Protein AF-A0AB33VGK8-F1 (afdb_monomer)

Radius of gyration: 30.73 Å; Cα contacts (8 Å, |Δi|>4): 992; chains: 1; bounding box: 67×90×83 Å

Foldseek 3Di:
DDDDDDDDDDDDDDDDDDDDDDDDDDDDDDDDPDDPDDPDDDDDPPPDPDDPDPCDDPDQEEEEEEAQDDPFVQQVVLVVLLQVVLCVVLPNHHYHYAHLFAADDHSLNRVVVVVVVVGQEYEYEYPDAADDLCQVFAVVVVLVVVCVVCVRHHYFYFAHLQDDPLVLVLQVVLQVVQVVVDPDDFDLLLEEEEEEEQDDPFVRRQVSSVVSQVCCCVVVVHNYYDYEYQDDDDDHLLVVLVVRVVVNRQEYEYAYADAGDDPSLVVNVVSQVVSCVVCVSYHYTYGDYSTSDPSSSVSSSVRRVCRVVVNNDDPLVAGLCDDPDPPSNVNDVDHRDNPSVLRGNQNVDPPPRDDPPPVPPADDDDVVVVVLLVCLPVVDDCPPPPPLRCLLLSLLCSLPVDNVQSVFKDWDVCLLVLLLVLLLPFQEEEELDVLLVVLADPVLNVSSNHYYDHQLPPPQLVVQCVVVVHHSSLSSLVVCCVVPFASYEYFYFADLRVLVSVLVCCPPVVTEHSEYEHFHADDPNNQVSQVSVSPSPSYTYMYGHDHGTGSNSSNSSSNSSSSVSSNVVVVVVVVVVVVD

Sequence (580 aa):
MARQPGRMRRPALLRHEHHADPHAAPDGEPDRTAARDRMKTPDSYSDDAGDAAAAASDGDYAIVLAGHGSRDPDGVDEFMALVALLRARAGGRTVAHGFLEFATPTIDEAVAAVVAGGAKTVVMVPGVLLAATHAKNDMPSELLALKQAHPEVDFRFGAAMDLHPKLLALCRERIVEAEGRSARTVSRADTCLVVVGRGTSDPDANADIAKLTRMLEEGMGFGTSLVCYAGTARPLVADGLKAAALLGYRRIVVLPYFLFDGVLVKRIYGAAADLAARHPELEVLAAPWLGVHPHVADVFLERAREGIEGRAAMNCALCKYRVQIVGFEEQVGTPQQGHHGLVRGLLGRNGAAPAPTTDWPPYVPHPIEAESMRIIDAGRDWSGVPADHQIVLKRLVHTSGDFDIVDDLYFSPGAVETGIRALLRCRRIVADVTMVQTGLKRAVLDQLGVETWCGVHDEETRLLAEAHGITRSAAGIRRAWQKFGNDVVVAIGDAPTAIVELVRLVREHGWRPQLVVGLPVGFVGTRESKEALRRLMQVPRITNRGTRGGSPWAASAVNALMIAAIDQVYRQTQSQQQQA

Organism: Ralstonia solanacearum (strain UW551) (NCBI:txid342110)

Nearest PDB structures (foldseek):
  3e7d-assembly1_A  TM=9.283E-01  e=5.605E-18  Brucella abortus
  1v9c-assembly1_B  TM=9.403E-01  e=2.967E-17  Thermus thermophilus
  1f2v-assembly1_A  TM=9.271E-01  e=9.010E-17  Pseudomonas denitrificans (nom. rej.)
  1v9c-assembly1_A  TM=9.521E-01  e=2.191E-16  Thermus thermophilus
  8x33-assembly1_B  TM=7.921E-01  e=2.682E-13  Synechocystis sp. PCC 6803 substr. Kazusa

Mean predicted aligned error: 17.09 Å

pLDDT: mean 83.36, std 20.96, range [25.91, 98.88]

Solvent-accessible surface area (backbone atoms only — not comparable to full-atom values): 32232 Å² total; per-residue (Å²): 138,89,82,82,87,81,84,83,79,81,87,81,83,86,80,88,82,86,86,82,86,89,86,81,87,82,89,85,86,82,87,92,87,79,84,93,74,81,94,72,88,84,76,80,94,75,94,68,90,88,76,94,82,70,84,68,80,86,65,83,46,30,39,33,38,37,31,55,54,47,91,47,64,70,34,43,52,46,50,52,51,33,51,51,53,32,44,76,66,46,83,80,45,55,67,47,48,15,15,53,22,27,28,64,52,29,46,65,59,31,48,53,54,44,46,73,70,64,50,49,26,38,24,40,25,44,58,43,63,50,62,33,65,57,62,74,15,30,50,55,43,49,53,52,52,48,50,68,76,41,74,86,40,53,76,33,54,20,28,44,56,46,93,40,72,52,54,52,51,49,52,51,49,28,47,49,61,26,56,72,72,49,96,67,93,73,55,43,60,41,19,33,38,36,36,30,34,59,42,47,95,38,67,65,43,48,48,50,51,47,52,52,42,49,52,51,21,68,75,66,45,36,57,40,66,47,65,23,9,72,58,71,30,82,41,39,48,61,60,35,53,54,52,54,63,71,70,69,47,57,29,38,41,36,37,43,66,37,65,55,66,41,78,62,52,60,45,51,52,48,47,47,51,59,46,31,78,74,34,81,85,39,44,64,36,72,23,56,52,64,41,78,40,70,50,56,38,50,44,54,53,50,24,35,51,26,13,72,73,70,62,41,76,59,77,60,90,70,33,33,50,77,39,86,32,93,97,34,60,91,38,43,72,57,80,71,58,60,83,46,76,91,37,47,34,63,71,62,53,91,58,86,70,78,69,85,74,78,74,49,75,60,82,78,69,55,71,69,54,48,53,50,49,56,49,57,64,71,71,48,91,55,87,92,49,58,75,65,58,45,51,34,46,56,41,39,26,73,74,65,81,41,77,75,55,64,83,36,56,44,70,41,89,62,26,58,64,40,36,22,57,34,54,76,72,28,54,32,38,39,26,36,38,66,61,26,56,70,51,41,55,60,74,58,30,63,74,60,61,37,44,76,48,49,40,51,81,39,66,69,18,50,52,49,7,63,80,65,76,48,51,37,26,22,25,15,48,53,48,44,46,74,76,60,54,37,61,29,36,38,33,27,8,53,53,32,56,25,46,46,44,48,55,44,38,39,69,78,68,66,51,44,43,50,22,36,35,41,24,26,28,50,85,75,55,17,50,60,25,29,51,53,52,74,66,42,82,86,43,35,28,37,34,42,55,55,40,69,56,19,25,66,48,22,13,33,38,50,47,29,35,54,46,53,37,47,43,48,51,32,52,50,55,53,55,50,70,74,74,113

Secondary structure (DSSP, 8-state):
---PPPPPPPPPPPPPPPP-----------------------------SS-TT------S-EEEEEE---SSHHHHHHHHHHHHHHHHHTTT--EEEEESSSSSSBHHHHHHHHHHTT-SEEEEEEESSS-SHIIIIIHHHHHHHHHHH-TTSEEEEPPP--S-HHHHHHHHHHHHHHHTT-SS---GGGEEEEEEE---S-HHHHHHHHHHHHHHHHHHT-SEEEEEESSSSSSBHHHHHHHHHTT--SEEEEEE--SS-SHHHHHHHHHHHHHHHH-TTSEEEE-----S-HHHHHHHHHHHHHHHTT----STTS-TTTS--TT-GGGTTPPP--S-TTTTTTTT--S-PPP-----------HHHHHHHHHHHHSS--TTS-HHHHHHHHHHHHHHS-SGGGGGEEE-TTHHHHHHHHHTT-SEEEESSHHHHHTS-HHHHHHHT-EEE-GGG-HHHHHHHHHHT--HHHHHHHHHHHHHTTS-EEEESS-HHHHHHHHHHHHHS----SEEEE---SSSSHHHHHHHHHT-TTS-EEEESSS---HHHHHHHHHHHHHHHHHHHHHHHHHHHT--

InterPro domains:
  IPR002762 Sirohydrochlorin cobaltochelatase CbiX-like [PF01903] (68-172)
  IPR002762 Sirohydrochlorin cobaltochelatase CbiX-like [PF01903] (198-301)
  IPR003722 Cobalamin biosynthesis precorrin-8X methylmutase CobH/CbiC [PF02570] (368-562)
  IPR036588 Precorrin-8X methylmutase CobH/CbiC superfamily [G3DSA:3.40.50.10230] (363-578)
  IPR036588 Precorrin-8X methylmutase CobH/CbiC superfamily [SSF63965] (363-564)

Structure (mmCIF, N/CA/C/O backbone):
data_AF-A0AB33VGK8-F1
#
_entry.id   AF-A0AB33VGK8-F1
#
loop_
_atom_site.group_PDB
_atom_site.id
_atom_site.type_symbol
_atom_site.label_atom_id
_atom_site.label_alt_id
_atom_site.label_comp_id
_atom_site.label_asym_id
_atom_site.label_entity_id
_atom_site.label_seq_id
_atom_site.pdbx_PDB_ins_code
_atom_site.Cartn_x
_atom_site.Cartn_y
_atom_site.Cartn_z
_atom_site.occupancy
_atom_site.B_iso_or_equiv
_atom_site.auth_seq_id
_atom_site.auth_comp_id
_atom_site.auth_asym_id
_atom_site.auth_atom_id
_atom_site.pdbx_PDB_model_num
ATOM 1 N N . MET A 1 1 ? 9.711 -49.426 -44.702 1.00 40.91 1 MET A N 1
ATOM 2 C CA . MET A 1 1 ? 9.788 -49.926 -43.308 1.00 40.91 1 MET A CA 1
ATOM 3 C C . MET A 1 1 ? 9.134 -48.904 -42.393 1.00 40.91 1 MET A C 1
ATOM 5 O O . MET A 1 1 ? 9.482 -47.738 -42.506 1.00 40.91 1 MET A O 1
ATOM 9 N N . ALA A 1 2 ? 8.209 -49.308 -41.522 1.00 33.84 2 ALA A N 1
ATOM 10 C CA . ALA A 1 2 ? 7.621 -48.416 -40.519 1.00 33.84 2 ALA A CA 1
ATOM 11 C C . ALA A 1 2 ? 8.391 -48.503 -39.188 1.00 33.84 2 ALA A C 1
ATOM 13 O O . ALA A 1 2 ? 8.896 -49.570 -38.838 1.00 33.84 2 ALA A O 1
ATOM 14 N N . ARG A 1 3 ? 8.446 -47.404 -38.428 1.00 33.50 3 ARG A N 1
ATOM 15 C CA . ARG A 1 3 ? 8.845 -47.389 -37.011 1.00 33.50 3 ARG A CA 1
ATOM 16 C C . ARG A 1 3 ? 7.887 -46.492 -36.228 1.00 33.50 3 ARG A C 1
ATOM 18 O O . ARG A 1 3 ? 7.565 -45.398 -36.677 1.00 33.50 3 ARG A O 1
ATOM 25 N N . GLN A 1 4 ? 7.424 -46.980 -35.082 1.00 32.41 4 GLN A N 1
ATOM 26 C CA . GLN A 1 4 ? 6.530 -46.254 -34.176 1.00 32.41 4 GLN A CA 1
ATOM 27 C C . GLN A 1 4 ? 7.328 -45.292 -33.273 1.00 32.41 4 GLN A C 1
ATOM 29 O O . GLN A 1 4 ? 8.459 -45.623 -32.905 1.00 32.41 4 GLN A O 1
ATOM 34 N N . PRO A 1 5 ? 6.757 -44.148 -32.851 1.00 42.72 5 PRO A N 1
ATOM 35 C CA . PRO A 1 5 ? 7.311 -43.344 -31.765 1.00 42.72 5 PRO A CA 1
ATOM 36 C C . PRO A 1 5 ? 7.034 -44.006 -30.401 1.00 42.72 5 PRO A C 1
ATOM 38 O O . PRO A 1 5 ? 5.936 -44.503 -30.145 1.00 42.72 5 PRO A O 1
ATOM 41 N N . GLY A 1 6 ? 8.033 -44.023 -29.516 1.00 31.78 6 GLY A N 1
ATOM 42 C CA . GLY A 1 6 ? 7.939 -44.672 -28.203 1.00 31.78 6 GLY A CA 1
ATOM 43 C C . GLY A 1 6 ? 7.171 -43.854 -27.156 1.00 31.78 6 GLY A C 1
ATOM 44 O O . GLY A 1 6 ? 7.278 -42.631 -27.103 1.00 31.78 6 GLY A O 1
ATOM 45 N N . ARG A 1 7 ? 6.435 -44.536 -26.266 1.00 31.58 7 ARG A N 1
ATOM 46 C CA . ARG A 1 7 ? 5.799 -43.914 -25.089 1.00 31.58 7 ARG A CA 1
ATOM 47 C C . ARG A 1 7 ? 6.848 -43.549 -24.029 1.00 31.58 7 ARG A C 1
ATOM 49 O O . ARG A 1 7 ? 7.518 -44.441 -23.510 1.00 31.58 7 ARG A O 1
ATOM 56 N N . MET A 1 8 ? 6.911 -42.281 -23.619 1.00 31.27 8 MET A N 1
ATOM 57 C CA . MET A 1 8 ? 7.565 -41.903 -22.357 1.00 31.27 8 MET A CA 1
ATOM 58 C C . MET A 1 8 ? 6.793 -42.473 -21.155 1.00 31.27 8 MET A C 1
ATOM 60 O O . MET A 1 8 ? 5.561 -42.466 -21.132 1.00 31.27 8 MET A O 1
ATOM 64 N N . ARG A 1 9 ? 7.522 -42.957 -20.141 1.00 32.59 9 ARG A N 1
ATOM 65 C CA . ARG A 1 9 ? 6.959 -43.360 -18.841 1.00 32.59 9 ARG A CA 1
ATOM 66 C C . ARG A 1 9 ? 6.893 -42.151 -17.901 1.00 32.59 9 ARG A C 1
ATOM 68 O O . ARG A 1 9 ? 7.798 -41.323 -17.907 1.00 32.59 9 ARG A O 1
ATOM 75 N N . ARG A 1 10 ? 5.854 -42.079 -17.062 1.00 30.98 10 ARG A N 1
ATOM 76 C CA . ARG A 1 10 ? 5.812 -41.159 -15.910 1.00 30.98 10 ARG A CA 1
ATOM 77 C C . ARG A 1 10 ? 6.762 -41.663 -14.804 1.00 30.98 10 ARG A C 1
ATOM 79 O O . ARG A 1 10 ? 6.877 -42.883 -14.660 1.00 30.98 10 ARG A O 1
ATOM 86 N N . PRO A 1 11 ? 7.411 -40.779 -14.024 1.00 31.75 11 PRO A N 1
ATOM 87 C CA . PRO A 1 11 ? 8.160 -41.179 -12.834 1.00 31.75 11 PRO A CA 1
ATOM 88 C C . PRO A 1 11 ? 7.211 -41.656 -11.721 1.00 31.75 11 PRO A C 1
ATOM 90 O O . PRO A 1 11 ? 6.052 -41.240 -11.663 1.00 31.75 11 PRO A O 1
ATOM 93 N N . ALA A 1 12 ? 7.705 -42.529 -10.843 1.00 31.62 12 ALA A N 1
ATOM 94 C CA . ALA A 1 12 ? 6.970 -43.012 -9.675 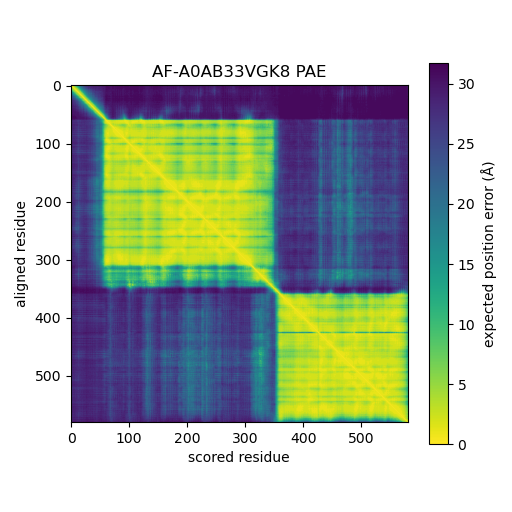1.00 31.62 12 ALA A CA 1
ATOM 95 C C . ALA A 1 12 ? 7.255 -42.138 -8.442 1.00 31.62 12 ALA A C 1
ATOM 97 O O . ALA A 1 12 ? 8.365 -41.634 -8.280 1.00 31.62 12 ALA A O 1
ATOM 98 N N . LEU A 1 13 ? 6.259 -41.988 -7.566 1.00 31.27 13 LEU A N 1
ATOM 99 C CA . LEU A 1 13 ? 6.422 -41.339 -6.265 1.00 31.27 13 LEU A CA 1
ATOM 100 C C . LEU A 1 13 ? 7.045 -42.321 -5.265 1.00 31.27 13 LEU A C 1
ATOM 102 O O . LEU A 1 13 ? 6.584 -43.456 -5.138 1.00 31.27 13 LEU A O 1
ATOM 106 N N . LEU A 1 14 ? 8.072 -41.865 -4.547 1.00 29.27 14 LEU A N 1
ATOM 107 C CA . LEU A 1 14 ? 8.676 -42.601 -3.438 1.00 29.27 14 LEU A CA 1
ATOM 108 C C . LEU A 1 14 ? 7.699 -42.667 -2.258 1.00 29.27 14 LEU A C 1
ATOM 110 O O . LEU A 1 14 ? 7.108 -41.658 -1.873 1.00 29.27 14 LEU A O 1
ATOM 114 N N . ARG A 1 15 ? 7.558 -43.855 -1.667 1.00 28.11 15 ARG A N 1
ATOM 115 C CA . ARG A 1 15 ? 6.964 -44.039 -0.338 1.00 28.11 15 ARG A CA 1
ATOM 116 C C . ARG A 1 15 ? 8.102 -44.135 0.674 1.00 28.11 15 ARG A C 1
ATOM 118 O O . ARG A 1 15 ? 9.066 -44.848 0.417 1.00 28.11 15 ARG A O 1
ATOM 125 N N . HIS A 1 16 ? 7.974 -43.452 1.807 1.00 29.83 16 HIS A N 1
ATOM 126 C CA . HIS A 1 16 ? 8.789 -43.759 2.981 1.00 29.83 16 HIS A CA 1
ATOM 127 C C . HIS A 1 16 ? 8.129 -44.897 3.759 1.00 29.83 16 HIS A C 1
ATOM 129 O O . HIS A 1 16 ? 6.926 -44.859 4.017 1.00 29.83 16 HIS A O 1
ATOM 135 N N . GLU A 1 17 ? 8.922 -45.900 4.119 1.00 28.44 17 GLU A N 1
ATOM 136 C CA . GLU A 1 17 ? 8.519 -47.001 4.990 1.00 28.44 17 GLU A CA 1
ATOM 137 C C . GLU A 1 17 ? 9.027 -46.719 6.411 1.00 28.44 17 GLU A C 1
ATOM 139 O O . GLU A 1 17 ? 10.145 -46.234 6.593 1.00 28.44 17 GLU A O 1
ATOM 144 N N . HIS A 1 18 ? 8.197 -46.986 7.422 1.00 29.36 18 HIS A N 1
ATOM 145 C CA . HIS A 1 18 ? 8.583 -46.874 8.830 1.00 29.36 18 HIS A CA 1
ATOM 146 C C . HIS A 1 18 ? 9.131 -48.211 9.338 1.00 29.36 18 HIS A C 1
ATOM 148 O O . HIS A 1 18 ? 8.494 -49.248 9.158 1.00 29.36 18 HIS A O 1
ATOM 154 N N . HIS A 1 19 ? 10.268 -48.174 10.035 1.00 29.83 19 HIS A N 1
ATOM 155 C CA . HIS A 1 19 ? 10.757 -49.305 10.823 1.00 29.83 19 HIS A CA 1
ATOM 156 C C . HIS A 1 19 ? 10.157 -49.305 12.239 1.00 29.83 19 HIS A C 1
ATOM 158 O O . HIS A 1 19 ? 10.150 -48.279 12.916 1.00 29.83 19 HIS A O 1
ATOM 164 N N . ALA A 1 20 ? 9.742 -50.492 12.675 1.00 28.88 20 ALA A N 1
ATOM 165 C CA . ALA A 1 20 ? 9.624 -50.941 14.066 1.00 28.88 20 ALA A CA 1
ATOM 166 C C . ALA A 1 20 ? 10.527 -52.196 14.215 1.00 28.88 20 ALA A C 1
ATOM 168 O O . ALA A 1 20 ? 11.026 -52.697 13.203 1.00 28.88 20 ALA A O 1
ATOM 169 N N . ASP A 1 21 ? 10.812 -52.775 15.382 1.00 32.28 21 ASP A N 1
ATOM 170 C CA . ASP A 1 21 ? 10.395 -52.498 16.777 1.00 32.28 21 ASP A CA 1
ATOM 171 C C . ASP A 1 21 ? 11.707 -52.550 17.644 1.00 32.28 21 ASP A C 1
ATOM 173 O O . ASP A 1 21 ? 12.707 -52.062 17.106 1.00 32.28 21 ASP A O 1
ATOM 177 N N . PRO A 1 22 ? 11.873 -53.132 18.866 1.00 37.44 22 PRO A N 1
ATOM 178 C CA . PRO A 1 22 ? 10.940 -53.682 19.861 1.00 37.44 22 PRO A CA 1
ATOM 179 C C . PRO A 1 22 ? 11.063 -53.123 21.299 1.00 37.44 22 PRO A C 1
ATOM 181 O O . PRO A 1 22 ? 12.123 -52.653 21.704 1.00 37.44 22 PRO A O 1
ATOM 184 N N . HIS A 1 23 ? 9.996 -53.280 22.102 1.00 29.91 23 HIS A N 1
ATOM 185 C CA . HIS A 1 23 ? 9.993 -54.047 23.376 1.00 29.91 23 HIS A CA 1
ATOM 186 C C . HIS A 1 23 ? 8.700 -53.844 24.216 1.00 29.91 23 HIS A C 1
ATOM 188 O O . HIS A 1 23 ? 8.623 -52.967 25.066 1.00 29.91 23 HIS A O 1
ATOM 194 N N . ALA A 1 24 ? 7.716 -54.723 23.981 1.00 29.08 24 ALA A N 1
ATOM 195 C CA . ALA A 1 24 ? 6.718 -55.297 24.909 1.00 29.08 24 ALA A CA 1
ATOM 196 C C . ALA A 1 24 ? 6.192 -54.509 26.149 1.00 29.08 24 ALA A C 1
ATOM 198 O O . ALA A 1 24 ? 6.907 -54.367 27.133 1.00 29.08 24 ALA A O 1
ATOM 199 N N . ALA A 1 25 ? 4.881 -54.189 26.116 1.00 30.16 25 ALA A N 1
ATOM 200 C CA . ALA A 1 25 ? 3.779 -54.731 26.962 1.00 30.16 25 ALA A CA 1
ATOM 201 C C . ALA A 1 25 ? 3.893 -54.766 28.524 1.00 30.16 25 ALA A C 1
ATOM 203 O O . ALA A 1 25 ? 4.991 -54.955 29.040 1.00 30.16 25 ALA A O 1
ATOM 204 N N . PRO A 1 26 ? 2.774 -54.700 29.304 1.00 44.28 26 PRO A N 1
ATOM 205 C CA . PRO A 1 26 ? 1.397 -55.040 28.894 1.00 44.28 26 PRO A CA 1
ATOM 206 C C . PRO A 1 26 ? 0.235 -54.089 29.296 1.00 44.28 26 PRO A C 1
ATOM 208 O O . PRO A 1 26 ? 0.242 -53.449 30.341 1.00 44.28 26 PRO A O 1
ATOM 211 N N . ASP A 1 27 ? -0.785 -54.115 28.431 1.00 33.19 27 ASP A N 1
ATOM 212 C CA . ASP A 1 27 ? -2.239 -54.268 28.652 1.00 33.19 27 ASP A CA 1
ATOM 213 C C . ASP A 1 27 ? -3.036 -53.385 29.641 1.00 33.19 27 ASP A C 1
ATOM 215 O O . ASP A 1 27 ? -2.750 -53.280 30.831 1.00 33.19 27 ASP A O 1
ATOM 219 N N . GLY A 1 28 ? -4.162 -52.849 29.139 1.00 26.39 28 GLY A N 1
ATOM 220 C CA . GLY A 1 28 ? -5.132 -52.067 29.917 1.00 26.39 28 GLY A CA 1
ATOM 221 C C . GLY A 1 28 ? -6.312 -51.498 29.111 1.00 26.39 28 GLY A C 1
ATOM 222 O O . GLY A 1 28 ? -6.635 -50.323 29.268 1.00 26.39 28 GLY A O 1
ATOM 223 N N . GLU A 1 29 ? -6.941 -52.283 28.228 1.00 33.66 29 GLU A N 1
ATOM 224 C CA . GLU A 1 29 ? -8.196 -51.875 27.559 1.00 33.66 29 GLU A CA 1
ATOM 225 C C . GLU A 1 29 ? -9.406 -52.033 28.507 1.00 33.66 29 GLU A C 1
ATOM 227 O O . GLU A 1 29 ? -9.388 -52.907 29.381 1.00 33.66 29 GLU A O 1
ATOM 232 N N . PRO A 1 30 ? -10.466 -51.213 28.355 1.00 36.62 30 PRO A N 1
ATOM 233 C CA . PRO A 1 30 ? -11.644 -51.791 27.699 1.00 36.62 30 PRO A CA 1
ATOM 234 C C . PRO A 1 30 ? -12.497 -50.844 26.822 1.00 36.62 30 PRO A C 1
ATOM 236 O O . PRO A 1 30 ? -12.721 -49.682 27.148 1.00 36.62 30 PRO A O 1
ATOM 239 N N . ASP A 1 31 ? -13.088 -51.461 25.793 1.00 28.66 31 ASP A N 1
ATOM 240 C CA . ASP A 1 31 ? -14.435 -51.233 25.229 1.00 28.66 31 ASP A CA 1
ATOM 241 C C . ASP A 1 31 ? -14.786 -49.873 24.562 1.00 28.66 31 ASP A C 1
ATOM 243 O O . ASP A 1 31 ? -14.762 -48.793 25.149 1.00 28.66 31 ASP A O 1
ATOM 247 N N . ARG A 1 32 ? -15.243 -49.958 23.301 1.00 33.44 32 ARG A N 1
ATOM 248 C CA . ARG A 1 32 ? -15.799 -48.859 22.488 1.00 33.44 32 ARG A CA 1
ATOM 249 C C . ARG A 1 32 ? -17.256 -49.114 22.055 1.00 33.44 32 ARG A C 1
ATOM 251 O O . ARG A 1 32 ? -17.592 -48.897 20.890 1.00 33.44 32 ARG A O 1
ATOM 258 N N . THR A 1 33 ? -18.135 -49.547 22.963 1.00 33.28 33 THR A N 1
ATOM 259 C CA . THR A 1 33 ? -19.509 -49.967 22.599 1.00 33.28 33 THR A CA 1
ATOM 260 C C . THR A 1 33 ? -20.642 -49.252 23.360 1.00 33.28 33 THR A C 1
ATOM 262 O O . THR A 1 33 ? -21.600 -49.878 23.809 1.00 33.28 33 THR A O 1
ATOM 265 N N . ALA A 1 34 ? -20.598 -47.915 23.460 1.00 28.98 34 ALA A N 1
ATOM 266 C CA . ALA A 1 34 ? -21.716 -47.109 23.978 1.00 28.98 34 ALA A CA 1
ATOM 267 C C . ALA A 1 34 ? -21.858 -45.729 23.292 1.00 28.98 34 ALA A C 1
ATOM 269 O O . ALA A 1 34 ? -20.958 -45.270 22.594 1.00 28.98 34 ALA A O 1
ATOM 270 N N . ALA A 1 35 ? -22.997 -45.062 23.532 1.00 28.36 35 ALA A N 1
ATOM 271 C CA . ALA A 1 35 ? -23.296 -43.663 23.178 1.00 28.36 35 ALA A CA 1
ATOM 272 C C . ALA A 1 35 ? -23.459 -43.295 21.679 1.00 28.36 35 ALA A C 1
ATOM 274 O O . ALA A 1 35 ? -22.938 -42.286 21.206 1.00 28.36 35 ALA A O 1
ATOM 275 N N . ARG A 1 36 ? -24.325 -44.021 20.954 1.00 33.84 36 ARG A N 1
ATOM 276 C CA . ARG A 1 36 ? -25.110 -43.427 19.849 1.00 33.84 36 ARG A CA 1
ATOM 277 C C . ARG A 1 36 ? -26.455 -42.900 20.370 1.00 33.84 36 ARG A C 1
ATOM 279 O O . ARG A 1 36 ? -27.462 -43.578 20.207 1.00 33.84 36 ARG A O 1
ATOM 286 N N . ASP A 1 37 ? -26.478 -41.707 20.966 1.00 32.25 37 ASP A N 1
ATOM 287 C CA . ASP A 1 37 ? -27.686 -40.861 21.001 1.00 32.25 37 ASP A CA 1
ATOM 288 C C . ASP A 1 37 ? -27.360 -39.397 21.379 1.00 32.25 37 ASP A C 1
ATOM 290 O O . ASP A 1 37 ? -26.297 -39.118 21.928 1.00 32.25 37 ASP A O 1
ATOM 294 N N . ARG A 1 38 ? -28.316 -38.484 21.148 1.00 28.62 38 ARG A N 1
ATOM 295 C CA . ARG A 1 38 ? -28.355 -37.068 21.576 1.00 28.62 38 ARG A CA 1
ATOM 296 C C . ARG A 1 38 ? -27.370 -36.105 20.901 1.00 28.62 38 ARG A C 1
ATOM 298 O O . ARG A 1 38 ? -26.609 -35.406 21.565 1.00 28.62 38 ARG A O 1
ATOM 305 N N . MET A 1 39 ? -27.541 -35.907 19.593 1.00 25.91 39 MET A N 1
ATOM 306 C CA . MET A 1 39 ? -27.298 -34.578 19.015 1.00 25.91 39 MET A CA 1
ATOM 307 C C . MET A 1 39 ? -28.424 -33.638 19.489 1.00 25.91 39 MET A C 1
ATOM 309 O O . MET A 1 39 ? -29.574 -33.815 19.091 1.00 25.91 39 MET A O 1
ATOM 313 N N . LYS A 1 40 ? -28.117 -32.651 20.339 1.00 27.59 40 LYS A N 1
ATOM 314 C CA . LYS A 1 40 ? -29.013 -31.520 20.639 1.00 27.59 40 LYS A CA 1
ATOM 315 C C . LYS A 1 40 ? -28.424 -30.236 20.065 1.00 27.59 40 LYS A C 1
ATOM 317 O O . LYS A 1 40 ? -27.231 -29.991 20.220 1.00 27.59 40 LYS A O 1
ATOM 322 N N . THR A 1 41 ? -29.266 -29.416 19.447 1.00 30.94 41 THR A N 1
ATOM 323 C CA . THR A 1 41 ? -28.925 -28.048 19.051 1.00 30.94 41 THR A CA 1
ATOM 324 C C . THR A 1 41 ? -28.830 -27.139 20.283 1.00 30.94 41 THR A C 1
ATOM 326 O O . THR A 1 41 ? -29.709 -27.202 21.146 1.00 30.94 41 THR A O 1
ATOM 329 N N . PRO A 1 42 ? -27.805 -26.276 20.372 1.00 30.33 42 PRO A N 1
ATOM 330 C CA . PRO A 1 42 ? -27.811 -25.102 21.228 1.00 30.33 42 PRO A CA 1
ATOM 331 C C . PRO A 1 42 ? -28.131 -23.861 20.384 1.00 30.33 42 PRO A C 1
ATOM 333 O O . PRO A 1 42 ? -27.252 -23.287 19.743 1.00 30.33 42 PRO A O 1
ATOM 336 N N . ASP A 1 43 ? -29.399 -23.456 20.393 1.00 29.77 43 ASP A N 1
ATOM 337 C CA . ASP A 1 43 ? -29.756 -22.054 20.165 1.00 29.77 43 ASP A CA 1
ATOM 338 C C . ASP A 1 43 ? -29.392 -21.221 21.410 1.00 29.77 43 ASP A C 1
ATOM 340 O O . ASP A 1 43 ? -29.173 -21.767 22.492 1.00 29.77 43 ASP A O 1
ATOM 344 N N . SER A 1 44 ? -29.381 -19.892 21.262 1.00 27.33 44 SER A N 1
ATOM 345 C CA . SER A 1 44 ? -29.092 -18.885 22.302 1.00 27.33 44 SER A CA 1
ATOM 346 C C . SER A 1 44 ? -27.714 -18.971 22.986 1.00 27.33 44 SER A C 1
ATOM 348 O O . SER A 1 44 ? -27.508 -19.710 23.944 1.00 27.33 44 SER A O 1
ATOM 350 N N . TYR A 1 45 ? -26.807 -18.074 22.583 1.00 26.91 45 TYR A N 1
ATOM 351 C CA . TYR A 1 45 ? -25.819 -17.516 23.512 1.00 26.91 45 TYR A CA 1
ATOM 352 C C . TYR A 1 45 ? -26.536 -16.506 24.418 1.00 26.91 45 TYR A C 1
ATOM 354 O O . TYR A 1 45 ? -26.770 -15.363 24.024 1.00 26.91 45 TYR A O 1
ATOM 362 N N . SER A 1 46 ? -26.934 -16.949 25.609 1.00 27.98 46 SER A N 1
ATOM 363 C CA . SER A 1 46 ? -27.411 -16.086 26.691 1.00 27.98 46 SER A CA 1
ATOM 364 C C . SER A 1 46 ? -26.290 -15.905 27.717 1.00 27.98 46 SER A C 1
ATOM 366 O O . SER A 1 46 ? -26.253 -16.611 28.726 1.00 27.98 46 SER A O 1
ATOM 368 N N . ASP A 1 47 ? -25.363 -14.989 27.435 1.00 29.69 47 ASP A N 1
ATOM 369 C CA . ASP A 1 47 ? -24.282 -14.632 28.360 1.00 29.69 47 ASP A CA 1
ATOM 370 C C . ASP A 1 47 ? -24.825 -13.722 29.472 1.00 29.69 47 ASP A C 1
ATOM 372 O O . ASP A 1 47 ? -24.720 -12.497 29.414 1.00 29.69 47 ASP A O 1
ATOM 376 N N . ASP A 1 48 ? -25.428 -14.345 30.483 1.00 33.56 48 ASP A N 1
ATOM 377 C CA . ASP A 1 48 ? -25.851 -13.701 31.724 1.00 33.56 48 ASP A CA 1
ATOM 378 C C . ASP A 1 48 ? -25.304 -14.494 32.927 1.00 33.56 48 ASP A C 1
ATOM 380 O O . ASP A 1 48 ? -25.205 -15.720 32.875 1.00 33.56 48 ASP A O 1
ATOM 384 N N . ALA A 1 49 ? -24.929 -13.788 33.999 1.00 32.34 49 ALA A N 1
ATOM 385 C CA . ALA A 1 49 ? -24.180 -14.293 35.164 1.00 32.34 49 ALA A CA 1
ATOM 386 C C . ALA A 1 49 ? -22.786 -14.920 34.870 1.00 32.34 49 ALA A C 1
ATOM 388 O O . ALA A 1 49 ? -22.627 -16.138 34.799 1.00 32.34 49 ALA A O 1
ATOM 389 N N . GLY A 1 50 ? -21.735 -14.082 34.825 1.00 29.47 50 GLY A N 1
ATOM 390 C CA . GLY A 1 50 ? -20.344 -14.558 34.698 1.00 29.47 50 GLY A CA 1
ATOM 391 C C . GLY A 1 50 ? -19.234 -13.666 35.277 1.00 29.47 50 GLY A C 1
ATOM 392 O O . GLY A 1 50 ? -18.293 -14.203 35.852 1.00 29.47 50 GLY A O 1
ATOM 393 N N . ASP A 1 51 ? -19.329 -12.331 35.174 1.00 31.42 51 ASP A N 1
ATOM 394 C CA . ASP A 1 51 ? -18.165 -11.442 35.402 1.00 31.42 51 ASP A CA 1
ATOM 395 C C . ASP A 1 51 ? -18.468 -10.192 36.265 1.00 31.42 51 ASP A C 1
ATOM 397 O O . ASP A 1 51 ? -18.023 -9.072 36.013 1.00 31.42 51 ASP A O 1
ATOM 401 N N . ALA A 1 52 ? -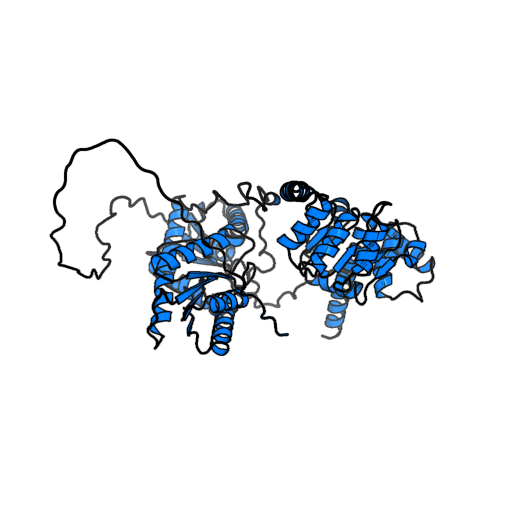19.262 -10.369 37.325 1.00 33.84 52 ALA A N 1
ATOM 402 C CA . ALA A 1 52 ? -19.668 -9.293 38.242 1.00 33.84 52 ALA A CA 1
ATOM 403 C C . ALA A 1 52 ? -18.584 -8.897 39.280 1.00 33.84 52 ALA A C 1
ATOM 405 O O . ALA A 1 52 ? -18.912 -8.376 40.346 1.00 33.84 52 ALA A O 1
ATOM 406 N N . ALA A 1 53 ? -17.301 -9.173 39.007 1.00 32.47 53 ALA A N 1
ATOM 407 C CA . ALA A 1 53 ? -16.219 -9.143 40.002 1.00 32.47 53 ALA A CA 1
ATOM 408 C C . ALA A 1 53 ? -15.013 -8.243 39.650 1.00 32.47 53 ALA A C 1
ATOM 410 O O . ALA A 1 53 ? -14.014 -8.257 40.367 1.00 32.47 53 ALA A O 1
ATOM 411 N N . ALA A 1 54 ? -15.101 -7.424 38.594 1.00 32.91 54 ALA A N 1
ATOM 412 C CA . ALA A 1 54 ? -14.066 -6.443 38.239 1.00 32.91 54 ALA A CA 1
ATOM 413 C C . ALA A 1 54 ? -14.644 -5.117 37.701 1.00 32.91 54 ALA A C 1
ATOM 415 O O . ALA A 1 54 ? -14.135 -4.539 36.738 1.00 32.91 54 ALA A O 1
ATOM 416 N N . ALA A 1 55 ? -15.694 -4.599 38.348 1.00 37.75 55 ALA A N 1
ATOM 417 C CA . ALA A 1 55 ? -16.210 -3.246 38.117 1.00 37.75 55 ALA A CA 1
ATOM 418 C C . ALA A 1 55 ? -15.275 -2.172 38.719 1.00 37.75 55 ALA A C 1
ATOM 420 O O . ALA A 1 55 ? -15.657 -1.401 39.600 1.00 37.75 55 ALA A O 1
ATOM 421 N N . ALA A 1 56 ? -14.023 -2.140 38.251 1.00 37.94 56 ALA A N 1
ATOM 422 C CA . ALA A 1 56 ? -13.147 -0.991 38.438 1.00 37.94 56 ALA A CA 1
ATOM 423 C C . ALA A 1 56 ? -13.835 0.251 37.851 1.00 37.94 56 ALA A C 1
ATOM 425 O O . ALA A 1 56 ? -14.499 0.155 36.818 1.00 37.94 56 ALA A O 1
ATOM 426 N N . SER A 1 57 ? -13.715 1.389 38.536 1.00 42.56 57 SER A N 1
ATOM 427 C CA . SER A 1 57 ? -14.532 2.580 38.283 1.00 42.56 57 SER A CA 1
ATOM 428 C C . SER A 1 57 ? -14.536 2.989 36.808 1.00 42.56 57 SER A C 1
ATOM 430 O O . SER A 1 57 ? -13.505 3.410 36.279 1.00 42.56 57 SER A O 1
ATOM 432 N N . ASP A 1 58 ? -15.711 2.911 36.184 1.00 56.53 58 ASP A N 1
ATOM 433 C CA . ASP A 1 58 ? -15.986 3.438 34.849 1.00 56.53 58 ASP A CA 1
ATOM 434 C C . ASP A 1 58 ? -15.916 4.969 34.922 1.00 56.53 58 ASP A C 1
ATOM 436 O O . ASP A 1 58 ? -16.876 5.639 35.298 1.00 56.53 58 ASP A O 1
ATOM 440 N N . GLY A 1 59 ? -14.707 5.497 34.728 1.00 58.09 59 GLY A N 1
ATOM 441 C CA . GLY A 1 59 ? -14.398 6.904 34.963 1.00 58.09 59 GLY A CA 1
ATOM 442 C C . GLY A 1 59 ? -15.124 7.840 33.999 1.00 58.09 59 GLY A C 1
ATOM 443 O O . GLY A 1 59 ? -15.539 7.440 32.913 1.00 58.09 59 GLY A O 1
ATOM 444 N N . ASP A 1 60 ? -15.225 9.114 34.374 1.00 82.69 60 ASP A N 1
ATOM 445 C CA . ASP A 1 60 ? -15.757 10.153 33.492 1.00 82.69 60 ASP A CA 1
ATOM 446 C C . ASP A 1 60 ? -14.741 10.481 32.381 1.00 82.69 60 ASP A C 1
ATOM 448 O O . ASP A 1 60 ? -13.865 11.338 32.528 1.00 82.69 60 ASP A O 1
ATOM 452 N N . TYR A 1 61 ? -14.819 9.725 31.282 1.00 93.81 61 TYR A N 1
ATOM 453 C CA . TYR A 1 61 ? -14.020 9.928 30.080 1.00 93.81 61 TYR A CA 1
ATOM 454 C C . TYR A 1 61 ? -14.895 10.084 28.837 1.00 93.81 61 TYR A C 1
ATOM 456 O O . TYR A 1 61 ? -15.888 9.381 28.635 1.00 93.81 61 TYR A O 1
ATOM 464 N N . ALA A 1 62 ? -14.471 10.985 27.954 1.00 96.62 62 ALA A N 1
ATOM 465 C CA . ALA A 1 62 ? -15.067 11.156 26.640 1.00 96.62 62 ALA A CA 1
ATOM 466 C C . ALA A 1 62 ? -14.325 10.323 25.583 1.00 96.62 62 ALA A C 1
ATOM 468 O O . ALA A 1 62 ? -13.102 10.175 25.620 1.00 96.62 62 ALA A O 1
ATOM 469 N N . ILE A 1 63 ? -15.072 9.806 24.611 1.00 97.44 63 ILE A N 1
ATOM 470 C CA . ILE A 1 63 ? -14.554 9.045 23.471 1.00 97.44 63 ILE A CA 1
ATOM 471 C C . ILE A 1 63 ? -14.540 9.962 22.247 1.00 97.44 63 ILE A C 1
ATOM 473 O O . ILE A 1 63 ? -15.570 10.536 21.895 1.00 97.44 63 ILE A O 1
ATOM 477 N N . VAL A 1 64 ? -13.397 10.066 21.567 1.00 97.75 64 VAL A N 1
ATOM 478 C CA . VAL A 1 64 ? -13.277 10.743 20.266 1.00 97.75 64 VAL A CA 1
ATOM 479 C C . VAL A 1 64 ? -12.922 9.705 19.206 1.00 97.75 64 VAL A C 1
ATOM 481 O O . VAL A 1 64 ? -11.800 9.198 19.171 1.00 97.75 64 VAL A O 1
ATOM 484 N N . LEU A 1 65 ? -13.876 9.384 18.329 1.00 97.00 65 LEU A N 1
ATOM 485 C CA . LEU A 1 65 ? -13.633 8.497 17.192 1.00 97.00 65 LEU A CA 1
ATOM 486 C C . LEU A 1 65 ? -12.884 9.256 16.085 1.00 97.00 65 LEU A C 1
ATOM 488 O O . LEU A 1 65 ? -13.453 10.121 15.417 1.00 97.00 65 LEU A O 1
ATOM 492 N N . ALA A 1 66 ? -11.611 8.918 15.886 1.00 94.12 66 ALA A N 1
ATOM 493 C CA . ALA A 1 66 ? -10.742 9.515 14.879 1.00 94.12 66 ALA A CA 1
ATOM 494 C C . ALA A 1 66 ? -10.951 8.833 13.517 1.00 94.12 66 ALA A C 1
ATOM 496 O O . ALA A 1 66 ? -10.285 7.850 13.189 1.00 94.12 66 ALA A O 1
ATOM 497 N N . GLY A 1 67 ? -11.899 9.322 12.720 1.00 90.19 67 GLY A N 1
ATOM 498 C CA . GLY A 1 67 ? -12.114 8.844 11.356 1.00 90.19 67 GLY A CA 1
ATOM 499 C C . GLY A 1 67 ? -10.972 9.260 10.424 1.00 90.19 67 GLY A C 1
ATOM 500 O O . GLY A 1 67 ? -10.390 10.333 10.571 1.00 90.19 67 GLY A O 1
ATOM 501 N N . HIS A 1 68 ? -10.660 8.448 9.408 1.00 81.94 68 HIS A N 1
ATOM 502 C CA . HIS A 1 68 ? -9.738 8.905 8.357 1.00 81.94 68 HIS A CA 1
ATOM 503 C C . HIS A 1 68 ? -10.377 9.995 7.476 1.00 81.94 68 HIS A C 1
ATOM 505 O O . HIS A 1 68 ? -9.690 10.921 7.066 1.00 81.94 68 HIS A O 1
ATOM 511 N N . GLY A 1 69 ? -11.695 9.912 7.249 1.00 77.12 69 GLY A N 1
ATOM 512 C CA . GLY A 1 69 ? -12.467 10.834 6.411 1.00 77.12 69 GLY A CA 1
ATOM 513 C C . GLY A 1 69 ? -12.514 10.426 4.935 1.00 77.12 69 GLY A C 1
ATOM 514 O O . GLY A 1 69 ? -11.604 9.780 4.413 1.00 77.12 69 GLY A O 1
ATOM 515 N N . SER A 1 70 ? -13.624 10.741 4.268 1.00 73.94 70 SER A N 1
ATOM 516 C CA . SER A 1 70 ? -13.939 10.286 2.907 1.00 73.94 70 SER A CA 1
ATOM 517 C C . SER A 1 70 ? -14.191 11.466 1.965 1.00 73.94 70 SER A C 1
ATOM 519 O O . SER A 1 70 ? -14.513 12.568 2.404 1.00 73.94 70 SER A O 1
ATOM 521 N N . ARG A 1 71 ? -14.062 11.216 0.656 1.00 70.50 71 ARG A N 1
ATOM 522 C CA . ARG A 1 71 ? -14.572 12.098 -0.413 1.00 70.50 71 ARG A CA 1
ATOM 523 C C . ARG A 1 71 ? -15.878 11.595 -1.038 1.00 70.50 71 ARG A C 1
ATOM 525 O O . ARG A 1 71 ? -16.468 12.303 -1.842 1.00 70.50 71 ARG A O 1
ATOM 532 N N . ASP A 1 72 ? -16.274 10.367 -0.716 1.00 72.44 72 ASP A N 1
ATOM 533 C CA . ASP A 1 72 ? -17.538 9.744 -1.116 1.00 72.44 72 ASP A CA 1
ATOM 534 C C . ASP A 1 72 ? -18.558 10.023 0.010 1.00 72.44 72 ASP A C 1
ATOM 536 O O . ASP A 1 72 ? -18.300 9.555 1.129 1.00 72.44 72 ASP A O 1
ATOM 540 N N . PRO A 1 73 ? -19.627 10.820 -0.220 1.00 75.75 73 PRO A N 1
ATOM 541 C CA . PRO A 1 73 ? -20.590 11.205 0.818 1.00 75.75 73 PRO A CA 1
ATOM 542 C C . PRO A 1 73 ? -21.239 10.005 1.505 1.00 75.75 73 PRO A C 1
ATOM 544 O O . PRO A 1 73 ? -21.325 9.998 2.730 1.00 75.75 73 PRO A O 1
ATOM 547 N N . ASP A 1 74 ? -21.562 8.952 0.745 1.00 78.38 74 ASP A N 1
ATOM 548 C CA . ASP A 1 74 ? -22.120 7.691 1.250 1.00 78.38 74 ASP A CA 1
ATOM 549 C C . ASP A 1 74 ? -21.293 7.139 2.432 1.00 78.38 74 ASP A C 1
ATOM 551 O O . ASP A 1 74 ? -21.825 6.736 3.464 1.00 78.38 74 ASP A O 1
ATOM 555 N N . GLY A 1 75 ? -19.959 7.183 2.307 1.00 80.12 75 GLY A N 1
ATOM 556 C CA . GLY A 1 75 ? -19.023 6.709 3.331 1.00 80.12 75 GLY A CA 1
ATOM 557 C C . GLY A 1 75 ? -18.805 7.681 4.498 1.00 80.12 75 GLY A C 1
ATOM 558 O O . GLY A 1 75 ? -18.246 7.283 5.520 1.00 80.12 75 GLY A O 1
ATOM 559 N N . VAL A 1 76 ? -19.228 8.944 4.375 1.00 83.62 76 VAL A N 1
ATOM 560 C CA . VAL A 1 76 ? -19.340 9.870 5.516 1.00 83.62 76 VAL A CA 1
ATOM 561 C C . VAL A 1 76 ? -20.640 9.585 6.267 1.00 83.62 76 VAL A C 1
ATOM 563 O O . VAL A 1 76 ? -20.609 9.451 7.488 1.00 83.62 76 VAL A O 1
ATOM 566 N N . ASP A 1 77 ? -21.752 9.405 5.556 1.00 88.25 77 ASP A N 1
ATOM 567 C CA . ASP A 1 77 ? -23.059 9.130 6.157 1.00 88.25 77 ASP A CA 1
ATOM 568 C C . ASP A 1 77 ? -23.090 7.774 6.887 1.00 88.25 77 ASP A C 1
ATOM 570 O O . ASP A 1 77 ? -23.584 7.705 8.016 1.00 88.25 77 ASP A O 1
ATOM 574 N N . GLU A 1 78 ? -22.473 6.713 6.343 1.00 90.62 78 GLU A N 1
ATOM 575 C CA . GLU A 1 78 ? -22.304 5.448 7.080 1.00 90.62 78 GLU A CA 1
ATOM 576 C C . GLU A 1 78 ? -21.436 5.611 8.345 1.00 90.62 78 GLU A C 1
ATOM 578 O O . GLU A 1 78 ? -21.754 5.040 9.392 1.00 90.62 78 GLU A O 1
ATOM 583 N N . PHE A 1 79 ? -20.370 6.421 8.300 1.00 92.12 79 PHE A N 1
ATOM 584 C CA . PHE A 1 79 ? -19.564 6.721 9.490 1.00 92.12 79 PHE A CA 1
ATOM 585 C C . PHE A 1 79 ? -20.384 7.490 10.540 1.00 92.12 79 PHE A C 1
ATOM 587 O O . PHE A 1 79 ? -20.324 7.167 11.727 1.00 92.12 79 PHE A O 1
ATOM 594 N N . MET A 1 80 ? -21.206 8.456 10.124 1.00 93.25 80 MET A N 1
ATOM 595 C CA . MET A 1 80 ? -22.084 9.214 11.022 1.00 93.25 80 MET A CA 1
ATOM 596 C C . MET A 1 80 ? -23.188 8.339 11.632 1.00 93.25 80 MET A C 1
ATOM 598 O O . MET A 1 80 ? -23.473 8.453 12.827 1.00 93.25 80 MET A O 1
ATOM 602 N N . ALA A 1 81 ? -23.757 7.410 10.860 1.00 95.38 81 ALA A N 1
ATOM 603 C CA . ALA A 1 81 ? -24.696 6.408 11.357 1.00 95.38 81 ALA A CA 1
ATOM 604 C C . ALA A 1 81 ? -24.034 5.442 12.361 1.00 95.38 81 ALA A C 1
ATOM 606 O O . ALA A 1 81 ? -24.633 5.113 13.389 1.00 95.38 81 ALA A O 1
ATOM 607 N N . LEU A 1 82 ? -22.771 5.057 12.142 1.00 95.38 82 LEU A N 1
ATOM 608 C CA . LEU A 1 82 ? -21.997 4.294 13.125 1.00 95.38 82 LEU A CA 1
ATOM 609 C C . LEU A 1 82 ? -21.720 5.101 14.404 1.00 95.38 82 LEU A C 1
ATOM 611 O O . LEU A 1 82 ? -21.840 4.555 15.499 1.00 95.38 82 LEU A O 1
ATOM 615 N N . VAL A 1 83 ? -21.411 6.398 14.303 1.00 95.94 83 VAL A N 1
ATOM 616 C CA . VAL A 1 83 ? -21.262 7.289 15.471 1.00 95.94 83 VAL A CA 1
ATOM 617 C C . VAL A 1 83 ? -22.581 7.425 16.246 1.00 95.94 83 VAL A C 1
ATOM 619 O O . VAL A 1 83 ? -22.567 7.466 17.478 1.00 95.94 83 VAL A O 1
ATOM 622 N N . ALA A 1 84 ? -23.730 7.444 15.566 1.00 96.56 84 ALA A N 1
ATOM 623 C CA . ALA A 1 84 ? -25.041 7.421 16.216 1.00 96.56 84 ALA A CA 1
ATOM 624 C C . ALA A 1 84 ? -25.302 6.089 16.950 1.00 96.56 84 ALA A C 1
ATOM 626 O O . ALA A 1 84 ? -25.720 6.101 18.110 1.00 96.56 84 ALA A O 1
ATOM 627 N N . LEU A 1 85 ? -24.979 4.948 16.327 1.00 97.00 85 LEU A N 1
ATOM 628 C CA . LEU A 1 85 ? -25.059 3.627 16.965 1.00 97.00 85 LEU A CA 1
ATOM 629 C C . LEU A 1 85 ? -24.116 3.516 18.177 1.00 97.00 85 LEU A C 1
ATOM 631 O O . LEU A 1 85 ? -24.499 2.965 19.208 1.00 97.00 85 LEU A O 1
ATOM 635 N N . LEU A 1 86 ? -22.910 4.082 18.084 1.00 95.56 86 LEU A N 1
ATOM 636 C CA . LEU A 1 86 ? -21.959 4.167 19.193 1.00 95.56 86 LEU A CA 1
ATOM 637 C C . LEU A 1 86 ? -22.522 4.966 20.365 1.00 95.56 86 LEU A C 1
ATOM 639 O O . LEU A 1 86 ? -22.514 4.469 21.486 1.00 95.56 86 LEU A O 1
ATOM 643 N N . ARG A 1 87 ? -23.077 6.158 20.114 1.00 95.75 87 ARG A N 1
ATOM 644 C CA . ARG A 1 87 ? -23.733 6.989 21.140 1.00 95.75 87 ARG A CA 1
ATOM 645 C C . ARG A 1 87 ? -24.850 6.235 21.861 1.00 95.75 87 ARG A C 1
ATOM 647 O O . ARG A 1 87 ? -24.897 6.257 23.086 1.00 95.75 87 ARG A O 1
ATOM 654 N N . ALA A 1 88 ? -25.688 5.509 21.120 1.00 96.12 88 ALA A N 1
ATOM 655 C CA . ALA A 1 88 ? -26.759 4.692 21.693 1.00 96.12 88 ALA A CA 1
ATOM 656 C C . ALA A 1 88 ? -26.250 3.513 22.552 1.00 96.12 88 ALA A C 1
ATOM 658 O O . ALA A 1 88 ? -26.962 3.061 23.446 1.00 96.12 88 ALA A O 1
ATOM 659 N N . ARG A 1 89 ? -25.027 3.018 22.309 1.00 94.94 89 ARG A N 1
ATOM 660 C CA . ARG A 1 89 ? -24.403 1.901 23.050 1.00 94.94 89 ARG A CA 1
ATOM 661 C C . ARG A 1 89 ? -23.401 2.345 24.125 1.00 94.94 89 ARG A C 1
ATOM 663 O O . ARG A 1 89 ? -23.003 1.532 24.951 1.00 94.94 89 ARG A O 1
ATOM 670 N N . ALA A 1 90 ? -23.020 3.621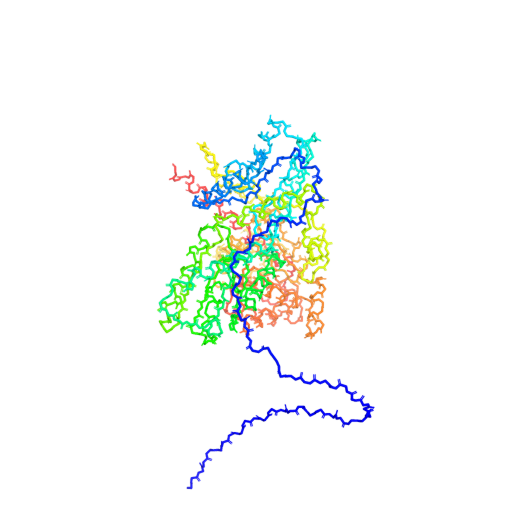 24.167 1.00 92.12 90 ALA A N 1
ATOM 671 C CA . ALA A 1 90 ? -21.965 4.147 25.040 1.00 92.12 90 ALA A CA 1
ATOM 672 C C . ALA A 1 90 ? -22.342 4.285 26.531 1.00 92.12 90 ALA A C 1
ATOM 674 O O . ALA A 1 90 ? -21.539 4.806 27.306 1.00 92.12 90 ALA A O 1
ATOM 675 N N . GLY A 1 91 ? -23.536 3.850 26.950 1.00 88.50 91 GLY A N 1
ATOM 676 C CA . GLY A 1 91 ? -23.967 3.884 28.356 1.00 88.50 91 GLY A CA 1
ATOM 677 C C . GLY A 1 91 ? -24.139 5.293 28.937 1.00 88.50 91 GLY A C 1
ATOM 678 O O . GLY A 1 91 ? -24.048 5.465 30.145 1.00 88.50 91 GLY A O 1
ATOM 679 N N . GLY A 1 92 ? -24.341 6.305 28.087 1.00 86.12 92 GLY A N 1
ATOM 680 C CA . GLY A 1 92 ? -24.418 7.714 28.488 1.00 86.12 92 GLY A CA 1
ATOM 681 C C . GLY A 1 92 ? -23.084 8.471 28.466 1.00 86.12 92 GLY A C 1
ATOM 682 O O . GLY A 1 92 ? -23.103 9.691 28.610 1.00 86.12 92 GLY A O 1
ATOM 683 N N . ARG A 1 93 ? -21.941 7.803 28.228 1.00 90.69 93 ARG A N 1
ATOM 684 C CA . ARG A 1 93 ? -20.645 8.486 28.052 1.00 90.69 93 ARG A CA 1
ATOM 685 C C . ARG A 1 93 ? -20.655 9.396 26.819 1.00 90.69 93 ARG A C 1
ATOM 687 O O . ARG A 1 93 ? -21.238 9.063 25.785 1.00 90.69 93 ARG A O 1
ATOM 694 N N . THR A 1 94 ? -19.939 10.514 26.902 1.00 95.12 94 THR A N 1
ATOM 695 C CA . THR A 1 94 ? -19.763 11.461 25.792 1.00 95.12 94 THR A CA 1
ATOM 696 C C . THR A 1 94 ? -19.011 10.810 24.630 1.00 95.12 94 THR A C 1
ATOM 698 O O . THR A 1 94 ? -17.847 10.441 24.773 1.00 95.12 94 THR A O 1
ATOM 701 N N . VAL A 1 95 ? -19.648 10.717 23.455 1.00 96.62 95 VAL A N 1
ATOM 702 C CA . VAL A 1 95 ? -19.005 10.257 22.210 1.00 96.62 95 VAL A CA 1
ATOM 703 C C . VAL A 1 95 ? -19.024 11.362 21.155 1.00 96.62 95 VAL A C 1
ATOM 705 O O . VAL A 1 95 ? -20.076 11.737 20.621 1.00 96.62 95 VAL A O 1
ATOM 708 N N . ALA A 1 96 ? -17.836 11.848 20.817 1.00 96.69 96 ALA A N 1
ATOM 709 C CA . ALA A 1 96 ? -17.564 12.720 19.686 1.00 96.69 96 ALA A CA 1
ATOM 710 C C . ALA A 1 96 ? -16.829 11.956 18.571 1.00 96.69 96 ALA A C 1
ATOM 712 O O . ALA A 1 96 ? -16.449 10.792 18.709 1.00 96.69 96 ALA A O 1
ATOM 713 N N . HIS A 1 97 ? -16.654 12.620 17.437 1.00 96.69 97 HIS A N 1
ATOM 714 C CA . HIS A 1 97 ? -15.952 12.109 16.268 1.00 96.69 97 HIS A CA 1
ATOM 715 C C . HIS A 1 97 ? -15.262 13.277 15.572 1.00 96.69 97 HIS A C 1
ATOM 717 O O . HIS A 1 97 ? -15.755 14.399 15.657 1.00 96.69 97 HIS A O 1
ATOM 723 N N . GLY A 1 98 ? -14.177 13.008 14.857 1.00 94.06 98 GLY A N 1
ATOM 724 C CA . GLY A 1 98 ? -13.550 13.978 13.966 1.00 94.06 98 GLY A CA 1
ATOM 725 C C . GLY A 1 98 ? -12.683 13.284 12.923 1.00 94.06 98 GLY A C 1
ATOM 726 O O . GLY A 1 98 ? -12.340 12.110 13.081 1.00 94.06 98 GLY A O 1
ATOM 727 N N . PHE A 1 99 ? -12.345 13.993 11.850 1.00 89.00 99 PHE A N 1
ATOM 728 C CA . PHE A 1 99 ? -11.638 13.433 10.696 1.00 89.00 99 PHE A CA 1
ATOM 729 C C . PHE A 1 99 ? -10.190 13.937 10.564 1.00 89.00 99 PHE A C 1
ATOM 731 O O . PHE A 1 99 ? -9.901 15.101 10.849 1.00 89.00 99 PHE A O 1
ATOM 738 N N . LEU A 1 100 ? -9.288 13.063 10.095 1.00 79.44 100 LEU A N 1
ATOM 739 C CA . LEU A 1 100 ? -7.931 13.435 9.656 1.00 79.44 100 LEU A CA 1
ATOM 740 C C . LEU A 1 100 ? -7.956 14.208 8.326 1.00 79.44 100 LEU A C 1
ATOM 742 O O . LEU A 1 100 ? -7.304 15.241 8.185 1.00 79.44 100 LEU A O 1
ATOM 746 N N . GLU A 1 101 ? -8.691 13.686 7.340 1.00 70.69 101 GLU A N 1
ATOM 747 C CA . GLU A 1 101 ? -8.695 14.153 5.952 1.00 70.69 101 GLU A CA 1
ATOM 748 C C . GLU A 1 101 ? -10.115 14.493 5.475 1.00 70.69 101 GLU A C 1
ATOM 750 O O . GLU A 1 101 ? -11.093 13.861 5.868 1.00 70.69 101 GLU A O 1
ATOM 755 N N . PHE A 1 102 ? -10.216 15.444 4.544 1.00 68.56 102 PHE A N 1
ATOM 756 C CA . PHE A 1 102 ? -11.402 15.785 3.747 1.00 68.56 102 PHE A CA 1
ATOM 757 C C . PHE A 1 102 ? -12.622 16.322 4.510 1.00 68.56 102 PHE A C 1
ATOM 759 O O . PHE A 1 102 ? -13.014 17.460 4.268 1.00 68.56 102 PHE A O 1
ATOM 766 N N . ALA A 1 103 ? -13.241 15.536 5.384 1.00 77.00 103 ALA A N 1
ATOM 767 C CA . ALA A 1 103 ? -14.490 15.879 6.060 1.00 77.00 103 ALA A CA 1
ATOM 768 C C . ALA A 1 103 ? -14.272 16.734 7.326 1.00 77.00 103 ALA A C 1
ATOM 770 O O . ALA A 1 103 ? -13.149 16.904 7.801 1.00 77.00 103 ALA A O 1
ATOM 771 N N . THR A 1 104 ? -15.369 17.271 7.863 1.00 83.06 104 THR A N 1
ATOM 772 C CA . THR A 1 104 ? -15.436 18.045 9.115 1.00 83.06 104 THR A CA 1
ATOM 773 C C . THR A 1 104 ? -16.545 17.479 10.020 1.00 83.06 104 THR A C 1
ATOM 775 O O . THR A 1 104 ? -17.514 16.940 9.480 1.00 83.06 104 THR A O 1
ATOM 778 N N . PRO A 1 105 ? -16.463 17.597 11.360 1.00 91.50 105 PRO A N 1
ATOM 779 C CA . PRO A 1 105 ? -15.420 18.285 12.124 1.00 91.50 105 PRO A CA 1
ATOM 780 C C . PRO A 1 105 ? -14.060 17.582 12.041 1.00 91.50 105 PRO A C 1
ATOM 782 O O . PRO A 1 105 ? -13.986 16.364 11.867 1.00 91.50 105 PRO A O 1
ATOM 785 N N . THR A 1 106 ? -12.971 18.335 12.144 1.00 91.25 106 THR A N 1
ATOM 786 C CA . THR A 1 106 ? -11.626 17.760 12.289 1.00 91.25 106 THR A CA 1
ATOM 787 C C . THR A 1 106 ? -11.397 17.272 13.724 1.00 91.25 106 THR A C 1
ATOM 789 O O . THR A 1 106 ? -12.186 17.541 14.631 1.00 91.25 106 THR A O 1
ATOM 792 N N . ILE A 1 107 ? -10.353 16.468 13.947 1.00 92.25 107 ILE A N 1
ATOM 793 C CA . ILE A 1 107 ? -10.113 15.828 15.256 1.00 92.25 107 ILE A CA 1
ATOM 794 C C . ILE A 1 107 ? -9.884 16.860 16.379 1.00 92.25 107 ILE A C 1
ATOM 796 O O . ILE A 1 107 ? -10.366 16.660 17.492 1.00 92.25 107 ILE A O 1
ATOM 800 N N . ASP A 1 108 ? -9.231 17.982 16.084 1.00 91.75 108 ASP A N 1
ATOM 801 C CA . ASP A 1 108 ? -9.060 19.119 16.996 1.00 91.75 108 ASP A CA 1
ATOM 802 C C . ASP A 1 108 ? -10.373 19.846 17.301 1.00 91.75 108 ASP A C 1
ATOM 804 O O . ASP A 1 108 ? -10.661 20.088 18.469 1.00 91.75 108 ASP A O 1
ATOM 808 N N . GLU A 1 109 ? -11.209 20.126 16.296 1.00 93.31 109 GLU A N 1
ATOM 809 C CA . GLU A 1 109 ? -12.542 20.722 16.494 1.00 93.31 109 GLU A CA 1
ATOM 810 C C . GLU A 1 109 ? -13.410 19.842 17.413 1.00 93.31 109 GLU A C 1
ATOM 812 O O . GLU A 1 109 ? -14.072 20.332 18.331 1.00 93.31 109 GLU A O 1
ATOM 817 N N . ALA A 1 110 ? -13.357 18.522 17.208 1.00 95.56 110 ALA A N 1
ATOM 818 C CA . ALA A 1 110 ? -14.070 17.537 18.014 1.00 95.56 110 ALA A CA 1
ATOM 819 C C . ALA A 1 110 ? -13.560 17.458 19.463 1.00 95.56 110 ALA A C 1
ATOM 821 O O . ALA A 1 110 ? -14.359 17.369 20.397 1.00 95.56 110 ALA A O 1
ATOM 822 N N . VAL A 1 111 ? -12.238 17.501 19.659 1.00 95.69 111 VAL A N 1
ATOM 823 C CA . VAL A 1 111 ? -11.610 17.502 20.988 1.00 95.69 111 VAL A CA 1
ATOM 824 C C . VAL A 1 111 ? -11.890 18.810 21.722 1.00 95.69 111 VAL A C 1
ATOM 826 O O . VAL A 1 111 ? -12.321 18.766 22.871 1.00 95.69 111 VAL A O 1
ATOM 829 N N . ALA A 1 112 ? -11.736 19.961 21.066 1.00 93.81 112 ALA A N 1
ATOM 830 C CA . ALA A 1 112 ? -12.008 21.268 21.656 1.00 93.81 112 ALA A CA 1
ATOM 831 C C . ALA A 1 112 ? -13.467 21.386 22.130 1.00 93.81 112 ALA A C 1
ATOM 833 O O . ALA A 1 112 ? -13.714 21.863 23.237 1.00 93.81 112 ALA A O 1
ATOM 834 N N . ALA A 1 113 ? -14.432 20.878 21.352 1.00 94.44 113 ALA A N 1
ATOM 835 C CA . ALA A 1 113 ? -15.838 20.820 21.759 1.00 94.44 113 ALA A CA 1
ATOM 836 C C . ALA A 1 113 ? -16.069 19.927 22.997 1.00 94.44 113 ALA A C 1
ATOM 838 O O . ALA A 1 113 ? -16.848 20.281 23.882 1.00 94.44 113 ALA A O 1
ATOM 839 N N . VAL A 1 114 ? -15.372 18.790 23.091 1.00 95.12 114 VAL A N 1
ATOM 840 C CA . VAL A 1 114 ? -15.436 17.867 24.241 1.00 95.12 114 VAL A CA 1
ATOM 841 C C . VAL A 1 114 ? -14.800 18.467 25.502 1.00 95.12 114 VAL A C 1
ATOM 843 O O . VAL A 1 114 ? -15.374 18.359 26.586 1.00 95.12 114 VAL A O 1
ATOM 846 N N . VAL A 1 115 ? -13.657 19.145 25.370 1.00 94.69 115 VAL A N 1
ATOM 847 C CA . VAL A 1 115 ? -12.969 19.819 26.486 1.00 94.69 115 VAL A CA 1
ATOM 848 C C . VAL A 1 115 ? -13.761 21.042 26.962 1.00 94.69 115 VAL A C 1
ATOM 850 O O . VAL A 1 115 ? -13.915 21.237 28.168 1.00 94.69 115 VAL A O 1
ATOM 853 N N . ALA A 1 116 ? -14.363 21.812 26.047 1.00 93.50 116 ALA A N 1
ATOM 854 C CA . ALA A 1 116 ? -15.304 22.885 26.383 1.00 93.50 116 ALA A CA 1
ATOM 855 C C . ALA A 1 116 ? -16.577 22.365 27.083 1.00 93.50 116 ALA A C 1
ATOM 857 O O . ALA A 1 116 ? -17.149 23.065 27.917 1.00 93.50 116 ALA A O 1
ATOM 858 N N . GLY A 1 117 ? -16.981 21.119 26.805 1.00 92.12 117 GLY A N 1
ATOM 859 C CA . GLY A 1 117 ? -18.011 20.386 27.549 1.00 92.12 117 GLY A CA 1
ATOM 860 C C . GLY A 1 117 ? -17.599 19.941 28.962 1.00 92.12 117 GLY A C 1
ATOM 861 O O . GLY A 1 117 ? -18.421 19.371 29.673 1.00 92.12 117 GLY A O 1
ATOM 862 N N . GLY A 1 118 ? -16.356 20.201 29.384 1.00 92.75 118 GLY A N 1
ATOM 863 C CA . GLY A 1 118 ? -15.850 19.956 30.738 1.00 92.75 118 GLY A CA 1
ATOM 864 C C . GLY A 1 118 ? -14.996 18.695 30.913 1.00 92.75 118 GLY A C 1
ATOM 865 O O . GLY A 1 118 ? -14.440 18.507 31.998 1.00 92.75 118 GLY A O 1
ATOM 866 N N . ALA A 1 119 ? -14.850 17.860 29.877 1.00 94.81 119 ALA A N 1
ATOM 867 C CA . ALA A 1 119 ? -14.167 16.568 29.969 1.00 94.81 119 ALA A CA 1
ATOM 868 C C . ALA A 1 119 ? -12.709 16.691 30.457 1.00 94.81 119 ALA A C 1
ATOM 870 O O . ALA A 1 119 ? -11.940 17.515 29.959 1.00 94.81 119 ALA A O 1
ATOM 871 N N . LYS A 1 120 ? -12.318 15.839 31.419 1.00 95.12 120 LYS A N 1
ATOM 872 C CA . LYS A 1 120 ? -10.952 15.788 31.988 1.00 95.12 120 LYS A CA 1
ATOM 873 C C . LYS A 1 120 ? -10.119 14.595 31.536 1.00 95.12 120 LYS A C 1
ATOM 875 O O . LYS A 1 120 ? -8.893 14.647 31.614 1.00 95.12 120 LYS A O 1
ATOM 880 N N . THR A 1 121 ? -10.762 13.568 30.992 1.00 96.88 121 THR A N 1
ATOM 881 C CA . THR A 1 121 ? -10.102 12.429 30.354 1.00 96.88 121 THR A CA 1
ATOM 882 C C . THR A 1 121 ? -10.709 12.222 28.972 1.00 96.88 121 THR A C 1
ATOM 884 O O . THR A 1 121 ? -11.931 12.217 28.817 1.00 96.88 121 THR A O 1
ATOM 887 N N . VAL A 1 122 ? -9.863 12.060 27.956 1.00 97.06 122 VAL A N 1
ATOM 888 C CA . VAL A 1 122 ? -10.286 11.862 26.564 1.00 97.06 122 VAL A CA 1
ATOM 889 C C . VAL A 1 122 ? -9.532 10.675 25.982 1.00 97.06 122 VAL A C 1
ATOM 891 O O . VAL A 1 122 ? -8.303 10.684 25.938 1.00 97.06 122 VAL A O 1
ATOM 894 N N . VAL A 1 123 ? -10.249 9.661 25.494 1.00 96.75 123 VAL A N 1
ATOM 895 C CA . VAL A 1 123 ? -9.653 8.580 24.699 1.00 96.75 123 VAL A CA 1
ATOM 896 C C . VAL A 1 123 ? -9.923 8.809 23.216 1.00 96.75 123 VAL A C 1
ATOM 898 O O . VAL A 1 123 ? -11.065 8.785 22.754 1.00 96.75 123 VAL A O 1
ATOM 901 N N . MET A 1 124 ? -8.851 9.026 22.455 1.00 96.38 124 MET A N 1
ATOM 902 C CA . MET A 1 124 ? -8.904 8.996 20.998 1.00 96.38 124 MET A CA 1
ATOM 903 C C . MET A 1 124 ? -8.878 7.537 20.538 1.00 96.38 124 MET A C 1
ATOM 905 O O . MET A 1 124 ? -7.967 6.793 20.903 1.00 96.38 124 MET A O 1
ATOM 909 N N . VAL A 1 125 ? -9.852 7.125 19.727 1.00 96.00 125 VAL A N 1
ATOM 910 C CA . VAL A 1 125 ? -9.936 5.760 19.185 1.00 96.00 125 VAL A CA 1
ATOM 911 C C . VAL A 1 125 ? -9.781 5.802 17.660 1.00 96.00 125 VAL A C 1
ATOM 913 O O . VAL A 1 125 ? -10.601 6.441 16.996 1.00 96.00 125 VAL A O 1
ATOM 916 N N . PRO A 1 126 ? -8.760 5.141 17.080 1.00 93.75 126 PRO A N 1
ATOM 917 C CA . PRO A 1 126 ? -8.560 5.080 15.633 1.00 93.75 126 PRO A CA 1
ATOM 918 C C . PRO A 1 126 ? -9.729 4.426 14.887 1.00 93.75 126 PRO A C 1
ATOM 920 O O . PRO A 1 126 ? -9.936 3.219 14.979 1.00 93.75 126 PRO A O 1
ATOM 923 N N . GLY A 1 127 ? -10.449 5.205 14.077 1.00 92.62 127 GLY A N 1
ATOM 924 C CA . GLY A 1 127 ? -11.547 4.775 13.201 1.00 92.62 127 GLY A CA 1
ATOM 925 C C . GLY A 1 127 ? -11.076 3.992 11.971 1.00 92.62 127 GLY A C 1
ATOM 926 O O . GLY A 1 127 ? -11.408 4.348 10.840 1.00 92.62 127 GLY A O 1
ATOM 927 N N . VAL A 1 128 ? -10.247 2.964 12.177 1.00 91.00 128 VAL A N 1
ATOM 928 C CA . VAL A 1 128 ? -9.619 2.145 11.131 1.00 91.00 128 VAL A CA 1
ATOM 929 C C . VAL A 1 128 ? -9.603 0.666 11.521 1.00 91.00 128 VAL A C 1
ATOM 931 O O . VAL A 1 128 ? -9.395 0.317 12.683 1.00 91.00 128 VAL A O 1
ATOM 934 N N . LEU A 1 129 ? -9.777 -0.217 10.531 1.00 92.56 129 LEU A N 1
ATOM 935 C CA . LEU A 1 129 ? -9.808 -1.665 10.767 1.00 92.56 129 LEU A CA 1
ATOM 936 C C . LEU A 1 129 ? -8.474 -2.252 11.222 1.00 92.56 129 LEU A C 1
ATOM 938 O O . LEU A 1 129 ? -8.494 -3.210 11.975 1.00 92.56 129 LEU A O 1
ATOM 942 N N . LEU A 1 130 ? -7.344 -1.742 10.727 1.00 91.12 130 LEU A N 1
ATOM 943 C CA . LEU A 1 130 ? -6.025 -2.356 10.909 1.00 91.12 130 LEU A CA 1
ATOM 944 C C . LEU A 1 130 ? -4.949 -1.277 11.087 1.00 91.12 130 LEU A C 1
ATOM 946 O O . LEU A 1 130 ? -4.960 -0.263 10.376 1.00 91.12 130 LEU A O 1
ATOM 950 N N . ALA A 1 131 ? -4.001 -1.503 11.994 1.00 86.81 131 ALA A N 1
ATOM 951 C CA . ALA A 1 131 ? -2.923 -0.564 12.291 1.00 86.81 131 ALA A CA 1
ATOM 952 C C . ALA A 1 131 ? -1.888 -0.421 11.146 1.00 86.81 131 ALA A C 1
ATOM 954 O O . ALA A 1 131 ? -0.945 -1.202 11.009 1.00 86.81 131 ALA A O 1
ATOM 955 N N . ALA A 1 132 ? -2.028 0.647 10.356 1.00 85.00 132 ALA A N 1
ATOM 956 C CA . ALA A 1 132 ? -1.059 1.122 9.358 1.00 85.00 132 ALA A CA 1
ATOM 957 C C . ALA A 1 132 ? -0.678 2.597 9.631 1.00 85.00 132 ALA A C 1
ATOM 959 O O . ALA A 1 132 ? -0.924 3.090 10.731 1.00 85.00 132 ALA A O 1
ATOM 960 N N . THR A 1 133 ? -0.108 3.319 8.653 1.00 80.88 133 THR A N 1
ATOM 961 C CA . THR A 1 133 ? 0.405 4.703 8.790 1.00 80.88 133 THR A CA 1
ATOM 962 C C . THR A 1 133 ? -0.494 5.641 9.601 1.00 80.88 133 THR A C 1
ATOM 964 O O . THR A 1 133 ? 0.014 6.326 10.483 1.00 80.88 133 THR A O 1
ATOM 967 N N . HIS A 1 134 ? -1.815 5.615 9.388 1.00 82.00 134 HIS A N 1
ATOM 968 C CA . HIS A 1 134 ? -2.737 6.486 10.120 1.00 82.00 134 HIS A CA 1
ATOM 969 C C . HIS A 1 134 ? -2.750 6.233 11.639 1.00 82.00 134 HIS A C 1
ATOM 971 O O . HIS A 1 134 ? -2.683 7.178 12.417 1.00 82.00 134 HIS A O 1
ATOM 977 N N . ALA A 1 135 ? -2.774 4.970 12.076 1.00 85.94 135 ALA A N 1
ATOM 978 C CA . ALA A 1 135 ? -2.764 4.618 13.500 1.00 85.94 135 ALA A CA 1
ATOM 979 C C . ALA A 1 135 ? -1.346 4.599 14.104 1.00 85.94 135 ALA A C 1
ATOM 981 O O . ALA A 1 135 ? -1.181 4.845 15.295 1.00 85.94 135 ALA A O 1
ATOM 982 N N . LYS A 1 136 ? -0.319 4.314 13.290 1.00 84.69 136 LYS A N 1
ATOM 983 C CA . LYS A 1 136 ? 1.087 4.212 13.722 1.00 84.69 136 LYS A CA 1
ATOM 984 C C . LYS A 1 136 ? 1.840 5.552 13.704 1.00 84.69 136 LYS A C 1
ATOM 986 O O . LYS A 1 136 ? 2.828 5.673 14.423 1.00 84.69 136 LYS A O 1
ATOM 991 N N . ASN A 1 137 ? 1.395 6.541 12.919 1.00 81.00 137 ASN A N 1
ATOM 992 C CA . ASN A 1 137 ? 2.044 7.851 12.761 1.00 81.00 137 ASN A CA 1
ATOM 993 C C . ASN A 1 137 ? 1.057 9.028 12.843 1.00 81.00 137 ASN A C 1
ATOM 995 O O . ASN A 1 137 ? 1.198 9.842 13.749 1.00 81.00 137 ASN A O 1
ATOM 999 N N . ASP A 1 138 ? 0.055 9.117 11.953 1.00 79.88 138 ASP A N 1
ATOM 1000 C CA . ASP A 1 138 ? -0.779 10.332 11.828 1.00 79.88 138 ASP A CA 1
ATOM 1001 C C . ASP A 1 138 ? -1.533 10.696 13.118 1.00 79.88 138 ASP A C 1
ATOM 1003 O O . ASP A 1 138 ? -1.401 11.811 13.618 1.00 79.88 138 ASP A O 1
ATOM 1007 N N . MET A 1 139 ? -2.311 9.758 13.666 1.00 87.44 139 MET A N 1
ATOM 1008 C CA . MET A 1 139 ? -3.114 9.985 14.873 1.00 87.44 139 MET A CA 1
ATOM 1009 C C . MET A 1 139 ? -2.251 10.133 16.142 1.00 87.44 139 MET A C 1
ATOM 1011 O O . MET A 1 139 ? -2.576 10.990 16.959 1.00 87.44 139 MET A O 1
ATOM 1015 N N . PRO A 1 140 ? -1.131 9.399 16.324 1.00 87.50 140 PRO A N 1
ATOM 1016 C CA . PRO A 1 140 ? -0.156 9.708 17.373 1.00 87.50 140 PRO A CA 1
ATOM 1017 C C . PRO A 1 140 ? 0.449 11.119 17.291 1.00 87.50 140 PRO A C 1
ATOM 1019 O O . PRO A 1 140 ? 0.567 11.778 18.325 1.00 87.50 140 PRO A O 1
ATOM 1022 N N . SER A 1 141 ? 0.798 11.610 16.093 1.00 84.62 141 SER A N 1
ATOM 1023 C CA . SER A 1 141 ? 1.277 12.990 15.908 1.00 84.62 141 SER A CA 1
ATOM 1024 C C . SER A 1 141 ? 0.194 14.021 16.254 1.00 84.62 141 SER A C 1
ATOM 1026 O O . SER A 1 141 ? 0.483 14.998 16.941 1.00 84.62 141 SER A O 1
ATOM 1028 N N . GLU A 1 142 ? -1.054 13.778 15.845 1.00 86.38 142 GLU A N 1
ATOM 1029 C CA . GLU A 1 142 ? -2.208 14.617 16.196 1.00 86.38 142 GLU A CA 1
ATOM 1030 C C . GLU A 1 142 ? -2.458 14.634 17.716 1.00 86.38 142 GLU A C 1
ATOM 1032 O O . GLU A 1 142 ? -2.565 15.697 18.324 1.00 86.38 142 GLU A O 1
ATOM 1037 N N . LEU A 1 143 ? -2.460 13.466 18.368 1.00 90.00 143 LEU A N 1
ATOM 1038 C CA . LEU A 1 143 ? -2.617 13.339 19.822 1.00 90.00 143 LEU A CA 1
ATOM 1039 C C . LEU A 1 143 ? -1.521 14.091 20.596 1.00 90.00 143 LEU A C 1
ATOM 1041 O O . LEU A 1 143 ? -1.785 14.630 21.671 1.00 90.00 143 LEU A O 1
ATOM 1045 N N . LEU A 1 144 ? -0.295 14.141 20.065 1.00 88.69 144 LEU A N 1
ATOM 1046 C CA . LEU A 1 144 ? 0.800 14.904 20.664 1.00 88.69 144 LEU A CA 1
ATOM 1047 C C . LEU A 1 144 ? 0.569 16.420 20.562 1.00 88.69 144 LEU A C 1
ATOM 1049 O O . LEU A 1 144 ? 0.826 17.124 21.537 1.00 88.69 144 LEU A O 1
ATOM 1053 N N . ALA A 1 145 ? 0.044 16.917 19.438 1.00 88.38 145 ALA A N 1
ATOM 1054 C CA . ALA A 1 145 ? -0.341 18.323 19.295 1.00 88.38 145 ALA A CA 1
ATOM 1055 C C . ALA A 1 145 ? -1.494 18.694 20.247 1.00 88.38 145 ALA A C 1
ATOM 1057 O O . ALA A 1 145 ? -1.435 19.716 20.929 1.00 88.38 145 ALA A O 1
ATOM 1058 N N . LEU A 1 146 ? -2.497 17.823 20.388 1.00 91.75 146 LEU A N 1
ATOM 1059 C CA . LEU A 1 146 ? -3.614 18.024 21.320 1.00 91.75 146 LEU A CA 1
ATOM 1060 C C . LEU A 1 146 ? -3.155 18.052 22.787 1.00 91.75 146 LEU A C 1
ATOM 1062 O O . LEU A 1 146 ? -3.597 18.911 23.544 1.00 91.75 146 LEU A O 1
ATOM 1066 N N . LYS A 1 147 ? -2.198 17.194 23.172 1.00 93.31 147 LYS A N 1
ATOM 1067 C CA . LYS A 1 147 ? -1.545 17.232 24.497 1.00 93.31 147 LYS A CA 1
ATOM 1068 C C . LYS A 1 147 ? -0.767 18.526 24.767 1.00 93.31 147 LYS A C 1
ATOM 1070 O O . LYS A 1 147 ? -0.569 18.870 25.928 1.00 93.31 147 LYS A O 1
ATOM 1075 N N . GLN A 1 148 ? -0.311 19.226 23.728 1.00 91.88 148 GLN A N 1
ATOM 1076 C CA . GLN A 1 148 ? 0.346 20.533 23.855 1.00 91.88 148 GLN A CA 1
ATOM 1077 C C . GLN A 1 148 ? -0.669 21.685 23.926 1.00 91.88 148 GLN A C 1
ATOM 1079 O O . GLN A 1 148 ? -0.422 22.659 24.631 1.00 91.88 148 GLN A O 1
ATOM 1084 N N . ALA A 1 149 ? -1.804 21.568 23.229 1.00 92.00 149 ALA A N 1
ATOM 1085 C CA . ALA A 1 149 ? -2.883 22.559 23.243 1.00 92.00 149 ALA A CA 1
ATOM 1086 C C . ALA A 1 149 ? -3.740 22.518 24.524 1.00 92.00 149 ALA A C 1
ATOM 1088 O O . ALA A 1 149 ? -4.194 23.563 24.984 1.00 92.00 149 ALA A O 1
ATOM 1089 N N . HIS A 1 150 ? -3.932 21.327 25.099 1.00 93.12 150 HIS A N 1
ATOM 1090 C CA . HIS A 1 150 ? -4.788 21.060 26.260 1.00 93.12 150 HIS A CA 1
ATOM 1091 C C . HIS A 1 150 ? -4.027 20.268 27.348 1.00 93.12 150 HIS A C 1
ATOM 1093 O O . HIS A 1 150 ? -4.329 19.095 27.596 1.00 93.12 150 HIS A O 1
ATOM 1099 N N . PRO A 1 151 ? -2.996 20.858 27.988 1.00 94.06 151 PRO A N 1
ATOM 1100 C CA . PRO A 1 151 ? -2.173 20.181 28.997 1.00 94.06 151 PRO A CA 1
ATOM 1101 C C . PRO A 1 151 ? -2.935 19.803 30.283 1.00 94.06 151 PRO A C 1
ATOM 1103 O O . PRO A 1 151 ? -2.419 19.048 31.104 1.00 94.06 151 PRO A O 1
ATOM 1106 N N . GLU A 1 152 ? -4.152 20.316 30.477 1.00 94.00 152 GLU A N 1
ATOM 1107 C CA . GLU A 1 152 ? -5.047 20.039 31.605 1.00 94.00 152 GLU A CA 1
ATOM 1108 C C . GLU A 1 152 ? -5.920 18.776 31.449 1.00 94.00 152 GLU A C 1
ATOM 1110 O O . GLU A 1 152 ? -6.770 18.516 32.307 1.00 94.00 152 GLU A O 1
ATOM 1115 N N . VAL A 1 153 ? -5.740 18.007 30.367 1.00 96.19 153 VAL A N 1
ATOM 1116 C CA . VAL A 1 153 ? -6.580 16.856 29.989 1.00 96.19 153 VAL A CA 1
ATOM 1117 C C . VAL A 1 153 ? -5.748 15.573 29.869 1.00 96.19 153 VAL A C 1
ATOM 1119 O O . VAL A 1 153 ? -4.731 15.530 29.174 1.00 96.19 153 VAL A O 1
ATOM 1122 N N . ASP A 1 154 ? -6.203 14.483 30.496 1.00 95.69 154 ASP A N 1
ATOM 1123 C CA . ASP A 1 154 ? -5.580 13.163 30.335 1.00 95.69 154 ASP A CA 1
ATOM 1124 C C . ASP A 1 154 ? -6.001 12.522 29.002 1.00 95.69 154 ASP A C 1
ATOM 1126 O O . ASP A 1 154 ? -7.070 11.918 28.873 1.00 95.69 154 ASP A O 1
ATOM 1130 N N . PHE A 1 155 ? -5.144 12.676 27.993 1.00 95.50 155 PHE A N 1
ATOM 1131 C CA . PHE A 1 155 ? -5.324 12.089 26.667 1.00 95.50 155 PHE A CA 1
ATOM 1132 C C . PHE A 1 155 ? -4.763 10.664 26.569 1.00 95.50 155 PHE A C 1
ATOM 1134 O O . PHE A 1 155 ? -3.541 10.435 26.580 1.00 95.50 155 PHE A O 1
ATOM 1141 N N . ARG A 1 156 ? -5.670 9.712 26.348 1.00 95.00 156 ARG A N 1
ATOM 1142 C CA . ARG A 1 156 ? -5.396 8.296 26.079 1.00 95.00 156 ARG A CA 1
ATOM 1143 C C . ARG A 1 156 ? -5.604 7.951 24.605 1.00 95.00 156 ARG A C 1
ATOM 1145 O O . ARG A 1 156 ? -6.261 8.679 23.862 1.00 95.00 156 ARG A O 1
ATOM 1152 N N . PHE A 1 157 ? -5.044 6.818 24.191 1.00 92.44 157 PHE A N 1
ATOM 1153 C CA . PHE A 1 157 ? -5.125 6.307 22.825 1.00 92.44 157 PHE A CA 1
ATOM 1154 C C . PHE A 1 157 ? -5.612 4.858 22.859 1.00 92.44 157 PHE A C 1
ATOM 1156 O O . PHE A 1 157 ? -5.008 4.022 23.532 1.00 92.44 157 PHE A O 1
ATOM 1163 N N . GLY A 1 158 ? -6.714 4.571 22.170 1.00 93.12 158 GLY A N 1
ATOM 1164 C CA . GLY A 1 158 ? -7.159 3.206 21.908 1.00 93.12 158 GLY A CA 1
ATOM 1165 C C . GLY A 1 158 ? -6.325 2.562 20.799 1.00 93.12 158 GLY A C 1
ATOM 1166 O O . GLY A 1 158 ? -5.732 3.254 19.971 1.00 93.12 158 GLY A O 1
ATOM 1167 N N . ALA A 1 159 ? -6.294 1.231 20.753 1.00 90.75 159 ALA A N 1
ATOM 1168 C CA . ALA A 1 159 ? -5.764 0.529 19.587 1.00 90.75 159 ALA A CA 1
ATOM 1169 C C . ALA A 1 159 ? -6.714 0.693 18.382 1.00 90.75 159 ALA A C 1
ATOM 1171 O O . ALA A 1 159 ? -7.873 1.089 18.534 1.00 90.75 159 ALA A O 1
ATOM 1172 N N . ALA A 1 160 ? -6.238 0.351 17.182 1.00 91.94 160 ALA A N 1
ATOM 1173 C CA . ALA A 1 160 ? -7.129 0.119 16.049 1.00 91.94 160 ALA A CA 1
ATOM 1174 C C . ALA A 1 160 ? -8.070 -1.068 16.341 1.00 91.94 160 ALA A C 1
ATOM 1176 O O . ALA A 1 160 ? -7.896 -1.803 17.319 1.00 91.94 160 ALA A O 1
ATOM 1177 N N . MET A 1 161 ? -9.083 -1.283 15.498 1.00 92.31 161 MET A N 1
ATOM 1178 C CA . MET A 1 161 ? -9.963 -2.446 15.681 1.00 92.31 161 MET A CA 1
ATOM 1179 C C . MET A 1 161 ? -9.167 -3.761 15.619 1.00 92.31 161 MET A C 1
ATOM 1181 O O . MET A 1 161 ? -9.402 -4.665 16.422 1.00 92.31 161 MET A O 1
ATOM 1185 N N . ASP A 1 162 ? -8.184 -3.812 14.717 1.00 88.69 162 ASP A N 1
ATOM 1186 C CA . ASP A 1 162 ? -7.333 -4.953 14.383 1.00 88.69 162 ASP A CA 1
ATOM 1187 C C . ASP A 1 162 ? -8.160 -6.241 14.158 1.00 88.69 162 ASP A C 1
ATOM 1189 O O . ASP A 1 162 ? -9.310 -6.190 13.704 1.00 88.69 162 ASP A O 1
ATOM 1193 N N . LEU A 1 163 ? -7.593 -7.423 14.409 1.00 90.31 163 LEU A N 1
ATOM 1194 C CA . LEU A 1 163 ? -8.358 -8.670 14.351 1.00 90.31 163 LEU A CA 1
ATOM 1195 C C . LEU A 1 163 ? -9.103 -8.895 15.666 1.00 90.31 163 LEU A C 1
ATOM 1197 O O . LEU A 1 163 ? -8.482 -9.096 16.709 1.00 90.31 163 LEU A O 1
ATOM 1201 N N . HIS A 1 164 ? -10.436 -8.908 15.601 1.00 93.81 164 HIS A N 1
ATOM 1202 C CA . HIS A 1 164 ? -11.293 -9.076 16.773 1.00 93.81 164 HIS A CA 1
ATOM 1203 C C . HIS A 1 164 ? -12.353 -10.177 16.580 1.00 93.81 164 HIS A C 1
ATOM 1205 O O . HIS A 1 164 ? -12.950 -10.240 15.500 1.00 93.81 164 HIS A O 1
ATOM 1211 N N . PRO A 1 165 ? -12.671 -11.005 17.601 1.00 95.12 165 PRO A N 1
ATOM 1212 C CA . PRO A 1 165 ? -13.689 -12.057 17.491 1.00 95.12 165 PRO A CA 1
ATOM 1213 C C . PRO A 1 165 ? -15.057 -11.557 17.003 1.00 95.12 165 PRO A C 1
ATOM 1215 O O . PRO A 1 165 ? -15.674 -12.198 16.156 1.00 95.12 165 PRO A O 1
ATOM 1218 N N . LYS A 1 166 ? -15.496 -10.371 17.452 1.00 97.44 166 LYS A N 1
ATOM 1219 C CA . LYS A 1 166 ? -16.753 -9.743 16.994 1.00 97.44 166 LYS A CA 1
ATOM 1220 C C . LYS A 1 166 ? -16.735 -9.371 15.499 1.00 97.44 166 LYS A C 1
ATOM 1222 O O . LYS A 1 166 ? -17.766 -9.452 14.837 1.00 97.44 166 LYS A O 1
ATOM 1227 N N . LEU A 1 167 ? -15.571 -9.030 14.936 1.00 97.75 167 LEU A N 1
ATOM 1228 C CA . LEU A 1 167 ? -15.427 -8.780 13.494 1.00 97.75 167 LEU A CA 1
ATOM 1229 C C . LEU A 1 167 ? -15.336 -10.081 12.688 1.00 97.75 167 LEU A C 1
ATOM 1231 O O . LEU A 1 167 ? -15.871 -10.142 11.585 1.00 97.75 167 LEU A O 1
ATOM 1235 N N . LEU A 1 168 ? -14.730 -11.137 13.242 1.00 97.06 168 LEU A N 1
ATOM 1236 C CA . LEU A 1 168 ? -14.732 -12.475 12.638 1.00 97.06 168 LEU A CA 1
ATOM 1237 C C . LEU A 1 168 ? -16.159 -13.058 12.570 1.00 97.06 168 LEU A C 1
ATOM 1239 O O . LEU A 1 168 ? -16.543 -13.621 11.544 1.00 97.06 168 LEU A O 1
ATOM 1243 N N . ALA A 1 169 ? -16.964 -12.862 13.622 1.00 97.81 169 ALA A N 1
ATOM 1244 C CA . ALA A 1 169 ? -18.387 -13.212 13.647 1.00 97.81 169 ALA A CA 1
ATOM 1245 C C . ALA A 1 169 ? -19.175 -12.479 12.545 1.00 97.81 169 ALA A C 1
ATOM 1247 O O . ALA A 1 169 ? -19.839 -13.129 11.736 1.00 97.81 169 ALA A O 1
ATOM 1248 N N . LEU A 1 170 ? -18.989 -11.160 12.421 1.00 98.44 170 LEU A N 1
ATOM 1249 C CA . LEU A 1 170 ? -19.595 -10.360 11.352 1.00 98.44 170 LEU A CA 1
ATOM 1250 C C . LEU A 1 170 ? -19.128 -10.788 9.947 1.00 98.44 170 LEU A C 1
ATOM 1252 O O . LEU A 1 170 ? -19.936 -10.855 9.026 1.00 98.44 170 LEU A O 1
ATOM 1256 N N . CYS A 1 171 ? -17.854 -11.146 9.759 1.00 98.44 171 CYS A N 1
ATOM 1257 C CA . CYS A 1 171 ? -17.370 -11.692 8.482 1.00 98.44 171 CYS A CA 1
ATOM 1258 C C . CYS A 1 171 ? -18.104 -12.987 8.101 1.00 98.44 171 CYS A C 1
ATOM 1260 O O . CYS A 1 171 ? -18.534 -13.145 6.958 1.00 98.44 171 CYS A O 1
ATOM 1262 N N . ARG A 1 172 ? -18.294 -13.894 9.069 1.00 97.94 172 ARG A N 1
ATOM 1263 C CA . ARG A 1 172 ? -19.091 -15.119 8.909 1.00 97.94 172 ARG A CA 1
ATOM 1264 C C . ARG A 1 172 ? -20.551 -14.797 8.573 1.00 97.94 172 ARG A C 1
ATOM 1266 O O . ARG A 1 172 ? -21.107 -15.443 7.690 1.00 97.94 172 ARG A O 1
ATOM 1273 N N . GLU A 1 173 ? -21.159 -13.807 9.225 1.00 98.25 173 GLU A N 1
ATOM 1274 C CA . GLU A 1 173 ? -22.521 -13.344 8.913 1.00 98.25 173 GLU A CA 1
ATOM 1275 C C . GLU A 1 173 ? -22.631 -12.805 7.480 1.00 98.25 173 GLU A C 1
ATOM 1277 O O . GLU A 1 173 ? -23.495 -13.266 6.737 1.00 98.25 173 GLU A O 1
ATOM 1282 N N . ARG A 1 174 ? -21.713 -11.937 7.030 1.00 98.31 174 ARG A N 1
ATOM 1283 C CA . ARG A 1 174 ? -21.693 -11.426 5.643 1.00 98.31 174 ARG A CA 1
ATOM 1284 C C . ARG A 1 174 ? -21.478 -12.522 4.596 1.00 98.31 174 ARG A C 1
ATOM 1286 O O . ARG A 1 174 ? -22.067 -12.461 3.517 1.00 98.31 174 ARG A O 1
ATOM 1293 N N . ILE A 1 175 ? -20.673 -13.541 4.907 1.00 98.25 175 ILE A N 1
ATOM 1294 C CA . ILE A 1 175 ? -20.509 -14.732 4.060 1.00 98.25 175 ILE A CA 1
ATOM 1295 C C . ILE A 1 175 ? -21.825 -15.523 3.973 1.00 98.25 175 ILE A C 1
ATOM 1297 O O . ILE A 1 175 ? -22.266 -15.834 2.869 1.00 98.25 175 ILE A O 1
ATOM 1301 N N . VAL A 1 176 ? -22.487 -15.798 5.103 1.00 96.94 176 VAL A N 1
ATOM 1302 C CA . VAL A 1 176 ? -23.778 -16.513 5.131 1.00 96.94 176 VAL A CA 1
ATOM 1303 C C . VAL A 1 176 ? -24.875 -15.717 4.411 1.00 96.94 176 VAL A C 1
ATOM 1305 O O . VAL A 1 176 ? -25.674 -16.293 3.676 1.00 96.94 176 VAL A O 1
ATOM 1308 N N . GLU A 1 177 ? -24.873 -14.389 4.529 1.00 96.56 177 GLU A N 1
ATOM 1309 C CA . GLU A 1 177 ? -25.756 -13.477 3.792 1.00 96.56 177 GLU A CA 1
ATOM 1310 C C . GLU A 1 177 ? -25.497 -13.501 2.270 1.00 96.56 177 GLU A C 1
ATOM 1312 O O . GLU A 1 177 ? -26.402 -13.260 1.470 1.00 96.56 177 GLU A O 1
ATOM 1317 N N . ALA A 1 178 ? -24.272 -13.808 1.830 1.00 96.69 178 ALA A N 1
ATOM 1318 C CA . ALA A 1 178 ? -23.961 -14.060 0.421 1.00 96.69 178 ALA A CA 1
ATOM 1319 C C . ALA A 1 178 ? -24.447 -15.437 -0.039 1.00 96.69 178 ALA A C 1
ATOM 1321 O O . ALA A 1 178 ? -25.107 -15.540 -1.072 1.00 96.69 178 ALA A O 1
ATOM 1322 N N . GLU A 1 179 ? -24.165 -16.483 0.738 1.00 95.50 179 GLU A N 1
ATOM 1323 C CA . GLU A 1 179 ? -24.581 -17.857 0.444 1.00 95.50 179 GLU A CA 1
ATOM 1324 C C . GLU A 1 179 ? -26.111 -17.993 0.389 1.00 95.50 179 GLU A C 1
ATOM 1326 O O . GLU A 1 179 ? -26.628 -18.626 -0.529 1.00 95.50 179 GLU A O 1
ATOM 1331 N N . GLY A 1 180 ? -26.841 -17.340 1.300 1.00 92.44 180 GLY A N 1
ATOM 1332 C CA . GLY A 1 180 ? -28.308 -17.345 1.355 1.00 92.44 180 GLY A CA 1
ATOM 1333 C C . GLY A 1 180 ? -29.009 -16.611 0.203 1.00 92.44 180 GLY A C 1
ATOM 1334 O O . GLY A 1 180 ? -30.207 -16.796 0.009 1.00 92.44 180 GLY A O 1
ATOM 1335 N N . ARG A 1 181 ? -28.280 -15.813 -0.592 1.00 93.88 181 ARG A N 1
ATOM 1336 C CA . ARG A 1 181 ? -28.786 -15.199 -1.836 1.00 93.88 181 ARG A CA 1
ATOM 1337 C C . ARG A 1 181 ? -28.624 -16.106 -3.065 1.00 93.88 181 ARG A C 1
ATOM 1339 O O . ARG A 1 181 ? -29.084 -15.745 -4.146 1.00 93.88 181 ARG A O 1
ATOM 1346 N N . SER A 1 182 ? -27.985 -17.269 -2.925 1.00 92.06 182 SER A N 1
ATOM 1347 C CA . SER A 1 182 ? -27.815 -18.238 -4.010 1.00 92.06 182 SER A CA 1
ATOM 1348 C C . SER A 1 182 ? -28.983 -19.224 -4.106 1.00 92.06 182 SER A C 1
ATOM 1350 O O . SER A 1 182 ? -29.413 -19.808 -3.115 1.00 92.06 182 SER A O 1
ATOM 1352 N N . ALA A 1 183 ? -29.428 -19.496 -5.336 1.00 89.88 183 ALA A N 1
ATOM 1353 C CA . ALA A 1 183 ? -30.335 -20.603 -5.651 1.00 89.88 183 ALA A CA 1
ATOM 1354 C C . ALA A 1 183 ? -29.611 -21.957 -5.859 1.00 89.88 183 ALA A C 1
ATOM 1356 O O . ALA A 1 183 ? -30.259 -22.970 -6.123 1.00 89.88 183 ALA A O 1
ATOM 1357 N N . ARG A 1 184 ? -28.272 -21.996 -5.782 1.00 89.81 184 ARG A N 1
ATOM 1358 C CA . ARG A 1 184 ? -27.437 -23.198 -5.949 1.00 89.81 184 ARG A CA 1
ATOM 1359 C C . ARG A 1 184 ? -26.992 -23.717 -4.579 1.00 89.81 184 ARG A C 1
ATOM 1361 O O . ARG A 1 184 ? -26.411 -22.987 -3.778 1.00 89.81 184 ARG A O 1
ATOM 1368 N N . THR A 1 185 ? -27.158 -25.012 -4.327 1.00 88.56 185 THR A N 1
ATOM 1369 C CA . THR A 1 185 ? -26.504 -25.675 -3.188 1.00 88.56 185 THR A CA 1
ATOM 1370 C C . THR A 1 185 ? -25.091 -26.094 -3.598 1.00 88.56 185 THR A C 1
ATOM 1372 O O . THR A 1 185 ? -24.918 -27.002 -4.408 1.00 88.56 185 THR A O 1
ATOM 1375 N N . VAL A 1 186 ? -24.074 -25.426 -3.051 1.00 92.62 186 VAL A N 1
ATOM 1376 C CA . VAL A 1 186 ? -22.651 -25.748 -3.255 1.00 92.62 186 VAL A CA 1
ATOM 1377 C C . VAL A 1 186 ? -21.998 -25.879 -1.882 1.00 92.62 186 VAL A C 1
ATOM 1379 O O . VAL A 1 186 ? -22.230 -25.041 -1.012 1.00 92.62 186 VAL A O 1
ATOM 1382 N N . SER A 1 187 ? -21.204 -26.931 -1.674 1.00 93.12 187 SER A N 1
ATOM 1383 C CA . SER A 1 187 ? -20.454 -27.114 -0.427 1.00 93.12 187 SER A CA 1
ATOM 1384 C C . SER A 1 187 ? -19.370 -26.045 -0.286 1.00 93.12 187 SER A C 1
ATOM 1386 O O . SER A 1 187 ? -18.753 -25.652 -1.280 1.00 93.12 187 SER A O 1
ATOM 1388 N N . ARG A 1 188 ? -19.047 -25.626 0.942 1.00 96.56 188 ARG A N 1
ATOM 1389 C CA . ARG A 1 188 ? -17.875 -24.766 1.168 1.00 96.56 188 ARG A CA 1
ATOM 1390 C C . ARG A 1 188 ? -16.566 -25.457 0.771 1.00 96.56 188 ARG A C 1
ATOM 1392 O O . ARG A 1 188 ? -15.686 -24.793 0.238 1.00 96.56 188 ARG A O 1
ATOM 1399 N N . ALA A 1 189 ? -16.490 -26.787 0.857 1.00 96.75 189 ALA A N 1
ATOM 1400 C CA . ALA A 1 189 ? -15.373 -27.567 0.313 1.00 96.75 189 ALA A CA 1
ATOM 1401 C C . ALA A 1 189 ? -15.261 -27.496 -1.231 1.00 96.75 189 ALA A C 1
ATOM 1403 O O . ALA A 1 189 ? -14.169 -27.632 -1.771 1.00 96.75 189 ALA A O 1
ATOM 1404 N N . ASP A 1 190 ? -16.366 -27.232 -1.943 1.00 97.25 190 ASP A N 1
ATOM 1405 C CA . ASP A 1 190 ? -16.407 -26.939 -3.388 1.00 97.25 190 ASP A CA 1
ATOM 1406 C C . ASP A 1 190 ? -16.287 -25.418 -3.681 1.00 97.25 190 ASP A C 1
ATOM 1408 O O . ASP A 1 190 ? -16.505 -24.988 -4.817 1.00 97.25 190 ASP A O 1
ATOM 1412 N N . THR A 1 191 ? -15.946 -24.594 -2.680 1.00 98.38 191 THR A N 1
ATOM 1413 C CA . THR A 1 191 ? -15.940 -23.122 -2.752 1.00 98.38 191 THR A CA 1
ATOM 1414 C C . THR A 1 191 ? -14.581 -22.522 -2.372 1.00 98.38 191 THR A C 1
ATOM 1416 O O . THR A 1 191 ? -13.969 -22.910 -1.378 1.00 98.38 191 THR A O 1
ATOM 1419 N N . CYS A 1 192 ? -14.144 -21.512 -3.127 1.00 98.75 192 CYS A N 1
ATOM 1420 C CA . CYS A 1 192 ? -13.002 -20.660 -2.793 1.00 98.75 192 CYS A CA 1
ATOM 1421 C C . CYS A 1 192 ? -13.473 -19.368 -2.096 1.00 98.75 192 CYS A C 1
ATOM 1423 O O . CYS A 1 192 ? -14.336 -18.658 -2.618 1.00 98.75 192 CYS A O 1
ATOM 1425 N N . LEU A 1 193 ? -12.901 -19.039 -0.936 1.00 98.88 193 LEU A N 1
ATOM 1426 C CA . LEU A 1 193 ? -13.122 -17.753 -0.266 1.00 98.88 193 LEU A CA 1
ATOM 1427 C C . LEU A 1 193 ? -12.078 -16.722 -0.727 1.00 98.88 193 LEU A C 1
ATOM 1429 O O . LEU A 1 193 ? -10.881 -16.928 -0.551 1.00 98.88 193 LEU A O 1
ATOM 1433 N N . VAL A 1 194 ? -12.514 -15.586 -1.266 1.00 98.81 194 VAL A N 1
ATOM 1434 C CA . VAL A 1 194 ? -11.643 -14.472 -1.667 1.00 98.81 194 VAL A CA 1
ATOM 1435 C C . VAL A 1 194 ? -11.900 -13.282 -0.749 1.00 98.81 194 VAL A C 1
ATOM 1437 O O . VAL A 1 194 ? -12.886 -12.563 -0.906 1.00 98.81 194 VAL A O 1
ATOM 1440 N N . VAL A 1 195 ? -11.011 -13.056 0.217 1.00 98.75 195 VAL A N 1
ATOM 1441 C CA . VAL A 1 195 ? -11.100 -11.900 1.122 1.00 98.75 195 VAL A CA 1
ATOM 1442 C C . VAL A 1 195 ? -10.325 -10.733 0.523 1.00 98.75 195 VAL A C 1
ATOM 1444 O O . VAL A 1 195 ? -9.179 -10.881 0.092 1.00 98.75 195 VAL A O 1
ATOM 1447 N N . VAL A 1 196 ? -10.950 -9.557 0.496 1.00 98.56 196 VAL A N 1
ATOM 1448 C CA . VAL A 1 196 ? -10.393 -8.352 -0.118 1.00 98.56 196 VAL A CA 1
ATOM 1449 C C . VAL A 1 196 ? -10.178 -7.266 0.929 1.00 98.56 196 VAL A C 1
ATOM 1451 O O . VAL A 1 196 ? -11.138 -6.730 1.477 1.00 98.56 196 VAL A O 1
ATOM 1454 N N . GLY A 1 197 ? -8.920 -6.906 1.180 1.00 96.75 197 GLY A N 1
ATOM 1455 C CA . GLY A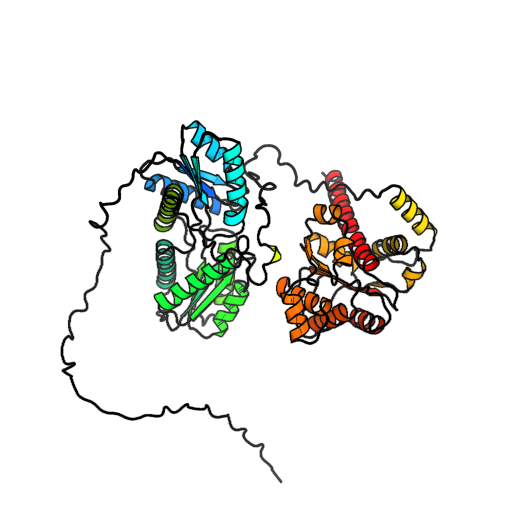 1 197 ? -8.561 -5.758 2.017 1.00 96.75 197 GLY A CA 1
ATOM 1456 C C . GLY A 1 197 ? -8.331 -4.472 1.211 1.00 96.75 197 GLY A C 1
ATOM 1457 O O . GLY A 1 197 ? -8.189 -4.490 -0.013 1.00 96.75 197 GLY A O 1
ATOM 1458 N N . ARG A 1 198 ? -8.193 -3.329 1.899 1.00 92.62 198 ARG A N 1
ATOM 1459 C CA . ARG A 1 198 ? -7.733 -2.066 1.275 1.00 92.62 198 ARG A CA 1
ATOM 1460 C C . ARG A 1 198 ? -6.335 -2.218 0.653 1.00 92.62 198 ARG A C 1
ATOM 1462 O O . ARG A 1 198 ? -6.115 -1.797 -0.482 1.00 92.62 198 ARG A O 1
ATOM 1469 N N . GLY A 1 199 ? -5.428 -2.873 1.382 1.00 90.00 199 GLY A N 1
ATOM 1470 C CA . GLY A 1 199 ? -4.011 -3.011 1.038 1.00 90.00 199 GLY A CA 1
ATOM 1471 C C . GLY A 1 199 ? -3.212 -1.746 1.347 1.00 90.00 199 GLY A C 1
ATOM 1472 O O . GLY A 1 199 ? -3.673 -0.629 1.115 1.00 90.00 199 GLY A O 1
ATOM 1473 N N . THR A 1 200 ? -2.008 -1.915 1.887 1.00 86.88 200 THR A N 1
ATOM 1474 C CA . THR A 1 200 ? -1.153 -0.811 2.356 1.00 86.88 200 THR A CA 1
ATOM 1475 C C . THR A 1 200 ? 0.338 -1.127 2.154 1.00 86.88 200 THR A C 1
ATOM 1477 O O . THR A 1 200 ? 0.693 -2.243 1.785 1.00 86.88 200 THR A O 1
ATOM 1480 N N . SER A 1 201 ? 1.222 -0.148 2.364 1.00 82.38 201 SER A N 1
ATOM 1481 C CA . SER A 1 201 ? 2.687 -0.318 2.419 1.00 82.38 201 SER A CA 1
ATOM 1482 C C . SER A 1 201 ? 3.196 -0.748 3.808 1.00 82.38 201 SER A C 1
ATOM 1484 O O . SER A 1 201 ? 4.403 -0.795 4.064 1.00 82.38 201 SER A O 1
ATOM 1486 N N . ASP A 1 202 ? 2.277 -1.044 4.726 1.00 85.50 202 ASP A N 1
ATOM 1487 C CA . ASP A 1 202 ? 2.555 -1.633 6.030 1.00 85.50 202 ASP A CA 1
ATOM 1488 C C . ASP A 1 202 ? 2.344 -3.164 5.972 1.00 85.50 202 ASP A C 1
ATOM 1490 O O . ASP A 1 202 ? 1.244 -3.609 5.632 1.00 85.50 202 ASP A O 1
ATOM 1494 N N . PRO A 1 203 ? 3.377 -3.987 6.235 1.00 85.88 203 PRO A N 1
ATOM 1495 C CA . PRO A 1 203 ? 3.271 -5.437 6.096 1.00 85.88 203 PRO A CA 1
ATOM 1496 C C . PRO A 1 203 ? 2.356 -6.058 7.157 1.00 85.88 203 PRO A C 1
ATOM 1498 O O . PRO A 1 203 ? 1.676 -7.034 6.846 1.00 85.88 203 PRO A O 1
ATOM 1501 N N . ASP A 1 204 ? 2.278 -5.479 8.359 1.00 86.50 204 ASP A N 1
ATOM 1502 C CA . ASP A 1 204 ? 1.546 -6.050 9.493 1.00 86.50 204 ASP A CA 1
ATOM 1503 C C . ASP A 1 204 ? 0.043 -6.074 9.182 1.00 86.50 204 ASP A C 1
ATOM 1505 O O . ASP A 1 204 ? -0.602 -7.118 9.224 1.00 86.50 204 ASP A O 1
ATOM 1509 N N . ALA A 1 205 ? -0.493 -4.937 8.728 1.00 89.50 205 ALA A N 1
ATOM 1510 C CA . ALA A 1 205 ? -1.891 -4.820 8.317 1.00 89.50 205 ALA A CA 1
ATOM 1511 C C . ALA A 1 205 ? -2.226 -5.662 7.067 1.00 89.50 205 ALA A C 1
ATOM 1513 O O . ALA A 1 205 ? -3.362 -6.100 6.895 1.00 89.50 205 ALA A O 1
ATOM 1514 N N . ASN A 1 206 ? -1.261 -5.929 6.181 1.00 92.94 206 ASN A N 1
ATOM 1515 C CA . ASN A 1 206 ? -1.478 -6.869 5.078 1.00 92.94 206 ASN A CA 1
ATOM 1516 C C . ASN A 1 206 ? -1.514 -8.327 5.584 1.00 92.94 206 ASN A C 1
ATOM 1518 O O . ASN A 1 206 ? -2.334 -9.113 5.102 1.00 92.94 206 ASN A O 1
ATOM 1522 N N . ALA A 1 207 ? -0.669 -8.675 6.562 1.00 92.12 207 ALA A N 1
ATOM 1523 C CA . ALA A 1 207 ? -0.606 -9.995 7.186 1.00 92.12 207 ALA A CA 1
ATOM 1524 C C . ALA A 1 207 ? -1.838 -10.299 8.056 1.00 92.12 207 ALA A C 1
ATOM 1526 O O . ALA A 1 207 ? -2.319 -11.432 8.045 1.00 92.12 207 ALA A O 1
ATOM 1527 N N . ASP A 1 208 ? -2.414 -9.302 8.732 1.00 93.12 208 ASP A N 1
ATOM 1528 C CA . ASP A 1 208 ? -3.665 -9.472 9.478 1.00 93.12 208 ASP A CA 1
ATOM 1529 C C . ASP A 1 208 ? -4.849 -9.827 8.556 1.00 93.12 208 ASP A C 1
ATOM 1531 O O . ASP A 1 208 ? -5.646 -10.697 8.909 1.00 93.12 208 ASP A O 1
ATOM 1535 N N . ILE A 1 209 ? -4.925 -9.288 7.327 1.00 96.50 209 ILE A N 1
ATOM 1536 C CA . ILE A 1 209 ? -5.898 -9.779 6.327 1.00 96.50 209 ILE A CA 1
ATOM 1537 C C . ILE A 1 209 ? -5.649 -11.263 6.021 1.00 96.50 209 ILE A C 1
ATOM 1539 O O . ILE A 1 209 ? -6.600 -12.040 5.992 1.00 96.50 209 ILE A O 1
ATOM 1543 N N . ALA A 1 210 ? -4.399 -11.691 5.821 1.00 96.44 210 ALA A N 1
ATOM 1544 C CA . ALA A 1 210 ? -4.090 -13.097 5.537 1.00 96.44 210 ALA A CA 1
ATOM 1545 C C . ALA A 1 210 ? -4.450 -14.030 6.707 1.00 96.44 210 ALA A C 1
ATOM 1547 O O . ALA A 1 210 ? -5.030 -15.095 6.494 1.00 96.44 210 ALA A O 1
ATOM 1548 N N . LYS A 1 211 ? -4.196 -13.599 7.945 1.00 96.44 211 LYS A N 1
ATOM 1549 C CA . LYS A 1 211 ? -4.577 -14.317 9.166 1.00 96.44 211 LYS A CA 1
ATOM 1550 C C . LYS A 1 211 ? -6.099 -14.412 9.328 1.00 96.44 211 LYS A C 1
ATOM 1552 O O . LYS A 1 211 ? -6.602 -15.511 9.542 1.00 96.44 211 LYS A O 1
ATOM 1557 N N . LEU A 1 212 ? -6.836 -13.310 9.151 1.00 97.31 212 LEU A N 1
ATOM 1558 C CA . LEU A 1 212 ? -8.307 -13.302 9.111 1.00 97.31 212 LEU A CA 1
ATOM 1559 C C . LEU A 1 212 ? -8.837 -14.292 8.065 1.00 97.31 212 LEU A C 1
ATOM 1561 O O . LEU A 1 212 ? -9.718 -15.098 8.349 1.00 97.31 212 LEU A O 1
ATOM 1565 N N . THR A 1 213 ? -8.266 -14.236 6.863 1.00 98.50 213 THR A N 1
ATOM 1566 C CA . THR A 1 213 ? -8.656 -15.065 5.718 1.00 98.50 213 THR A CA 1
ATOM 1567 C C . THR A 1 213 ? -8.469 -16.548 6.020 1.00 98.50 213 THR A C 1
ATOM 1569 O O . THR A 1 213 ? -9.383 -17.333 5.778 1.00 98.50 213 THR A O 1
ATOM 1572 N N . ARG A 1 214 ? -7.348 -16.929 6.651 1.00 97.94 214 ARG A N 1
ATOM 1573 C CA . ARG A 1 214 ? -7.102 -18.313 7.076 1.00 97.94 214 ARG A CA 1
ATOM 1574 C C . ARG A 1 214 ? -8.045 -18.770 8.193 1.00 97.94 214 ARG A C 1
ATOM 1576 O O . ARG A 1 214 ? -8.557 -19.883 8.127 1.00 97.94 214 ARG A O 1
ATOM 1583 N N . MET A 1 215 ? -8.326 -17.908 9.174 1.00 97.38 215 MET A N 1
ATOM 1584 C CA . MET A 1 215 ? -9.290 -18.201 10.246 1.00 97.38 215 MET A CA 1
ATOM 1585 C C . MET A 1 215 ? -10.715 -18.404 9.706 1.00 97.38 215 MET A C 1
ATOM 1587 O O . MET A 1 215 ? -11.436 -19.263 10.208 1.00 97.38 215 MET A O 1
ATOM 1591 N N . LEU A 1 216 ? -11.116 -17.655 8.672 1.00 97.94 216 LEU A N 1
ATOM 1592 C CA . LEU A 1 216 ? -12.388 -17.861 7.974 1.00 97.94 216 LEU A CA 1
ATOM 1593 C C . LEU A 1 216 ? -12.373 -19.134 7.114 1.00 97.94 216 LEU A C 1
ATOM 1595 O O . LEU A 1 216 ? -13.358 -19.863 7.113 1.00 97.94 216 LEU A O 1
ATOM 1599 N N . GLU A 1 217 ? -11.274 -19.430 6.416 1.00 97.94 217 GLU A N 1
ATOM 1600 C CA . GLU A 1 217 ? -11.134 -20.642 5.597 1.00 97.94 217 GLU A CA 1
ATOM 1601 C C . GLU A 1 217 ? -11.320 -21.916 6.433 1.00 97.94 217 GLU A C 1
ATOM 1603 O O . GLU A 1 217 ? -12.244 -22.695 6.187 1.00 97.94 217 GLU A O 1
ATOM 1608 N N . GLU A 1 218 ? -10.474 -22.093 7.451 1.00 95.50 218 GLU A N 1
ATOM 1609 C CA . GLU A 1 218 ? -10.473 -23.274 8.318 1.00 95.50 218 GLU A CA 1
ATOM 1610 C C . GLU A 1 218 ? -11.718 -23.307 9.214 1.00 95.50 218 GLU A C 1
ATOM 1612 O O . GLU A 1 218 ? -12.386 -24.335 9.313 1.00 95.50 218 GLU A O 1
ATOM 1617 N N . GLY A 1 219 ? -12.077 -22.169 9.820 1.00 92.38 219 GLY A N 1
ATOM 1618 C CA . GLY A 1 219 ? -13.194 -22.063 10.761 1.00 92.38 219 GLY A CA 1
ATOM 1619 C C . GLY A 1 219 ? -14.585 -22.166 10.128 1.00 92.38 219 GLY A C 1
ATOM 1620 O O . GLY A 1 219 ? -15.552 -22.432 10.841 1.00 92.38 219 GLY A O 1
ATOM 1621 N N . MET A 1 220 ? -14.715 -21.974 8.809 1.00 97.12 220 MET A N 1
ATOM 1622 C CA . MET A 1 220 ? -15.987 -22.128 8.086 1.00 97.12 220 MET A CA 1
ATOM 1623 C C . MET A 1 220 ? -16.025 -23.330 7.133 1.00 97.12 220 MET A C 1
ATOM 1625 O O . MET A 1 220 ? -17.105 -23.628 6.616 1.00 97.12 220 MET A O 1
ATOM 1629 N N . GLY A 1 221 ? -14.900 -24.025 6.924 1.00 90.75 221 GLY A N 1
ATOM 1630 C CA . GLY A 1 221 ? -14.804 -25.228 6.090 1.00 90.75 221 GLY A CA 1
ATOM 1631 C C . GLY A 1 221 ? -14.723 -24.959 4.583 1.00 90.75 221 GLY A C 1
ATOM 1632 O O . GLY A 1 221 ? -15.310 -25.708 3.800 1.00 90.75 221 GLY A O 1
ATOM 1633 N N . PHE A 1 222 ? -14.048 -23.883 4.168 1.00 98.38 222 PHE A N 1
ATOM 1634 C CA . PHE A 1 222 ? -13.800 -23.606 2.748 1.00 98.38 222 PHE A CA 1
ATOM 1635 C C . PHE A 1 222 ? -12.737 -24.540 2.158 1.00 98.38 222 PHE A C 1
ATOM 1637 O O . PHE A 1 222 ? -11.795 -24.931 2.841 1.00 98.38 222 PHE A O 1
ATOM 1644 N N . GLY A 1 223 ? -12.877 -24.889 0.875 1.00 96.50 223 GLY A N 1
ATOM 1645 C CA . GLY A 1 223 ? -11.927 -25.763 0.177 1.00 96.50 223 GLY A CA 1
ATOM 1646 C C . GLY A 1 223 ? -10.569 -25.100 -0.070 1.00 96.50 223 GLY A C 1
ATOM 1647 O O . GLY A 1 223 ? -9.543 -25.775 -0.114 1.00 96.50 223 GLY A O 1
ATOM 1648 N N . THR A 1 224 ? -10.560 -23.772 -0.203 1.00 98.50 224 THR A N 1
ATOM 1649 C CA . THR A 1 224 ? -9.355 -22.936 -0.175 1.00 98.50 224 THR A CA 1
ATOM 1650 C C . THR A 1 224 ? -9.726 -21.472 0.077 1.00 98.50 224 THR A C 1
ATOM 1652 O O . THR A 1 224 ? -10.892 -21.087 -0.072 1.00 98.50 224 THR A O 1
ATOM 1655 N N . SER A 1 225 ? -8.735 -20.626 0.355 1.00 98.44 225 SER A N 1
ATOM 1656 C CA . SER A 1 225 ? -8.894 -19.172 0.319 1.00 98.44 225 SER A CA 1
ATOM 1657 C C . SER A 1 225 ? -7.790 -18.462 -0.469 1.00 98.44 225 SER A C 1
ATOM 1659 O O . SER A 1 225 ? -6.711 -19.009 -0.693 1.00 98.44 225 SER A O 1
ATOM 1661 N N . LEU A 1 226 ? -8.062 -17.225 -0.892 1.00 98.38 226 LEU A N 1
ATOM 1662 C CA . LEU A 1 226 ? -7.074 -16.283 -1.420 1.00 98.38 226 LEU A CA 1
ATOM 1663 C C . LEU A 1 226 ? -7.278 -14.887 -0.819 1.00 98.38 226 LEU A C 1
ATOM 1665 O O . LEU A 1 226 ? -8.402 -14.440 -0.586 1.00 98.38 226 LEU A O 1
ATOM 1669 N N . VAL A 1 227 ? -6.169 -14.171 -0.643 1.00 98.50 227 VAL A N 1
ATOM 1670 C CA . VAL A 1 227 ? -6.146 -12.762 -0.233 1.00 98.50 227 VAL A CA 1
ATOM 1671 C C . VAL A 1 227 ? -6.001 -11.869 -1.460 1.00 98.50 227 VAL A C 1
ATOM 1673 O O . VAL A 1 227 ? -5.160 -12.122 -2.321 1.00 98.50 227 VAL A O 1
ATOM 1676 N N . CYS A 1 228 ? -6.791 -10.802 -1.523 1.00 97.62 228 CYS A N 1
ATOM 1677 C CA . CYS A 1 228 ? -6.724 -9.766 -2.550 1.00 97.62 228 CYS A CA 1
ATOM 1678 C C . CYS A 1 228 ? -6.700 -8.367 -1.927 1.00 97.62 228 CYS A C 1
ATOM 1680 O O . CYS A 1 228 ? -7.131 -8.166 -0.790 1.00 97.62 228 CYS A O 1
ATOM 1682 N N . TYR A 1 229 ? -6.271 -7.372 -2.706 1.00 97.12 229 TYR A N 1
ATOM 1683 C CA . TYR A 1 229 ? -6.256 -5.978 -2.271 1.00 97.12 229 TYR A CA 1
ATOM 1684 C C . TYR A 1 229 ? -6.832 -5.017 -3.319 1.00 97.12 229 TYR A C 1
ATOM 1686 O O . TYR A 1 229 ? -6.691 -5.219 -4.527 1.00 97.12 229 TYR A O 1
ATOM 1694 N N . ALA A 1 230 ? -7.480 -3.949 -2.849 1.00 89.62 230 ALA A N 1
ATOM 1695 C CA . ALA A 1 230 ? -8.137 -2.947 -3.694 1.00 89.62 230 ALA A CA 1
ATOM 1696 C C . ALA A 1 230 ? -7.204 -1.835 -4.228 1.00 89.62 230 ALA A C 1
ATOM 1698 O O . ALA A 1 230 ? -7.615 -1.066 -5.103 1.00 89.62 230 ALA A O 1
ATOM 1699 N N . GLY A 1 231 ? -5.976 -1.731 -3.703 1.00 82.88 231 GLY A N 1
ATOM 1700 C CA . GLY A 1 231 ? -5.041 -0.642 -4.009 1.00 82.88 231 GLY A CA 1
ATOM 1701 C C . GLY A 1 231 ? -3.560 -1.001 -3.852 1.00 82.88 231 GLY A C 1
ATOM 1702 O O . GLY A 1 231 ? -2.945 -1.500 -4.786 1.00 82.88 231 GLY A O 1
ATOM 1703 N N . THR A 1 232 ? -2.961 -0.663 -2.706 1.00 83.19 232 THR A N 1
ATOM 1704 C CA . THR A 1 232 ? -1.494 -0.544 -2.560 1.00 83.19 232 THR A CA 1
ATOM 1705 C C . THR A 1 232 ? -0.738 -1.878 -2.537 1.00 83.19 232 THR A C 1
ATOM 1707 O O . THR A 1 232 ? 0.407 -1.939 -2.980 1.00 83.19 232 THR A O 1
ATOM 1710 N N . ALA A 1 233 ? -1.354 -2.936 -2.008 1.00 89.62 233 ALA A N 1
ATOM 1711 C CA . ALA A 1 233 ? -0.753 -4.267 -1.905 1.00 89.62 233 ALA A CA 1
ATOM 1712 C C . ALA A 1 233 ? -1.176 -5.178 -3.076 1.00 89.62 233 ALA A C 1
ATOM 1714 O O . ALA A 1 233 ? -2.036 -4.818 -3.880 1.00 89.62 233 ALA A O 1
ATOM 1715 N N . ARG A 1 234 ? -0.559 -6.360 -3.197 1.00 91.25 234 ARG A N 1
ATOM 1716 C CA . ARG A 1 234 ? -0.804 -7.331 -4.282 1.00 91.25 234 ARG A CA 1
ATOM 1717 C C . ARG A 1 234 ? -1.100 -8.733 -3.721 1.00 91.25 234 ARG A C 1
ATOM 1719 O O . ARG A 1 234 ? -0.581 -9.043 -2.652 1.00 91.25 234 ARG A O 1
ATOM 1726 N N . PRO A 1 235 ? -1.887 -9.578 -4.420 1.00 95.56 235 PRO A N 1
ATOM 1727 C CA . PRO A 1 235 ? -2.480 -9.359 -5.745 1.00 95.56 235 PRO A CA 1
ATOM 1728 C C . PRO A 1 235 ? -3.633 -8.345 -5.728 1.00 95.56 235 PRO A C 1
ATOM 1730 O O . PRO A 1 235 ? -4.294 -8.146 -4.709 1.00 95.56 235 PRO A O 1
ATOM 1733 N N . LEU A 1 236 ? -3.869 -7.694 -6.871 1.00 95.00 236 LEU A N 1
ATOM 1734 C CA . LEU A 1 236 ? -5.040 -6.836 -7.053 1.00 95.00 236 LEU A CA 1
ATOM 1735 C C . LEU A 1 236 ? -6.294 -7.695 -7.242 1.00 95.00 236 LEU A C 1
ATOM 1737 O O . LEU A 1 236 ? -6.206 -8.813 -7.748 1.00 95.00 236 LEU A O 1
ATOM 1741 N N . VAL A 1 237 ? -7.463 -7.154 -6.889 1.00 96.19 237 VAL A N 1
ATOM 1742 C CA . VAL A 1 237 ? -8.758 -7.867 -6.922 1.00 96.19 237 VAL A CA 1
ATOM 1743 C C . VAL A 1 237 ? -8.987 -8.647 -8.223 1.00 96.19 237 VAL A C 1
ATOM 1745 O O . VAL A 1 237 ? -9.274 -9.836 -8.173 1.00 96.19 237 VAL A O 1
ATOM 1748 N N . ALA A 1 238 ? -8.809 -8.018 -9.389 1.00 94.19 238 ALA A N 1
ATOM 1749 C CA . ALA A 1 238 ? -9.036 -8.671 -10.682 1.00 94.19 238 ALA A CA 1
ATOM 1750 C C . ALA A 1 238 ? -8.028 -9.802 -10.983 1.00 94.19 238 ALA A C 1
ATOM 1752 O O . ALA A 1 238 ? -8.410 -10.826 -11.552 1.00 94.19 238 ALA A O 1
ATOM 1753 N N . ASP A 1 239 ? -6.765 -9.646 -10.571 1.00 93.69 239 ASP A N 1
ATOM 1754 C CA . ASP A 1 239 ? -5.718 -10.660 -10.749 1.00 93.69 239 ASP A CA 1
ATOM 1755 C C . ASP A 1 239 ? -5.964 -11.871 -9.839 1.00 93.69 239 ASP A C 1
ATOM 1757 O O . ASP A 1 239 ? -5.878 -13.016 -10.281 1.00 93.69 239 ASP A O 1
ATOM 1761 N N . GLY A 1 240 ? -6.313 -11.626 -8.572 1.00 96.81 240 GLY A N 1
ATOM 1762 C CA . GLY A 1 240 ? -6.587 -12.678 -7.594 1.00 96.81 240 GLY A CA 1
ATOM 1763 C C . GLY A 1 240 ? -7.918 -13.397 -7.831 1.00 96.81 240 GLY A C 1
ATOM 1764 O O . GLY A 1 240 ? -7.974 -14.615 -7.699 1.00 96.81 240 GLY A O 1
ATOM 1765 N N . LEU A 1 241 ? -8.958 -12.698 -8.300 1.00 98.12 241 LEU A N 1
ATOM 1766 C CA . LEU A 1 241 ? -10.202 -13.316 -8.781 1.00 98.12 241 LEU A CA 1
ATOM 1767 C C . LEU A 1 241 ? -9.967 -14.205 -10.011 1.00 98.12 241 LEU A C 1
ATOM 1769 O O . LEU A 1 241 ? -10.519 -15.301 -10.106 1.00 98.12 241 LEU A O 1
ATOM 1773 N N . LYS A 1 242 ? -9.103 -13.772 -10.939 1.00 96.38 242 LYS A N 1
ATOM 1774 C CA . LYS A 1 242 ? -8.668 -14.601 -12.071 1.00 96.38 242 LYS A CA 1
ATOM 1775 C C . LYS A 1 242 ? -7.868 -15.823 -11.603 1.00 96.38 242 LYS A C 1
ATOM 1777 O O . LYS A 1 242 ? -8.055 -16.901 -12.157 1.00 96.38 242 LYS A O 1
ATOM 1782 N N . ALA A 1 243 ? -7.013 -15.679 -10.589 1.00 96.94 243 ALA A N 1
ATOM 1783 C CA . ALA A 1 243 ? -6.296 -16.804 -9.991 1.00 96.94 243 ALA A CA 1
ATOM 1784 C C . ALA A 1 243 ? -7.255 -17.795 -9.304 1.00 96.94 243 ALA A C 1
ATOM 1786 O O . ALA A 1 243 ? -7.135 -18.993 -9.537 1.00 96.94 243 ALA A O 1
ATOM 1787 N N . ALA A 1 244 ? -8.245 -17.308 -8.546 1.00 97.62 244 ALA A N 1
ATOM 1788 C CA . ALA A 1 244 ? -9.270 -18.127 -7.893 1.00 97.62 244 ALA A CA 1
ATOM 1789 C C . ALA A 1 244 ? -10.050 -18.998 -8.894 1.00 97.62 244 ALA A C 1
ATOM 1791 O O . ALA A 1 244 ? -10.221 -20.195 -8.667 1.00 97.62 244 ALA A O 1
ATOM 1792 N N . ALA A 1 245 ? -10.465 -18.427 -10.031 1.00 97.06 245 ALA A N 1
ATOM 1793 C CA . ALA A 1 245 ? -11.171 -19.165 -11.083 1.00 97.06 245 ALA A CA 1
ATOM 1794 C C . ALA A 1 245 ? -10.332 -20.313 -11.682 1.00 97.06 245 ALA A C 1
ATOM 1796 O O . ALA A 1 245 ? -10.871 -21.367 -12.016 1.00 97.06 245 ALA A O 1
ATOM 1797 N N . LEU A 1 246 ? -9.005 -20.153 -11.765 1.00 96.94 246 LEU A N 1
ATOM 1798 C CA . LEU A 1 246 ? -8.092 -21.191 -12.262 1.00 96.94 246 LEU A CA 1
ATOM 1799 C C . LEU A 1 246 ? -7.899 -22.368 -11.287 1.00 96.94 246 LEU A C 1
ATOM 1801 O O . LEU A 1 246 ? -7.336 -23.385 -11.687 1.00 96.94 246 LEU A O 1
ATOM 1805 N N . LEU A 1 247 ? -8.372 -22.264 -10.038 1.00 96.75 247 LEU A N 1
ATOM 1806 C CA . LEU A 1 247 ? -8.309 -23.353 -9.054 1.00 96.75 247 LEU A CA 1
ATOM 1807 C C . LEU A 1 247 ? -9.426 -24.402 -9.231 1.00 96.75 247 LEU A C 1
ATOM 1809 O O . LEU A 1 247 ? -9.363 -25.458 -8.608 1.00 96.75 247 LEU A O 1
ATOM 1813 N N . GLY A 1 248 ? -10.433 -24.144 -10.077 1.00 95.06 248 GLY A N 1
ATOM 1814 C CA . GLY A 1 248 ? -11.448 -25.138 -10.464 1.00 95.06 248 GLY A CA 1
ATOM 1815 C C . GLY A 1 248 ? -12.571 -25.401 -9.449 1.00 95.06 248 GLY A C 1
ATOM 1816 O O . GLY A 1 248 ? -13.331 -26.353 -9.623 1.00 95.06 248 GLY A O 1
ATOM 1817 N N . TYR A 1 249 ? -12.701 -24.575 -8.407 1.00 97.88 249 TYR A N 1
ATOM 1818 C CA . TYR A 1 249 ? -13.834 -24.620 -7.473 1.00 97.88 249 TYR A CA 1
ATOM 1819 C C . TYR A 1 249 ? -15.152 -24.226 -8.163 1.00 97.88 249 TYR A C 1
ATOM 1821 O O . TYR A 1 249 ? -15.159 -23.465 -9.128 1.00 97.88 249 TYR A O 1
ATOM 1829 N N . ARG A 1 250 ? -16.291 -24.726 -7.665 1.00 97.25 250 ARG A N 1
ATOM 1830 C CA . ARG A 1 250 ? -17.620 -24.492 -8.274 1.00 97.25 250 ARG A CA 1
ATOM 1831 C C . ARG A 1 250 ? -18.200 -23.114 -7.956 1.00 97.25 250 ARG A C 1
ATOM 1833 O O . ARG A 1 250 ? -19.125 -22.666 -8.640 1.00 97.25 250 ARG A O 1
ATOM 1840 N N . ARG A 1 251 ? -17.702 -22.492 -6.886 1.00 98.44 251 ARG A N 1
ATOM 1841 C CA . ARG A 1 251 ? -18.129 -21.193 -6.364 1.00 98.44 251 ARG A CA 1
ATOM 1842 C C . ARG A 1 251 ? -16.921 -20.388 -5.875 1.00 98.44 251 ARG A C 1
ATOM 1844 O O . ARG A 1 251 ? -15.977 -20.952 -5.322 1.00 98.44 251 ARG A O 1
ATOM 1851 N N . ILE A 1 252 ? -16.998 -19.070 -6.014 1.00 98.69 252 ILE A N 1
ATOM 1852 C CA . ILE A 1 252 ? -16.199 -18.086 -5.283 1.00 98.69 252 ILE A CA 1
ATOM 1853 C C . ILE A 1 252 ? -17.140 -17.268 -4.392 1.00 98.69 252 ILE A C 1
ATOM 1855 O O . ILE A 1 252 ? -18.187 -16.813 -4.855 1.00 98.69 252 ILE A O 1
ATOM 1859 N N . VAL A 1 253 ? -16.754 -17.036 -3.138 1.00 98.81 253 VAL A N 1
ATOM 1860 C CA . VAL A 1 253 ? -17.363 -16.005 -2.278 1.00 98.81 253 VAL A CA 1
ATOM 1861 C C . VAL A 1 253 ? -16.355 -14.875 -2.102 1.00 98.81 253 VAL A C 1
ATOM 1863 O O . VAL A 1 253 ? -15.240 -15.117 -1.653 1.00 98.81 253 VAL A O 1
ATOM 1866 N N . VAL A 1 254 ? -16.734 -13.649 -2.456 1.00 98.81 254 VAL A N 1
ATOM 1867 C CA . VAL A 1 254 ? -15.894 -12.448 -2.350 1.00 98.81 254 VAL A CA 1
ATOM 1868 C C . VAL A 1 254 ? -16.327 -11.641 -1.129 1.00 98.81 254 VAL A C 1
ATOM 1870 O O . VAL A 1 254 ? -17.459 -11.163 -1.097 1.00 98.81 254 VAL A O 1
ATOM 1873 N N . LEU A 1 255 ? -15.441 -11.473 -0.144 1.00 98.75 255 LEU A N 1
ATOM 1874 C CA . LEU A 1 255 ? -15.697 -10.718 1.090 1.00 98.75 255 LEU A CA 1
ATOM 1875 C C . LEU A 1 255 ? -14.860 -9.426 1.139 1.00 98.75 255 LEU A C 1
ATOM 1877 O O . LEU A 1 255 ? -13.645 -9.506 1.334 1.00 98.75 255 LEU A O 1
ATOM 1881 N N . PRO A 1 256 ? -15.468 -8.231 1.021 1.00 98.19 256 PRO A N 1
ATOM 1882 C CA . PRO A 1 256 ? -14.788 -6.965 1.275 1.00 98.19 256 PRO A CA 1
ATOM 1883 C C . PRO A 1 256 ? -14.601 -6.739 2.786 1.00 98.19 256 PRO A C 1
ATOM 1885 O O . PRO A 1 256 ? -15.558 -6.456 3.504 1.00 98.19 256 PRO A O 1
ATOM 1888 N N . TYR A 1 257 ? -13.360 -6.784 3.282 1.00 97.56 257 TYR A N 1
ATOM 1889 C CA . TYR A 1 257 ? -13.040 -6.399 4.664 1.00 97.56 257 TYR A CA 1
ATOM 1890 C C . TYR A 1 257 ? -12.859 -4.876 4.769 1.00 97.56 257 TYR A C 1
ATOM 1892 O O . TYR A 1 257 ? -11.746 -4.348 4.832 1.00 97.56 257 TYR A O 1
ATOM 1900 N N . PHE A 1 258 ? -13.991 -4.170 4.718 1.00 94.50 258 PHE A N 1
ATOM 1901 C CA . PHE A 1 258 ? -14.106 -2.710 4.763 1.00 94.50 258 PHE A CA 1
ATOM 1902 C C . PHE A 1 258 ? -15.167 -2.299 5.793 1.00 94.50 258 PHE A C 1
ATOM 1904 O O . PHE A 1 258 ? -16.156 -3.005 5.979 1.00 94.50 258 PHE A O 1
ATOM 1911 N N . LEU A 1 259 ? -14.964 -1.158 6.462 1.00 92.06 259 LEU A N 1
ATOM 1912 C CA . LEU A 1 259 ? -15.943 -0.600 7.405 1.00 92.06 259 LEU A CA 1
ATOM 1913 C C . LEU A 1 259 ? -17.166 -0.029 6.693 1.00 92.06 259 LEU A C 1
ATOM 1915 O O . LEU A 1 259 ? -18.279 -0.259 7.149 1.00 92.06 259 LEU A O 1
ATOM 1919 N N . PHE A 1 260 ? -16.940 0.677 5.586 1.00 89.69 260 PHE A N 1
ATOM 1920 C CA . PHE A 1 260 ? -17.943 1.462 4.871 1.00 89.69 260 PHE A CA 1
ATOM 1921 C C . PHE A 1 260 ? -17.881 1.185 3.366 1.00 89.69 260 PHE A C 1
ATOM 1923 O O . PHE A 1 260 ? -16.852 0.705 2.868 1.00 89.69 260 PHE A O 1
ATOM 1930 N N . ASP A 1 261 ? -18.953 1.513 2.649 1.00 82.31 261 ASP A N 1
ATOM 1931 C CA . ASP A 1 261 ? -18.972 1.510 1.188 1.00 82.31 261 ASP A CA 1
ATOM 1932 C C . ASP A 1 261 ? -18.062 2.606 0.602 1.00 82.31 261 ASP A C 1
ATOM 1934 O O . ASP A 1 261 ? -17.526 3.487 1.280 1.00 82.31 261 ASP A O 1
ATOM 1938 N N . GLY A 1 262 ? -17.882 2.545 -0.711 1.00 82.56 262 GLY A N 1
ATOM 1939 C CA . GLY A 1 262 ? -17.391 3.642 -1.519 1.00 82.56 262 GLY A CA 1
ATOM 1940 C C . GLY A 1 262 ? -16.716 3.142 -2.784 1.00 82.56 262 GLY A C 1
ATOM 1941 O O . GLY A 1 262 ? -16.734 1.954 -3.104 1.00 82.56 262 GLY A O 1
ATOM 1942 N N . VAL A 1 263 ? -16.044 4.047 -3.495 1.00 81.06 263 VAL A N 1
ATOM 1943 C CA . VAL A 1 263 ? -15.336 3.785 -4.769 1.00 81.06 263 VAL A CA 1
ATOM 1944 C C . VAL A 1 263 ? -14.503 2.483 -4.796 1.00 81.06 263 VAL A C 1
ATOM 1946 O O . VAL A 1 263 ? -14.383 1.860 -5.852 1.00 81.06 263 VAL A O 1
ATOM 1949 N N . LEU A 1 264 ? -13.928 2.040 -3.668 1.00 87.25 264 LEU A N 1
ATOM 1950 C CA . LEU A 1 264 ? -13.180 0.775 -3.591 1.00 87.25 264 LEU A CA 1
ATOM 1951 C C . LEU A 1 264 ? -14.080 -0.469 -3.505 1.00 87.25 264 LEU A C 1
ATOM 1953 O O . LEU A 1 264 ? -13.813 -1.440 -4.208 1.00 87.25 264 LEU A O 1
ATOM 1957 N N . VAL A 1 265 ? -15.144 -0.446 -2.700 1.00 91.25 265 VAL A N 1
ATOM 1958 C CA . VAL A 1 265 ? -16.099 -1.562 -2.566 1.00 91.25 265 VAL A CA 1
ATOM 1959 C C . VAL A 1 265 ? -16.930 -1.699 -3.847 1.00 91.25 265 VAL A C 1
ATOM 1961 O O . VAL A 1 265 ? -16.971 -2.777 -4.442 1.00 91.25 265 VAL A O 1
ATOM 1964 N N . LYS A 1 266 ? -17.425 -0.573 -4.376 1.00 89.19 266 LYS A N 1
ATOM 1965 C CA . LYS A 1 266 ? -18.069 -0.457 -5.697 1.00 89.19 266 LYS A CA 1
ATOM 1966 C C . LYS A 1 266 ? -17.189 -1.071 -6.816 1.00 89.19 266 LYS A C 1
ATOM 1968 O O . LYS A 1 266 ? -17.692 -1.782 -7.686 1.00 89.19 266 LYS A O 1
ATOM 1973 N N . ARG A 1 267 ? -15.854 -0.907 -6.756 1.00 90.81 267 ARG A N 1
ATOM 1974 C CA . ARG A 1 267 ? -14.884 -1.545 -7.681 1.00 90.81 267 ARG A CA 1
ATOM 1975 C C . ARG A 1 267 ? -14.700 -3.053 -7.455 1.00 90.81 267 ARG A C 1
ATOM 1977 O O . ARG A 1 267 ? -14.526 -3.779 -8.433 1.00 90.81 267 ARG A O 1
ATOM 1984 N N . ILE A 1 268 ? -14.720 -3.535 -6.209 1.00 96.62 268 ILE A N 1
ATOM 1985 C CA . ILE A 1 268 ? -14.620 -4.974 -5.896 1.00 96.62 268 ILE A CA 1
ATOM 1986 C C . ILE A 1 268 ? -15.795 -5.731 -6.519 1.00 96.62 268 ILE A C 1
ATOM 1988 O O . ILE A 1 268 ? -15.590 -6.760 -7.162 1.00 96.62 268 ILE A O 1
ATOM 1992 N N . TYR A 1 269 ? -17.008 -5.191 -6.395 1.00 96.81 269 TYR A N 1
ATOM 1993 C CA . TYR A 1 269 ? -18.202 -5.792 -6.989 1.00 96.81 269 TYR A CA 1
ATOM 1994 C C . TYR A 1 269 ? -18.198 -5.744 -8.517 1.00 96.81 269 TYR A C 1
ATOM 1996 O O . TYR A 1 269 ? -18.571 -6.737 -9.137 1.00 96.81 269 TYR A O 1
ATOM 2004 N N . GLY A 1 270 ? -17.689 -4.666 -9.127 1.00 96.69 270 GLY A N 1
ATOM 2005 C CA . GLY A 1 270 ? -17.427 -4.626 -10.570 1.00 96.69 270 GLY A CA 1
ATOM 2006 C C . GLY A 1 270 ? -16.517 -5.775 -11.022 1.00 96.69 270 GLY A C 1
ATOM 2007 O O . GLY A 1 270 ? -16.905 -6.569 -11.871 1.00 96.69 270 GLY A O 1
ATOM 2008 N N . ALA A 1 271 ? -15.360 -5.953 -10.375 1.00 96.88 271 ALA A N 1
ATOM 2009 C CA . ALA A 1 271 ? -14.421 -7.029 -10.713 1.00 96.88 271 ALA A CA 1
ATOM 2010 C C . ALA A 1 271 ? -14.994 -8.448 -10.490 1.00 96.88 271 ALA A C 1
ATOM 2012 O O . ALA A 1 271 ? -14.633 -9.381 -11.213 1.00 96.88 271 ALA A O 1
ATOM 2013 N N . ALA A 1 272 ? -15.887 -8.620 -9.509 1.00 98.06 272 ALA A N 1
ATOM 2014 C CA . ALA A 1 272 ? -16.599 -9.873 -9.258 1.00 98.06 272 ALA A CA 1
ATOM 2015 C C . ALA A 1 272 ? -17.665 -10.161 -10.336 1.00 98.06 272 ALA A C 1
ATOM 2017 O O . ALA A 1 272 ? -17.724 -11.277 -10.856 1.00 98.06 272 ALA A O 1
ATOM 2018 N N . ALA A 1 273 ? -18.451 -9.154 -10.728 1.00 97.75 273 ALA A N 1
ATOM 2019 C CA . ALA A 1 273 ? -19.421 -9.256 -11.819 1.00 97.75 273 ALA A CA 1
ATOM 2020 C C . ALA A 1 273 ? -18.733 -9.517 -13.171 1.00 97.75 273 ALA A C 1
ATOM 2022 O O . ALA A 1 273 ? -19.150 -10.407 -13.913 1.00 97.75 273 ALA A O 1
ATOM 2023 N N . ASP A 1 274 ? -17.618 -8.832 -13.444 1.00 97.12 274 ASP A N 1
ATOM 2024 C CA . ASP A 1 274 ? -16.773 -9.062 -14.620 1.00 97.12 274 ASP A CA 1
ATOM 2025 C C . ASP A 1 274 ? -16.223 -10.493 -14.670 1.00 97.12 274 ASP A C 1
ATOM 2027 O O . ASP A 1 274 ? -15.959 -11.005 -15.758 1.00 97.12 274 ASP A O 1
ATOM 2031 N N . LEU A 1 275 ? -15.989 -11.145 -13.521 1.00 97.31 275 LEU A N 1
ATOM 2032 C CA . LEU A 1 275 ? -15.590 -12.554 -13.477 1.00 97.31 275 LEU A CA 1
ATOM 2033 C C . LEU A 1 275 ? -16.771 -13.470 -13.812 1.00 97.31 275 LEU A C 1
ATOM 2035 O O . LEU A 1 275 ? -16.626 -14.321 -14.687 1.00 97.31 275 LEU A O 1
ATOM 2039 N N . ALA A 1 276 ? -17.926 -13.264 -13.174 1.00 96.88 276 ALA A N 1
ATOM 2040 C CA . ALA A 1 276 ? -19.136 -14.054 -13.415 1.00 96.88 276 ALA A CA 1
ATOM 2041 C C . ALA A 1 276 ? -19.580 -14.001 -14.888 1.00 96.88 276 ALA A C 1
ATOM 2043 O O . ALA A 1 276 ? -19.881 -15.029 -15.488 1.00 96.88 276 ALA A O 1
ATOM 2044 N N . ALA A 1 277 ? -19.535 -12.817 -15.508 1.00 97.00 277 ALA A N 1
ATOM 2045 C CA . ALA A 1 277 ? -19.868 -12.629 -16.921 1.00 97.00 277 ALA A CA 1
ATOM 2046 C C . ALA A 1 277 ? -18.910 -13.359 -17.885 1.00 97.00 277 ALA A C 1
ATOM 2048 O O . ALA A 1 277 ? -19.299 -13.690 -19.005 1.00 97.00 277 ALA A O 1
ATOM 2049 N N . ARG A 1 278 ? -17.663 -13.623 -17.465 1.00 95.38 278 ARG A N 1
ATOM 2050 C CA . ARG A 1 278 ? -16.661 -14.378 -18.241 1.00 95.38 278 ARG A CA 1
ATOM 2051 C C . ARG A 1 278 ? -16.676 -15.884 -17.972 1.00 95.38 278 ARG A C 1
ATOM 2053 O O . ARG A 1 278 ? -16.114 -16.620 -18.778 1.00 95.38 278 ARG A O 1
ATOM 2060 N N . HIS A 1 279 ? -17.296 -16.319 -16.877 1.00 94.81 279 HIS A N 1
ATOM 2061 C CA . HIS A 1 279 ? -17.330 -17.709 -16.419 1.00 94.81 279 HIS A CA 1
ATOM 2062 C C . HIS A 1 279 ? -18.740 -18.107 -15.938 1.00 94.81 279 HIS A C 1
ATOM 2064 O O . HIS A 1 279 ? -18.937 -18.289 -14.736 1.00 94.81 279 HIS A O 1
ATOM 2070 N N . PRO A 1 280 ? -19.747 -18.239 -16.828 1.00 93.00 280 PRO A N 1
ATOM 2071 C CA . PRO A 1 280 ? -21.131 -18.538 -16.431 1.00 93.00 280 PRO A CA 1
ATOM 2072 C C . PRO A 1 280 ? -21.312 -19.874 -15.683 1.00 93.00 280 PRO A C 1
ATOM 2074 O O . PRO A 1 280 ? -22.306 -20.077 -14.985 1.00 93.00 280 PRO A O 1
ATOM 2077 N N . GLU A 1 281 ? -20.361 -20.801 -15.821 1.00 93.50 281 GLU A N 1
ATOM 2078 C CA . GLU A 1 281 ? -20.280 -22.050 -15.062 1.00 93.50 281 GLU A CA 1
ATOM 2079 C C . GLU A 1 281 ? -19.996 -21.822 -13.562 1.00 93.50 281 GLU A C 1
ATOM 2081 O O . GLU A 1 281 ? -20.553 -22.507 -12.686 1.00 93.50 281 GLU A O 1
ATOM 2086 N N . LEU A 1 282 ? -19.159 -20.822 -13.277 1.00 96.38 282 LEU A N 1
ATOM 2087 C CA . LEU A 1 282 ? -18.613 -20.484 -11.972 1.00 96.38 282 LEU A CA 1
ATOM 2088 C C . LEU A 1 282 ? -19.551 -19.526 -11.244 1.00 96.38 282 LEU A C 1
ATOM 2090 O O . LEU A 1 282 ? -19.816 -18.411 -11.685 1.00 96.38 282 LEU A O 1
ATOM 2094 N N . GLU A 1 283 ? -20.035 -19.939 -10.080 1.00 97.69 283 GLU A N 1
ATOM 2095 C CA . GLU A 1 283 ? -20.841 -19.049 -9.257 1.00 97.69 283 GLU A CA 1
ATOM 2096 C C . GLU A 1 283 ? -19.953 -18.057 -8.499 1.00 97.69 283 GLU A C 1
ATOM 2098 O O . GLU A 1 283 ? -19.088 -18.469 -7.734 1.00 97.69 283 GLU A O 1
ATOM 2103 N N . VAL A 1 284 ? -20.176 -16.754 -8.666 1.00 98.31 284 VAL A N 1
ATOM 2104 C CA . VAL A 1 284 ? -19.446 -15.710 -7.931 1.00 98.31 284 VAL A CA 1
ATOM 2105 C C . VAL A 1 284 ? -20.440 -14.951 -7.056 1.00 98.31 284 VAL A C 1
ATOM 2107 O O . VAL A 1 284 ? -21.329 -14.273 -7.567 1.00 98.31 284 VAL A O 1
ATOM 2110 N N . LEU A 1 285 ? -20.299 -15.067 -5.735 1.00 98.25 285 LEU A N 1
ATOM 2111 C CA . LEU A 1 285 ? -21.154 -14.392 -4.757 1.00 98.25 285 LEU A CA 1
ATOM 2112 C C . LEU A 1 285 ? -20.387 -13.245 -4.096 1.00 98.25 285 LEU A C 1
ATOM 2114 O O . LEU A 1 285 ? -19.304 -13.455 -3.556 1.00 98.25 285 LEU A O 1
ATOM 2118 N N . ALA A 1 286 ? -20.957 -12.042 -4.102 1.00 97.94 286 ALA A N 1
ATOM 2119 C CA . ALA A 1 286 ? -20.400 -10.880 -3.415 1.00 97.94 286 ALA A CA 1
ATOM 2120 C C . ALA A 1 286 ? -21.075 -10.686 -2.045 1.00 97.94 286 ALA A C 1
ATOM 2122 O O . ALA A 1 286 ? -22.276 -10.399 -1.965 1.00 97.94 286 ALA A O 1
ATOM 2123 N N . ALA A 1 287 ? -20.310 -10.856 -0.968 1.00 98.38 287 ALA A N 1
ATOM 2124 C CA . ALA A 1 287 ? -20.735 -10.541 0.392 1.00 98.38 287 ALA A CA 1
ATOM 2125 C C . ALA A 1 287 ? -20.706 -9.021 0.637 1.00 98.38 287 ALA A C 1
ATOM 2127 O O . ALA A 1 287 ? -19.880 -8.344 0.022 1.00 98.38 287 ALA A O 1
ATOM 2128 N N . PRO A 1 288 ? -21.564 -8.475 1.521 1.00 97.06 288 PRO A N 1
ATOM 2129 C CA . PRO A 1 288 ? -21.484 -7.072 1.912 1.00 97.06 288 PRO A CA 1
ATOM 2130 C C . PRO A 1 288 ? -20.181 -6.755 2.658 1.00 97.06 288 PRO A C 1
ATOM 2132 O O . PRO A 1 288 ? -19.503 -7.649 3.170 1.00 97.06 288 PRO A O 1
ATOM 2135 N N . TRP A 1 289 ? -19.871 -5.463 2.771 1.00 96.12 289 TRP A N 1
ATOM 2136 C CA . TRP A 1 289 ? -18.867 -4.959 3.709 1.00 96.12 289 TRP A CA 1
ATOM 2137 C C . TRP A 1 289 ? -19.371 -5.085 5.161 1.00 96.12 289 TRP A C 1
ATOM 2139 O O . TRP A 1 289 ? -20.494 -5.527 5.419 1.00 96.12 289 TRP A O 1
ATOM 2149 N N . LEU A 1 290 ? -18.541 -4.726 6.143 1.00 96.75 290 LEU A N 1
ATOM 2150 C CA . LEU A 1 290 ? -18.909 -4.851 7.558 1.00 96.75 290 LEU A CA 1
ATOM 2151 C C . LEU A 1 290 ? -20.092 -3.924 7.889 1.00 96.75 290 LEU A C 1
ATOM 2153 O O . LEU A 1 290 ? -21.120 -4.394 8.385 1.00 96.75 290 LEU A O 1
ATOM 2157 N N . GLY A 1 291 ? -19.986 -2.648 7.511 1.00 93.62 291 GLY A N 1
ATOM 2158 C CA . GLY A 1 291 ? -21.055 -1.656 7.604 1.00 93.62 291 GLY A CA 1
ATOM 2159 C C . GLY A 1 291 ? -21.366 -1.212 9.033 1.00 93.62 291 GLY A C 1
ATOM 2160 O O . GLY A 1 291 ? -20.668 -1.536 9.999 1.00 93.62 291 GLY A O 1
ATOM 2161 N N . VAL A 1 292 ? -22.467 -0.475 9.173 1.00 95.88 292 VAL A N 1
ATOM 2162 C CA . VAL A 1 292 ? -23.012 -0.058 10.471 1.00 95.88 292 VAL A CA 1
ATOM 2163 C C . VAL A 1 292 ? -23.592 -1.281 11.192 1.00 95.88 292 VAL A C 1
ATOM 2165 O O . VAL A 1 292 ? -24.709 -1.708 10.907 1.00 95.88 292 VAL A O 1
ATOM 2168 N N . HIS A 1 293 ? -22.832 -1.868 12.121 1.00 97.44 293 HIS A N 1
ATOM 2169 C CA . HIS A 1 293 ? -23.228 -3.092 12.828 1.00 97.44 293 HIS A CA 1
ATOM 2170 C C . HIS A 1 293 ? -22.942 -3.022 14.341 1.00 97.44 293 HIS A C 1
ATOM 2172 O O . HIS A 1 293 ? -21.911 -2.463 14.729 1.00 97.44 293 HIS A O 1
ATOM 2178 N N . PRO A 1 294 ? -23.767 -3.631 15.223 1.00 97.62 294 PRO A N 1
ATOM 2179 C CA . PRO A 1 294 ? -23.503 -3.659 16.664 1.00 97.62 294 PRO A CA 1
ATOM 2180 C C . PRO A 1 294 ? -22.128 -4.232 17.025 1.00 97.62 294 PRO A C 1
ATOM 2182 O O . PRO A 1 294 ? -21.451 -3.673 17.878 1.00 97.62 294 PRO A O 1
ATOM 2185 N N . HIS A 1 295 ? -21.656 -5.268 16.322 1.00 97.62 295 HIS A N 1
ATOM 2186 C CA . HIS A 1 295 ? -20.300 -5.802 16.516 1.00 97.62 295 HIS A CA 1
ATOM 2187 C C . HIS A 1 295 ? -19.178 -4.818 16.149 1.00 97.62 295 HIS A C 1
ATOM 2189 O O . HIS A 1 295 ? -18.109 -4.887 16.744 1.00 97.62 295 HIS A O 1
ATOM 2195 N N . VAL A 1 296 ? -19.400 -3.898 15.205 1.00 97.50 296 VAL A N 1
ATOM 2196 C CA . VAL A 1 296 ? -18.434 -2.835 14.876 1.00 97.50 296 VAL A CA 1
ATOM 2197 C C . VAL A 1 296 ? -18.428 -1.778 15.982 1.00 97.50 296 VAL A C 1
ATOM 2199 O O . VAL A 1 296 ? -17.361 -1.382 16.446 1.00 97.50 296 VAL A O 1
ATOM 2202 N N . ALA A 1 297 ? -19.610 -1.361 16.447 1.00 97.06 297 ALA A N 1
ATOM 2203 C CA . ALA A 1 297 ? -19.744 -0.390 17.531 1.00 97.06 297 ALA A CA 1
ATOM 2204 C C . ALA A 1 297 ? -19.157 -0.908 18.860 1.00 97.06 297 ALA A C 1
ATOM 2206 O O . ALA A 1 297 ? -18.417 -0.191 19.529 1.00 97.06 297 ALA A O 1
ATOM 2207 N N . ASP A 1 298 ? -19.418 -2.168 19.211 1.00 96.75 298 ASP A N 1
ATOM 2208 C CA . ASP A 1 298 ? -18.862 -2.808 20.408 1.00 96.75 298 ASP A CA 1
ATOM 2209 C C . ASP A 1 298 ? -17.333 -2.766 20.433 1.00 96.75 298 ASP A C 1
ATOM 2211 O O . ASP A 1 298 ? -16.753 -2.390 21.446 1.00 96.75 298 ASP A O 1
ATOM 2215 N N . VAL A 1 299 ? -16.678 -3.082 19.310 1.00 97.00 299 VAL A N 1
ATOM 2216 C CA . VAL A 1 299 ? -15.209 -3.094 19.233 1.00 97.00 299 VAL A CA 1
ATOM 2217 C C . VAL A 1 299 ? -14.620 -1.708 19.464 1.00 97.00 299 VAL A C 1
ATOM 2219 O O . VAL A 1 299 ? -13.606 -1.583 20.141 1.00 97.00 299 VAL A O 1
ATOM 2222 N N . PHE A 1 300 ? -15.256 -0.644 18.972 1.00 96.88 300 PHE A N 1
ATOM 2223 C CA . PHE A 1 300 ? -14.803 0.719 19.262 1.00 96.88 300 PHE A CA 1
ATOM 2224 C C . PHE A 1 300 ? -14.970 1.102 20.742 1.00 96.88 300 PHE A C 1
ATOM 2226 O O . PHE A 1 300 ? -14.103 1.789 21.284 1.00 96.88 300 PHE A O 1
ATOM 2233 N N . LEU A 1 301 ? -16.026 0.633 21.418 1.00 96.00 301 LEU A N 1
ATOM 2234 C CA . LEU A 1 301 ? -16.207 0.825 22.865 1.00 96.00 301 LEU A CA 1
ATOM 2235 C C . LEU A 1 301 ? -15.201 -0.008 23.683 1.00 96.00 301 LEU A C 1
ATOM 2237 O O . LEU A 1 301 ? -14.660 0.474 24.677 1.00 96.00 301 LEU A O 1
ATOM 2241 N N . GLU A 1 302 ? -14.886 -1.221 23.232 1.00 95.38 302 GLU A N 1
ATOM 2242 C CA . GLU A 1 302 ? -13.852 -2.084 23.813 1.00 95.38 302 GLU A CA 1
ATOM 2243 C C . GLU A 1 302 ? -12.456 -1.452 23.661 1.00 95.38 302 GLU A C 1
ATOM 2245 O O . GLU A 1 302 ? -11.746 -1.310 24.658 1.00 95.38 302 GLU A O 1
ATOM 2250 N N . ARG A 1 303 ? -12.093 -0.944 22.471 1.00 95.25 303 ARG A N 1
ATOM 2251 C CA . ARG A 1 303 ? -10.829 -0.209 22.253 1.00 95.25 303 ARG A CA 1
ATOM 2252 C C . ARG A 1 303 ? -10.749 1.108 23.031 1.00 95.25 303 ARG A C 1
ATOM 2254 O O . ARG A 1 303 ? -9.657 1.480 23.465 1.00 95.25 303 ARG A O 1
ATOM 2261 N N . ALA A 1 304 ? -11.872 1.800 23.245 1.00 95.44 304 ALA A N 1
ATOM 2262 C CA . ALA A 1 304 ? -11.931 2.971 24.124 1.00 95.44 304 ALA A CA 1
ATOM 2263 C C . ALA A 1 304 ? -11.578 2.589 25.571 1.00 95.44 304 ALA A C 1
ATOM 2265 O O . ALA A 1 304 ? -10.667 3.169 26.166 1.00 95.44 304 ALA A O 1
ATOM 2266 N N . ARG A 1 305 ? -12.245 1.558 26.106 1.00 94.31 305 ARG A N 1
ATOM 2267 C CA . ARG A 1 305 ? -12.013 1.039 27.459 1.00 94.31 305 ARG A CA 1
ATOM 2268 C C . ARG A 1 305 ? -10.573 0.551 27.648 1.00 94.31 305 ARG A C 1
ATOM 2270 O O . ARG A 1 305 ? -9.937 0.895 28.640 1.00 94.31 305 ARG A O 1
ATOM 2277 N N . GLU A 1 306 ? -10.020 -0.181 26.682 1.00 92.88 306 GLU A N 1
ATOM 2278 C CA . GLU A 1 306 ? -8.617 -0.619 26.701 1.00 92.88 306 GLU A CA 1
ATOM 2279 C C . GLU A 1 306 ? -7.621 0.551 26.703 1.00 92.88 306 GLU A C 1
ATOM 2281 O O . GLU A 1 306 ? -6.594 0.471 27.377 1.00 92.88 306 GLU A O 1
ATOM 2286 N N . GLY A 1 307 ? -7.914 1.648 25.995 1.00 92.62 307 GLY A N 1
ATOM 2287 C CA . GLY A 1 307 ? -7.093 2.865 26.019 1.00 92.62 307 GLY A CA 1
ATOM 2288 C C . GLY A 1 307 ? -7.077 3.553 27.390 1.00 92.62 307 GLY A C 1
ATOM 2289 O O . GLY A 1 307 ? -6.024 4.000 27.853 1.00 92.62 307 GLY A O 1
ATOM 2290 N N . ILE A 1 308 ? -8.225 3.590 28.073 1.00 94.12 308 ILE A N 1
ATOM 2291 C CA . ILE A 1 308 ? -8.358 4.124 29.439 1.00 94.12 308 ILE A CA 1
ATOM 2292 C C . ILE A 1 308 ? -7.642 3.233 30.463 1.00 94.12 308 ILE A C 1
ATOM 2294 O O . ILE A 1 308 ? -6.865 3.732 31.279 1.00 94.12 308 ILE A O 1
ATOM 2298 N N . GLU A 1 309 ? -7.825 1.915 30.381 1.00 91.81 309 GLU A N 1
ATOM 2299 C CA . GLU A 1 309 ? -7.179 0.934 31.267 1.00 91.81 309 GLU A CA 1
ATOM 2300 C C . GLU A 1 309 ? -5.674 0.733 30.972 1.00 91.81 309 GLU A C 1
ATOM 2302 O O . GLU A 1 309 ? -5.006 -0.034 31.661 1.00 91.81 309 GLU A O 1
ATOM 2307 N N . GLY A 1 310 ? -5.117 1.394 29.947 1.00 86.44 310 GLY A N 1
ATOM 2308 C CA . GLY A 1 310 ? -3.711 1.244 29.544 1.00 86.44 310 GLY A CA 1
ATOM 2309 C C . GLY A 1 310 ? -3.385 -0.105 28.885 1.00 86.44 310 GLY A C 1
ATOM 2310 O O . GLY A 1 310 ? -2.216 -0.437 28.703 1.00 86.44 310 GLY A O 1
ATOM 2311 N N . ARG A 1 311 ? -4.412 -0.878 28.508 1.00 85.38 311 ARG A N 1
ATOM 2312 C CA . ARG A 1 311 ? -4.321 -2.211 27.890 1.00 85.38 311 ARG A CA 1
ATOM 2313 C C . ARG A 1 311 ? -4.395 -2.197 26.358 1.00 85.38 311 ARG A C 1
ATOM 2315 O O . ARG A 1 311 ? -4.452 -3.266 25.758 1.00 85.38 311 ARG A O 1
ATOM 2322 N N . ALA A 1 312 ? -4.387 -1.022 25.723 1.00 81.25 312 ALA A N 1
ATOM 2323 C CA . ALA A 1 312 ? -4.407 -0.837 24.266 1.00 81.25 312 ALA A CA 1
ATOM 2324 C C . ALA A 1 312 ? -3.120 -1.347 23.575 1.00 81.25 312 ALA A C 1
ATOM 2326 O O . ALA A 1 312 ? -2.271 -0.585 23.106 1.00 81.25 312 ALA A O 1
ATOM 2327 N N . ALA A 1 313 ? -2.970 -2.668 23.516 1.00 69.69 313 ALA A N 1
ATOM 2328 C CA . ALA A 1 313 ? -1.823 -3.354 22.945 1.00 69.69 313 ALA A CA 1
ATOM 2329 C C . ALA A 1 313 ? -1.924 -3.444 21.412 1.00 69.69 313 ALA A C 1
ATOM 2331 O O . ALA A 1 313 ? -2.396 -4.438 20.863 1.00 69.69 313 ALA A O 1
ATOM 2332 N N . MET A 1 314 ? -1.420 -2.424 20.708 1.00 69.25 314 MET A N 1
ATOM 2333 C CA . MET A 1 314 ? -1.079 -2.569 19.284 1.00 69.25 314 MET A CA 1
ATOM 2334 C C . MET A 1 314 ? -0.027 -3.680 19.092 1.00 69.25 314 MET A C 1
ATOM 2336 O O . MET A 1 314 ? 0.763 -3.953 20.000 1.00 69.25 314 MET A O 1
ATOM 2340 N N . ASN A 1 315 ? 0.048 -4.277 17.896 1.00 66.00 315 ASN A N 1
ATOM 2341 C CA . ASN A 1 315 ? 0.930 -5.412 17.550 1.00 66.00 315 ASN A CA 1
ATOM 2342 C C . ASN A 1 315 ? 2.451 -5.085 17.481 1.00 66.00 315 ASN A C 1
ATOM 2344 O O . ASN A 1 315 ? 3.220 -5.705 16.746 1.00 66.00 315 ASN A O 1
ATOM 2348 N N . CYS A 1 316 ? 2.912 -4.146 18.312 1.00 65.25 316 CYS A N 1
ATOM 2349 C CA . CYS A 1 316 ? 4.248 -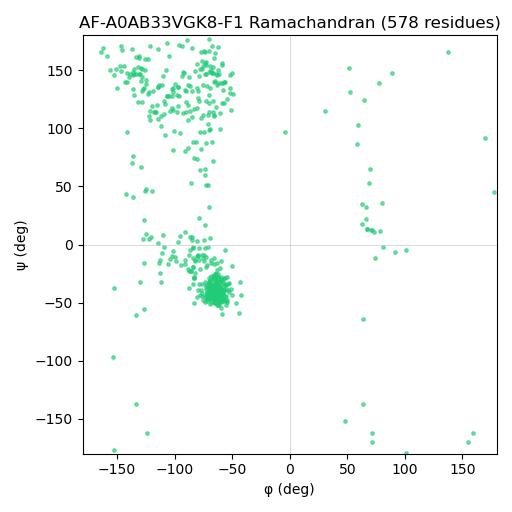3.550 18.375 1.00 65.25 316 CYS A CA 1
ATOM 2350 C C . CYS A 1 316 ? 5.434 -4.514 18.566 1.00 65.25 316 CYS A C 1
ATOM 2352 O O . CYS A 1 316 ? 6.575 -4.060 18.509 1.00 65.25 316 CYS A O 1
ATOM 2354 N N . ALA A 1 317 ? 5.192 -5.813 18.763 1.00 70.06 317 ALA A N 1
ATOM 2355 C CA . ALA A 1 317 ? 6.217 -6.855 18.737 1.00 70.06 317 ALA A CA 1
ATOM 2356 C C . ALA A 1 317 ? 6.839 -7.055 17.340 1.00 70.06 317 ALA A C 1
ATOM 2358 O O . ALA A 1 317 ? 7.992 -7.463 17.259 1.00 70.06 317 ALA A O 1
ATOM 2359 N N . LEU A 1 318 ? 6.100 -6.745 16.264 1.00 75.75 318 LEU A N 1
ATOM 2360 C CA . LEU A 1 318 ? 6.591 -6.785 14.877 1.00 75.75 318 LEU A CA 1
ATOM 2361 C C . LEU A 1 318 ? 6.508 -5.428 14.157 1.00 75.75 318 LEU A C 1
ATOM 2363 O O . LEU A 1 318 ? 6.809 -5.339 12.974 1.00 75.75 318 LEU A O 1
ATOM 2367 N N . CYS A 1 319 ? 6.150 -4.348 14.856 1.00 78.81 319 CYS A N 1
ATOM 2368 C CA . CYS A 1 319 ? 6.044 -3.031 14.231 1.00 78.81 319 CYS A CA 1
ATOM 2369 C C . CYS A 1 319 ? 7.420 -2.533 13.759 1.00 78.81 319 CYS A C 1
ATOM 2371 O O . CYS A 1 319 ? 8.264 -2.133 14.567 1.00 78.81 319 CYS A O 1
ATOM 2373 N N . LYS A 1 320 ? 7.593 -2.481 12.435 1.00 79.25 320 LYS A N 1
ATOM 2374 C CA . LYS A 1 320 ? 8.785 -2.011 11.701 1.00 79.25 320 LYS A CA 1
ATOM 2375 C C . LYS A 1 320 ? 9.353 -0.641 12.109 1.00 79.25 320 LYS A C 1
ATOM 2377 O O . LYS A 1 320 ? 10.503 -0.349 11.807 1.00 79.25 320 LYS A O 1
ATOM 2382 N N . TYR A 1 321 ? 8.570 0.196 12.793 1.00 81.12 321 TYR A N 1
ATOM 2383 C CA . TYR A 1 321 ? 9.024 1.489 13.322 1.00 81.12 321 TYR A CA 1
ATOM 2384 C C . TYR A 1 321 ? 9.734 1.377 14.684 1.00 81.12 321 TYR A C 1
ATOM 2386 O O . TYR A 1 321 ? 10.454 2.289 15.086 1.00 81.12 321 TYR A O 1
ATOM 2394 N N . ARG A 1 322 ? 9.532 0.268 15.409 1.00 79.31 322 ARG A N 1
ATOM 2395 C CA . ARG A 1 322 ? 10.013 0.037 16.784 1.00 79.31 322 ARG A CA 1
ATOM 2396 C C . ARG A 1 322 ? 11.093 -1.044 16.871 1.00 79.31 322 ARG A C 1
ATOM 2398 O O . ARG A 1 322 ? 11.947 -0.968 17.750 1.00 79.31 322 ARG A O 1
ATOM 2405 N N . VAL A 1 323 ? 11.036 -2.050 16.003 1.00 79.31 323 VAL A N 1
ATOM 2406 C CA . VAL A 1 323 ? 11.973 -3.183 15.958 1.00 79.31 323 VAL A CA 1
ATOM 2407 C C . VAL A 1 323 ? 12.457 -3.412 14.530 1.00 79.31 323 VAL A C 1
ATOM 2409 O O . VAL A 1 323 ? 11.748 -3.093 13.578 1.00 79.31 323 VAL A O 1
ATOM 2412 N N . GLN A 1 324 ? 13.659 -3.971 14.374 1.00 79.25 324 GLN A N 1
ATOM 2413 C CA . GLN A 1 324 ? 14.207 -4.285 13.057 1.00 79.25 324 GLN A CA 1
ATOM 2414 C C . GLN A 1 324 ? 13.442 -5.446 12.415 1.00 79.25 324 GLN A C 1
ATOM 2416 O O . GLN A 1 324 ? 13.503 -6.581 12.884 1.00 79.25 324 GLN A O 1
ATOM 2421 N N . ILE A 1 325 ? 12.742 -5.142 11.322 1.00 81.75 325 ILE A N 1
ATOM 2422 C CA . ILE A 1 325 ? 12.012 -6.101 10.491 1.00 81.75 325 ILE A CA 1
ATOM 2423 C C . ILE A 1 325 ? 12.682 -6.175 9.123 1.00 81.75 325 ILE A C 1
ATOM 2425 O O . ILE A 1 325 ? 13.045 -5.147 8.549 1.00 81.75 325 ILE A O 1
ATOM 2429 N N . VAL A 1 326 ? 12.816 -7.398 8.607 1.00 77.69 326 VAL A N 1
ATOM 2430 C CA . VAL A 1 326 ? 13.455 -7.687 7.318 1.00 77.69 326 VAL A CA 1
ATOM 2431 C C . VAL A 1 326 ? 12.828 -6.878 6.174 1.00 77.69 326 VAL A C 1
ATOM 2433 O O . VAL A 1 326 ? 11.612 -6.899 5.974 1.00 77.69 326 VAL A O 1
ATOM 2436 N N . GLY A 1 327 ? 13.659 -6.141 5.435 1.00 75.31 327 GLY A N 1
ATOM 2437 C CA . GLY A 1 327 ? 13.261 -5.271 4.321 1.00 75.31 327 GLY A CA 1
ATOM 2438 C C . GLY A 1 327 ? 12.729 -3.883 4.719 1.00 75.31 327 GLY A C 1
ATOM 2439 O O . GLY A 1 327 ? 12.423 -3.073 3.834 1.00 75.31 327 GLY A O 1
ATOM 2440 N N . PHE A 1 328 ? 12.623 -3.594 6.022 1.00 76.81 328 PHE A N 1
ATOM 2441 C CA . PHE A 1 328 ? 12.172 -2.316 6.591 1.00 76.81 328 PHE A CA 1
ATOM 2442 C C . PHE A 1 328 ? 13.175 -1.726 7.600 1.00 76.81 328 PHE A C 1
ATOM 2444 O O . PHE A 1 328 ? 12.810 -0.882 8.416 1.00 76.81 328 PHE A O 1
ATOM 2451 N N . GLU A 1 329 ? 14.445 -2.129 7.537 1.00 82.06 329 GLU A N 1
ATOM 2452 C CA . GLU A 1 329 ? 15.516 -1.711 8.451 1.00 82.06 329 GLU A CA 1
ATOM 2453 C C . GLU A 1 329 ? 15.690 -0.181 8.490 1.00 82.06 329 GLU A C 1
ATOM 2455 O O . GLU A 1 329 ? 15.931 0.394 9.547 1.00 82.06 329 GLU A O 1
ATOM 2460 N N . GLU A 1 330 ? 15.480 0.485 7.349 1.00 75.75 330 GLU A N 1
ATOM 2461 C CA . GLU A 1 330 ? 15.497 1.948 7.184 1.00 75.75 330 GLU A CA 1
ATOM 2462 C C . GLU A 1 330 ? 14.394 2.680 7.985 1.00 75.75 330 GLU A C 1
ATOM 2464 O O . GLU A 1 330 ? 14.450 3.900 8.119 1.00 75.75 330 GLU A O 1
ATOM 2469 N N . GLN A 1 331 ? 13.366 1.970 8.472 1.00 75.19 331 GLN A N 1
ATOM 2470 C CA . GLN A 1 331 ? 12.184 2.555 9.130 1.00 75.19 331 GLN A CA 1
ATOM 2471 C C . GLN A 1 331 ? 12.232 2.462 10.665 1.00 75.19 331 GLN A C 1
ATOM 2473 O O . GLN A 1 331 ? 11.384 3.042 11.343 1.00 75.19 331 GLN A O 1
ATOM 2478 N N . VAL A 1 332 ? 13.236 1.788 11.234 1.00 82.44 332 VAL A N 1
ATOM 2479 C CA . VAL A 1 332 ? 13.388 1.643 12.688 1.00 82.44 332 VAL A CA 1
ATOM 2480 C C . VAL A 1 332 ? 13.775 2.985 13.311 1.00 82.44 332 VAL A C 1
ATOM 2482 O O . VAL A 1 332 ? 14.802 3.566 12.972 1.00 82.44 332 VAL A O 1
ATOM 2485 N N . GLY A 1 333 ? 12.964 3.482 14.247 1.00 80.31 333 GLY A N 1
ATOM 2486 C CA . GLY A 1 333 ? 13.231 4.741 14.946 1.00 80.31 333 GLY A CA 1
ATOM 2487 C C . GLY A 1 333 ? 13.025 6.010 14.108 1.00 80.31 333 GLY A C 1
ATOM 2488 O O . GLY A 1 333 ? 13.400 7.090 14.564 1.00 80.31 333 GLY A O 1
ATOM 2489 N N . THR A 1 334 ? 12.423 5.927 12.913 1.00 77.56 334 THR A N 1
ATOM 2490 C CA . THR A 1 334 ? 12.060 7.134 12.150 1.00 77.56 334 THR A CA 1
ATOM 2491 C C . THR A 1 334 ? 11.045 7.984 12.926 1.00 77.56 334 THR A C 1
ATOM 2493 O O . THR A 1 334 ? 10.103 7.412 13.481 1.00 77.56 334 THR A O 1
ATOM 2496 N N . PRO A 1 335 ? 11.162 9.327 12.936 1.00 73.88 335 PRO A N 1
ATOM 2497 C CA . PRO A 1 335 ? 10.185 10.193 13.593 1.00 73.88 335 PRO A CA 1
ATOM 2498 C C . PRO A 1 335 ? 8.760 9.976 13.068 1.00 73.88 335 PRO A C 1
ATOM 2500 O O . PRO A 1 335 ? 8.558 9.866 11.859 1.00 73.88 335 PRO A O 1
ATOM 2503 N N . GLN A 1 336 ? 7.769 9.985 13.964 1.00 68.25 336 GLN A N 1
ATOM 2504 C CA . GLN A 1 336 ? 6.358 10.012 13.573 1.00 68.25 336 GLN A CA 1
ATOM 2505 C C . GLN A 1 336 ? 6.045 11.351 12.894 1.00 68.25 336 GLN A C 1
ATOM 2507 O O . GLN A 1 336 ? 6.273 12.414 13.473 1.00 68.25 336 GLN A O 1
ATOM 2512 N N . GLN A 1 337 ? 5.535 11.294 11.664 1.00 64.94 337 GLN A N 1
ATOM 2513 C CA . GLN A 1 337 ? 5.175 12.464 10.863 1.00 64.94 337 GLN A CA 1
ATOM 2514 C C . GLN A 1 337 ? 3.727 12.342 10.377 1.00 64.94 337 GLN A C 1
ATOM 2516 O O . GLN A 1 337 ? 3.317 11.290 9.878 1.00 64.94 337 GLN A O 1
ATOM 2521 N N . GLY A 1 338 ? 2.961 13.428 10.501 1.00 56.88 338 GLY A N 1
ATOM 2522 C CA . GLY A 1 338 ? 1.606 13.534 9.962 1.00 56.88 338 GLY A CA 1
ATOM 2523 C C . GLY A 1 338 ? 1.632 13.856 8.468 1.00 56.88 338 GLY A C 1
ATOM 2524 O O . GLY A 1 338 ? 2.113 14.912 8.069 1.00 56.88 338 GLY A O 1
ATOM 2525 N N . HIS A 1 339 ? 1.100 12.959 7.641 1.00 53.56 339 HIS A N 1
ATOM 2526 C CA . HIS A 1 339 ? 1.092 13.074 6.177 1.00 53.56 339 HIS A CA 1
ATOM 2527 C C . HIS A 1 339 ? -0.175 13.774 5.641 1.00 53.56 339 HIS A C 1
ATOM 2529 O O . HIS A 1 339 ? -0.234 14.169 4.478 1.00 53.56 339 HIS A O 1
ATOM 2535 N N . HIS A 1 340 ? -1.187 13.935 6.496 1.00 52.62 340 HIS A N 1
ATOM 2536 C CA . HIS A 1 340 ? -2.545 14.379 6.166 1.00 52.62 340 HIS A CA 1
ATOM 2537 C C . HIS A 1 340 ? -2.751 15.911 6.169 1.00 52.62 340 HIS A C 1
ATOM 2539 O O . HIS A 1 340 ? -3.796 16.398 5.735 1.00 52.62 340 HIS A O 1
ATOM 2545 N N . GLY A 1 341 ? -1.773 16.697 6.639 1.00 50.06 341 GLY A N 1
ATOM 2546 C CA . GLY A 1 341 ? -1.944 18.136 6.906 1.00 50.06 341 GLY A CA 1
ATOM 2547 C C . GLY A 1 341 ? -2.401 18.985 5.708 1.00 50.06 341 GLY A C 1
ATOM 2548 O O . GLY A 1 341 ? -3.115 19.965 5.894 1.00 50.06 341 GLY A O 1
ATOM 2549 N N . LEU A 1 342 ? -2.063 18.580 4.477 1.00 39.16 342 LEU A N 1
ATOM 2550 C CA . LEU A 1 342 ? -2.457 19.274 3.238 1.00 39.16 342 LEU A CA 1
ATOM 2551 C C . LEU A 1 342 ? -3.928 19.057 2.825 1.00 39.16 342 LEU A C 1
ATOM 2553 O O . LEU A 1 342 ? -4.401 19.723 1.908 1.00 39.16 342 LEU A O 1
ATOM 2557 N N . VAL A 1 343 ? -4.646 18.114 3.448 1.00 39.72 343 VAL A N 1
ATOM 2558 C CA . VAL A 1 343 ? -6.016 17.718 3.054 1.00 39.72 343 VAL A CA 1
ATOM 2559 C C . VAL A 1 343 ? -7.035 17.750 4.202 1.00 39.72 343 VAL A C 1
ATOM 2561 O O . VAL A 1 343 ? -8.196 17.375 4.014 1.00 39.72 343 VAL A O 1
ATOM 2564 N N . ARG A 1 344 ? -6.623 18.221 5.381 1.00 48.81 344 ARG A N 1
ATOM 2565 C CA . ARG A 1 344 ? -7.443 18.377 6.592 1.00 48.81 344 ARG A CA 1
ATOM 2566 C C . ARG A 1 344 ? -8.644 19.308 6.345 1.00 48.81 344 ARG A C 1
ATOM 2568 O O . ARG A 1 344 ? -8.462 20.453 5.940 1.00 48.81 344 ARG A O 1
ATOM 2575 N N . GLY A 1 345 ? -9.868 18.819 6.569 1.00 46.53 345 GLY A N 1
ATOM 2576 C CA . GLY A 1 345 ? -11.112 19.606 6.458 1.00 46.53 345 GLY A CA 1
ATOM 2577 C C . GLY A 1 345 ? -11.449 20.166 5.063 1.00 46.53 345 GLY A C 1
ATOM 2578 O O . GLY A 1 345 ? -12.247 21.098 4.956 1.00 46.53 345 GLY A O 1
ATOM 2579 N N . LEU A 1 346 ? -10.838 19.637 3.994 1.00 45.62 346 LEU A N 1
ATOM 2580 C CA . LEU A 1 346 ? -10.889 20.193 2.630 1.00 45.62 346 LEU A CA 1
ATOM 2581 C C . LEU A 1 346 ? -12.308 20.393 2.051 1.00 45.62 346 LEU A C 1
ATOM 2583 O O . LEU A 1 346 ? -12.500 21.281 1.227 1.00 45.62 346 LEU A O 1
ATOM 2587 N N . LEU A 1 347 ? -13.289 19.583 2.460 1.00 44.84 347 LEU A N 1
ATOM 2588 C CA . LEU A 1 347 ? -14.665 19.594 1.942 1.00 44.84 347 LEU A CA 1
ATOM 2589 C C . LEU A 1 347 ? -15.634 20.444 2.781 1.00 44.84 347 LEU A C 1
ATOM 2591 O O . LEU A 1 347 ? -16.690 20.816 2.283 1.00 44.84 347 LEU A O 1
ATOM 2595 N N . GLY A 1 348 ? -15.291 20.775 4.032 1.00 35.84 348 GLY A N 1
ATOM 2596 C CA . GLY A 1 348 ? -16.152 21.575 4.918 1.00 35.84 348 GLY A CA 1
ATOM 2597 C C . GLY A 1 348 ? -16.099 23.087 4.656 1.00 35.84 348 GLY A C 1
ATOM 2598 O O . GLY A 1 348 ? -16.889 23.853 5.208 1.00 35.84 348 GLY A O 1
ATOM 2599 N N . ARG A 1 349 ? -15.161 23.551 3.821 1.00 38.84 349 ARG A N 1
ATOM 2600 C CA . ARG A 1 349 ? -14.881 24.979 3.604 1.00 38.84 349 ARG A CA 1
ATOM 2601 C C . ARG A 1 349 ? -15.746 25.577 2.492 1.00 38.84 349 ARG A C 1
ATOM 2603 O O . ARG A 1 349 ? -15.299 25.764 1.368 1.00 38.84 349 ARG A O 1
ATOM 2610 N N . ASN A 1 350 ? -16.968 25.966 2.853 1.00 33.97 350 ASN A N 1
ATOM 2611 C CA . ASN A 1 350 ? -17.938 26.648 1.976 1.00 33.97 350 ASN A CA 1
ATOM 2612 C C . ASN A 1 350 ? -17.613 28.133 1.660 1.00 33.97 350 ASN A C 1
ATOM 2614 O O . ASN A 1 350 ? -18.477 28.884 1.211 1.00 33.97 350 ASN A O 1
ATOM 2618 N N . GLY A 1 351 ? -16.374 28.572 1.889 1.00 31.69 351 GLY A N 1
ATOM 2619 C CA . GLY A 1 351 ? -15.846 29.861 1.442 1.00 31.69 351 GLY A CA 1
ATOM 2620 C C . GLY A 1 351 ? -14.670 29.612 0.506 1.00 31.69 351 GLY A C 1
ATOM 2621 O O . GLY A 1 351 ? -13.828 28.784 0.843 1.00 31.69 351 GLY A O 1
ATOM 2622 N N . ALA A 1 352 ? -14.666 30.300 -0.647 1.00 29.00 352 ALA A N 1
ATOM 2623 C CA . ALA A 1 352 ? -13.714 30.202 -1.764 1.00 29.00 352 ALA A CA 1
ATOM 2624 C C . ALA A 1 352 ? -12.538 29.243 -1.514 1.00 29.00 352 ALA A C 1
ATOM 2626 O O . ALA A 1 352 ? -11.551 29.613 -0.873 1.00 29.00 352 ALA A O 1
ATOM 2627 N N . ALA A 1 353 ? -12.664 28.009 -2.016 1.00 29.03 353 ALA A N 1
ATOM 2628 C CA . ALA A 1 353 ? -11.620 27.008 -1.870 1.00 29.03 353 ALA A CA 1
ATOM 2629 C C . ALA A 1 353 ? -10.280 27.598 -2.342 1.00 29.03 353 ALA A C 1
ATOM 2631 O O . ALA A 1 353 ? -10.233 28.144 -3.452 1.00 29.03 353 ALA A O 1
ATOM 2632 N N . PRO A 1 354 ? -9.190 27.488 -1.557 1.00 30.86 354 PRO A N 1
ATOM 2633 C CA . PRO A 1 354 ? -7.878 27.715 -2.126 1.00 30.86 354 PRO A CA 1
ATOM 2634 C C . PRO A 1 354 ? -7.748 26.731 -3.288 1.00 30.86 354 PRO A C 1
ATOM 2636 O O . PRO A 1 354 ? -7.899 25.519 -3.103 1.00 30.86 354 PRO A O 1
ATOM 2639 N N . ALA A 1 355 ? -7.513 27.253 -4.493 1.00 30.28 355 ALA A N 1
ATOM 2640 C CA . ALA A 1 355 ? -7.106 26.415 -5.611 1.00 30.28 355 ALA A CA 1
ATOM 2641 C C . ALA A 1 355 ? -5.928 25.539 -5.145 1.00 30.28 355 ALA A C 1
ATOM 2643 O O . ALA A 1 355 ? -5.151 25.994 -4.302 1.00 30.28 355 ALA A O 1
ATOM 2644 N N . PRO A 1 356 ? -5.771 24.300 -5.642 1.00 36.34 356 PRO A N 1
ATOM 2645 C CA . PRO A 1 356 ? -4.613 23.489 -5.296 1.00 36.34 356 PRO A CA 1
ATOM 2646 C C . PRO A 1 356 ? -3.352 24.228 -5.756 1.00 36.34 356 PRO A C 1
ATOM 2648 O O . PRO A 1 356 ? -3.005 24.202 -6.935 1.00 36.34 356 PRO A O 1
ATOM 2651 N N . THR A 1 357 ? -2.685 24.916 -4.827 1.00 40.72 357 THR A N 1
ATOM 2652 C CA . THR A 1 357 ? -1.519 25.758 -5.092 1.00 40.72 357 THR A CA 1
ATOM 2653 C C . THR A 1 357 ? -0.268 24.904 -5.261 1.00 40.72 357 THR A C 1
ATOM 2655 O O . THR A 1 357 ? 0.749 25.095 -4.603 1.00 40.72 357 THR A O 1
ATOM 2658 N N . THR A 1 358 ? -0.277 24.078 -6.308 1.00 52.12 358 THR A N 1
ATOM 2659 C CA . THR A 1 358 ? 0.893 23.974 -7.188 1.00 52.12 358 THR A CA 1
ATOM 2660 C C . THR A 1 358 ? 1.020 25.254 -8.026 1.00 52.12 358 THR A C 1
ATOM 2662 O O . THR A 1 358 ? 1.189 25.214 -9.245 1.00 52.12 358 THR A O 1
ATOM 2665 N N . ASP A 1 359 ? 0.982 26.404 -7.341 1.00 59.12 359 ASP A N 1
ATOM 2666 C CA . ASP A 1 359 ? 1.679 27.617 -7.751 1.00 59.12 359 ASP A CA 1
ATOM 2667 C C . ASP A 1 359 ? 3.165 27.362 -7.474 1.00 59.12 359 ASP A C 1
ATOM 2669 O O . ASP A 1 359 ? 3.783 27.874 -6.544 1.00 59.12 359 ASP A O 1
ATOM 2673 N N . TRP A 1 360 ? 3.690 26.384 -8.214 1.00 69.69 360 TRP A N 1
ATOM 2674 C CA . TRP A 1 360 ? 5.083 25.998 -8.182 1.00 69.69 360 TRP A CA 1
ATOM 2675 C C . TRP A 1 360 ? 5.864 27.175 -8.755 1.00 69.69 360 TRP A C 1
ATOM 2677 O O . TRP A 1 360 ? 5.705 27.446 -9.950 1.00 69.69 360 TRP A O 1
ATOM 2687 N N . PRO A 1 361 ? 6.701 27.867 -7.959 1.00 77.44 361 PRO A N 1
ATOM 2688 C CA . PRO A 1 361 ? 7.554 28.896 -8.521 1.00 77.44 361 PRO A CA 1
ATOM 2689 C C . PRO A 1 361 ? 8.422 28.251 -9.614 1.00 77.44 361 PRO A C 1
ATOM 2691 O O . PRO A 1 361 ? 8.883 27.113 -9.427 1.00 77.44 361 PRO A O 1
ATOM 2694 N N . PRO A 1 362 ? 8.631 28.936 -10.755 1.00 84.06 362 PRO A N 1
ATOM 2695 C CA . PRO A 1 362 ? 9.514 28.440 -11.804 1.00 84.06 362 PRO A CA 1
ATOM 2696 C C . PRO A 1 362 ? 10.915 28.238 -11.228 1.00 84.06 362 PRO A C 1
ATOM 2698 O O . PRO A 1 362 ? 11.300 28.907 -10.262 1.00 84.06 362 PRO A O 1
ATOM 2701 N N . TYR A 1 363 ? 11.707 27.341 -11.815 1.00 85.88 363 TYR A N 1
ATOM 2702 C CA . TYR A 1 363 ? 13.067 27.153 -11.326 1.00 85.88 363 TYR A CA 1
ATOM 2703 C C . TYR A 1 363 ? 13.901 28.420 -11.565 1.00 85.88 363 TYR A C 1
ATOM 2705 O O . TYR A 1 363 ? 14.236 28.756 -12.700 1.00 85.88 363 TYR A O 1
ATOM 2713 N N . VAL A 1 364 ? 14.272 29.113 -10.485 1.00 86.12 364 VAL A N 1
ATOM 2714 C CA . VAL A 1 364 ? 15.150 30.289 -10.543 1.00 86.12 364 VAL A CA 1
ATOM 2715 C C . VAL A 1 364 ? 16.613 29.829 -10.456 1.00 86.12 364 VAL A C 1
ATOM 2717 O O . VAL A 1 364 ? 17.058 29.428 -9.376 1.00 86.12 364 VAL A O 1
ATOM 2720 N N . PRO A 1 365 ? 17.397 29.869 -11.553 1.00 85.44 365 PRO A N 1
ATOM 2721 C CA . PRO A 1 365 ? 18.827 29.590 -11.491 1.00 85.44 365 PRO A CA 1
ATOM 2722 C C . PRO A 1 365 ? 19.560 30.673 -10.692 1.00 85.44 365 PRO A C 1
ATOM 2724 O O . PRO A 1 365 ? 19.230 31.858 -10.754 1.00 85.44 365 PRO A O 1
ATOM 2727 N N . HIS A 1 366 ? 20.625 30.282 -9.993 1.00 88.94 366 HIS A N 1
ATOM 2728 C CA . HIS A 1 366 ? 21.566 31.246 -9.418 1.00 88.94 366 HIS A CA 1
ATOM 2729 C C . HIS A 1 366 ? 22.212 32.083 -10.547 1.00 88.94 366 HIS A C 1
ATOM 2731 O O . HIS A 1 366 ? 22.465 31.515 -11.611 1.00 88.94 366 HIS A O 1
ATOM 2737 N N . PRO A 1 367 ? 22.563 33.374 -10.362 1.00 91.50 367 PRO A N 1
ATOM 2738 C CA . PRO A 1 367 ? 23.129 34.198 -11.440 1.00 91.50 367 PRO A CA 1
ATOM 2739 C C . PRO A 1 367 ? 24.353 33.591 -12.147 1.00 91.50 367 PRO A C 1
ATOM 2741 O O . PRO A 1 367 ? 24.495 33.737 -13.357 1.00 91.50 367 PRO A O 1
ATOM 2744 N N . ILE A 1 368 ? 25.193 32.835 -11.425 1.00 89.38 368 ILE A N 1
ATOM 2745 C CA . ILE A 1 368 ? 26.323 32.094 -12.021 1.00 89.38 368 ILE A CA 1
ATOM 2746 C C . ILE A 1 368 ? 25.844 30.921 -12.902 1.00 89.38 368 ILE A C 1
ATOM 2748 O O . ILE A 1 368 ? 26.438 30.671 -13.947 1.00 89.38 368 ILE A O 1
ATOM 2752 N N . GLU A 1 369 ? 24.769 30.214 -12.530 1.00 89.12 369 GLU A N 1
ATOM 2753 C CA . GLU A 1 369 ? 24.163 29.173 -13.381 1.00 89.12 369 GLU A CA 1
ATOM 2754 C C . GLU A 1 369 ? 23.535 29.809 -14.633 1.00 89.12 369 GLU A C 1
ATOM 2756 O O . GLU A 1 369 ? 23.754 29.312 -15.733 1.00 89.12 369 GLU A O 1
ATOM 2761 N N . ALA A 1 370 ? 22.843 30.946 -14.495 1.00 90.50 370 ALA A N 1
ATOM 2762 C CA . ALA A 1 370 ? 22.257 31.676 -15.623 1.00 90.50 370 ALA A CA 1
ATOM 2763 C C . ALA A 1 370 ? 23.319 32.165 -16.631 1.00 90.50 370 ALA A C 1
ATOM 2765 O O . ALA A 1 370 ? 23.195 31.907 -17.828 1.00 90.50 370 ALA A O 1
ATOM 2766 N N . GLU A 1 371 ? 24.397 32.798 -16.156 1.00 92.88 371 GLU A N 1
ATOM 2767 C CA . GLU A 1 371 ? 25.513 33.228 -17.011 1.00 92.88 371 GLU A CA 1
ATOM 2768 C C . GLU A 1 371 ? 26.255 32.032 -17.632 1.00 92.88 371 GLU A C 1
ATOM 2770 O O . GLU A 1 371 ? 26.620 32.072 -18.807 1.00 92.88 371 GLU A O 1
ATOM 2775 N N . SER A 1 372 ? 26.400 30.921 -16.896 1.00 93.31 372 SER A N 1
ATOM 2776 C CA . SER A 1 372 ? 26.952 29.677 -17.453 1.00 93.31 372 SER A CA 1
ATOM 2777 C C . SER A 1 372 ? 26.104 29.153 -18.615 1.00 93.31 372 SER A C 1
ATOM 2779 O O . SER A 1 372 ? 26.658 28.789 -19.649 1.00 93.31 372 SER A O 1
ATOM 2781 N N . MET A 1 373 ? 24.771 29.147 -18.487 1.00 93.19 373 MET A N 1
ATOM 2782 C CA . MET A 1 373 ? 23.882 28.734 -19.582 1.00 93.19 373 MET A CA 1
ATOM 2783 C C . MET A 1 373 ? 23.995 29.679 -20.783 1.00 93.19 373 MET A C 1
ATOM 2785 O O . MET A 1 373 ? 24.109 29.197 -21.904 1.00 93.19 373 MET A O 1
ATOM 2789 N N . ARG A 1 374 ? 24.087 30.999 -20.565 1.00 94.69 374 ARG A N 1
ATOM 2790 C CA . ARG A 1 374 ? 24.305 31.985 -21.640 1.00 94.69 374 ARG A CA 1
ATOM 2791 C C . ARG A 1 374 ? 25.612 31.741 -22.408 1.00 94.69 374 ARG A C 1
ATOM 2793 O O . ARG A 1 374 ? 25.646 31.879 -23.630 1.00 94.69 374 ARG A O 1
ATOM 2800 N N . ILE A 1 375 ? 26.687 31.364 -21.711 1.00 95.38 375 ILE A N 1
ATOM 2801 C CA . ILE A 1 375 ? 27.970 30.993 -22.331 1.00 95.38 375 ILE A CA 1
ATOM 2802 C C . ILE A 1 375 ? 27.841 29.674 -23.112 1.00 95.38 375 ILE A C 1
ATOM 2804 O O . ILE A 1 375 ? 28.386 29.557 -24.207 1.00 95.38 375 ILE A O 1
ATOM 2808 N N . ILE A 1 376 ? 27.088 28.697 -22.599 1.00 95.38 376 ILE A N 1
ATOM 2809 C CA . ILE A 1 376 ? 26.860 27.394 -23.252 1.00 95.38 376 ILE A CA 1
ATOM 2810 C C . ILE A 1 376 ? 25.959 27.517 -24.491 1.00 95.38 376 ILE A C 1
ATOM 2812 O O . ILE A 1 376 ? 26.195 26.838 -25.491 1.00 95.38 376 ILE A O 1
ATOM 2816 N N . ASP A 1 377 ? 24.969 28.409 -24.462 1.00 93.25 377 ASP A N 1
ATOM 2817 C CA . ASP A 1 377 ? 24.123 28.746 -25.611 1.00 93.25 377 ASP A CA 1
ATOM 2818 C C . ASP A 1 377 ? 24.928 29.388 -26.751 1.00 93.25 377 ASP A C 1
ATOM 2820 O O . ASP A 1 377 ? 24.670 29.098 -27.916 1.00 93.25 377 ASP A O 1
ATOM 2824 N N . ALA A 1 378 ? 25.923 30.219 -26.424 1.00 93.62 378 ALA A N 1
ATOM 2825 C CA . ALA A 1 378 ? 26.798 30.867 -27.404 1.00 93.62 378 ALA A CA 1
ATOM 2826 C C . ALA A 1 378 ? 28.007 30.008 -27.837 1.00 93.62 378 ALA A C 1
ATOM 2828 O O . ALA A 1 378 ? 28.580 30.249 -28.897 1.00 93.62 378 ALA A O 1
ATOM 2829 N N . GLY A 1 379 ? 28.420 29.030 -27.023 1.00 91.12 379 GLY A N 1
ATOM 2830 C CA . GLY A 1 379 ? 29.653 28.258 -27.219 1.00 91.12 379 GLY A CA 1
ATOM 2831 C C . GLY A 1 379 ? 29.578 27.126 -28.250 1.00 91.12 379 GLY A C 1
ATOM 2832 O O . GLY A 1 379 ? 30.609 26.544 -28.581 1.00 91.12 379 GLY A O 1
ATOM 2833 N N . ARG A 1 380 ? 28.387 26.796 -28.765 1.00 92.62 380 ARG A N 1
ATOM 2834 C CA . ARG A 1 380 ? 28.180 25.739 -29.769 1.00 92.62 380 ARG A CA 1
ATOM 2835 C C . ARG A 1 380 ? 26.965 26.057 -30.635 1.00 92.62 380 ARG A C 1
ATOM 2837 O O . ARG A 1 380 ? 26.009 26.652 -30.150 1.00 92.62 380 ARG A O 1
ATOM 2844 N N . ASP A 1 381 ? 26.956 25.590 -31.883 1.00 91.81 381 ASP A N 1
ATOM 2845 C CA . ASP A 1 381 ? 25.702 25.519 -32.633 1.00 91.81 381 ASP A CA 1
ATOM 2846 C C . ASP A 1 381 ? 24.792 24.418 -32.053 1.00 91.81 381 ASP A C 1
ATOM 2848 O O . ASP A 1 381 ? 25.196 23.260 -31.871 1.00 91.81 381 ASP A O 1
ATOM 2852 N N . TRP A 1 382 ? 23.553 24.813 -31.766 1.00 93.38 382 TRP A N 1
ATOM 2853 C CA . TRP A 1 382 ? 22.472 23.982 -31.241 1.00 93.38 382 TRP A CA 1
ATOM 2854 C C . TRP A 1 382 ? 21.367 23.723 -32.282 1.00 93.38 382 TRP A C 1
ATOM 2856 O O . TRP A 1 382 ? 20.430 22.983 -31.990 1.00 93.38 382 TRP A O 1
ATOM 2866 N N . SER A 1 383 ? 21.460 24.291 -33.492 1.00 89.50 383 SER A N 1
ATOM 2867 C CA . SER A 1 383 ? 20.418 24.237 -34.533 1.00 89.50 383 SER A CA 1
ATOM 2868 C C . SER A 1 383 ? 20.037 22.809 -34.952 1.00 89.50 383 SER A C 1
ATOM 2870 O O . SER A 1 383 ? 18.859 22.503 -35.127 1.00 89.50 383 SER A O 1
ATOM 2872 N N . GLY A 1 384 ? 21.023 21.910 -35.042 1.00 88.81 384 GLY A N 1
ATOM 2873 C CA . GLY A 1 384 ? 20.832 20.487 -35.340 1.00 88.81 384 GLY A CA 1
ATOM 2874 C C . GLY A 1 384 ? 20.398 19.621 -34.149 1.00 88.81 384 GLY A C 1
ATOM 2875 O O . GLY A 1 384 ? 20.294 18.403 -34.298 1.00 88.81 384 GLY A O 1
ATOM 2876 N N . VAL A 1 385 ? 20.174 20.202 -32.964 1.00 92.12 385 VAL A N 1
ATOM 2877 C CA . VAL A 1 385 ? 19.862 19.471 -31.726 1.00 92.12 385 VAL A CA 1
ATOM 2878 C C . VAL A 1 385 ? 18.389 19.678 -31.342 1.00 92.12 385 VAL A C 1
ATOM 2880 O O . VAL A 1 385 ? 17.999 20.818 -31.079 1.00 92.12 385 VAL A O 1
ATOM 2883 N N . PRO A 1 386 ? 17.568 18.611 -31.233 1.00 93.38 386 PRO A N 1
ATOM 2884 C CA . PRO A 1 386 ? 16.176 18.710 -30.789 1.00 93.38 386 PRO A CA 1
ATOM 2885 C C . PRO A 1 386 ? 16.022 19.476 -29.468 1.00 93.38 386 PRO A C 1
ATOM 2887 O O . PRO A 1 386 ? 16.784 19.263 -28.524 1.00 93.38 386 PRO A O 1
ATOM 2890 N N . ALA A 1 387 ? 15.043 20.381 -29.402 1.00 90.38 387 ALA A N 1
ATOM 2891 C CA . ALA A 1 387 ? 14.894 21.324 -28.289 1.00 90.38 387 ALA A CA 1
ATOM 2892 C C . ALA A 1 387 ? 14.644 20.644 -26.928 1.00 90.38 387 ALA A C 1
ATOM 2894 O O . ALA A 1 387 ? 15.037 21.179 -25.895 1.00 90.38 387 ALA A O 1
ATOM 2895 N N . ASP A 1 388 ? 14.047 19.451 -26.918 1.00 89.44 388 ASP A N 1
ATOM 2896 C CA . ASP A 1 388 ? 13.894 18.618 -25.725 1.00 89.44 388 ASP A CA 1
ATOM 2897 C C . ASP A 1 388 ? 15.238 17.998 -25.296 1.00 89.44 388 ASP A C 1
ATOM 2899 O O . ASP A 1 388 ? 15.605 18.060 -24.122 1.00 89.44 388 ASP A O 1
ATOM 2903 N N . HIS A 1 389 ? 16.038 17.486 -26.237 1.00 95.06 389 HIS A N 1
ATOM 2904 C CA . HIS A 1 389 ? 17.392 16.996 -25.957 1.00 95.06 389 HIS A CA 1
ATOM 2905 C C . HIS A 1 389 ? 18.305 18.111 -25.407 1.00 95.06 389 HIS A C 1
ATOM 2907 O O . HIS A 1 389 ? 19.115 17.850 -24.512 1.00 95.06 389 HIS A O 1
ATOM 2913 N N . GLN A 1 390 ? 18.162 19.357 -25.888 1.00 94.81 390 GLN A N 1
ATOM 2914 C CA . GLN A 1 390 ? 18.953 20.508 -25.418 1.00 94.81 390 GLN A CA 1
ATOM 2915 C C . GLN A 1 390 ? 18.848 20.728 -23.899 1.00 94.81 390 GLN A C 1
ATOM 2917 O O . GLN A 1 390 ? 19.847 21.096 -23.281 1.00 94.81 390 GLN A O 1
ATOM 2922 N N . ILE A 1 391 ? 17.687 20.447 -23.290 1.00 92.56 391 ILE A N 1
ATOM 2923 C CA . ILE A 1 391 ? 17.440 20.563 -21.839 1.00 92.56 391 ILE A CA 1
ATOM 2924 C C . ILE A 1 391 ? 18.479 19.760 -21.044 1.00 92.56 391 ILE A C 1
ATOM 2926 O O . ILE A 1 391 ? 19.110 20.270 -20.118 1.00 92.56 391 ILE A O 1
ATOM 2930 N N . VAL A 1 392 ? 18.680 18.498 -21.429 1.00 96.88 392 VAL A N 1
ATOM 2931 C CA . VAL A 1 392 ? 19.636 17.589 -20.783 1.00 96.88 392 VAL A CA 1
ATOM 2932 C C . VAL A 1 392 ? 21.068 17.933 -21.193 1.00 96.88 392 VAL A C 1
ATOM 2934 O O . VAL A 1 392 ? 21.955 17.996 -20.344 1.00 96.88 392 VAL A O 1
ATOM 2937 N N . LEU A 1 393 ? 21.298 18.192 -22.483 1.00 96.88 393 LEU A N 1
ATOM 2938 C CA . LEU A 1 393 ? 22.635 18.419 -23.035 1.00 96.88 393 LEU A CA 1
ATOM 2939 C C . LEU A 1 393 ? 23.315 19.662 -22.452 1.00 96.88 393 LEU A C 1
ATOM 2941 O O . LEU A 1 393 ? 24.454 19.564 -22.003 1.00 96.88 393 LEU A O 1
ATOM 2945 N N . LYS A 1 394 ? 22.623 20.804 -22.376 1.00 95.69 394 LYS A N 1
ATOM 2946 C CA . LYS A 1 394 ? 23.191 22.047 -21.821 1.00 95.69 394 LYS A CA 1
ATOM 2947 C C . LYS A 1 394 ? 23.538 21.900 -20.337 1.00 95.69 394 LYS A C 1
ATOM 2949 O O . LYS A 1 394 ? 24.591 22.362 -19.900 1.00 95.69 394 LYS A O 1
ATOM 2954 N N . ARG A 1 395 ? 22.722 21.161 -19.572 1.00 94.81 395 ARG A N 1
ATOM 2955 C CA . ARG A 1 395 ? 23.023 20.830 -18.168 1.00 94.81 395 ARG A CA 1
ATOM 2956 C C . ARG A 1 395 ? 24.254 19.935 -18.035 1.00 94.81 395 ARG A C 1
ATOM 2958 O O . ARG A 1 395 ? 25.075 20.162 -17.147 1.00 94.81 395 ARG A O 1
ATOM 2965 N N . LEU A 1 396 ? 24.416 18.960 -18.930 1.00 96.19 396 LEU A N 1
ATOM 2966 C CA . LEU A 1 396 ? 25.591 18.090 -18.966 1.00 96.19 396 LEU A CA 1
ATOM 2967 C C . LEU A 1 396 ? 26.869 18.860 -19.340 1.00 96.19 396 LEU A C 1
ATOM 2969 O O . LEU A 1 396 ? 27.873 18.685 -18.651 1.00 96.19 396 LEU A O 1
ATOM 2973 N N . VAL A 1 397 ? 26.829 19.770 -20.324 1.00 96.56 397 VAL A N 1
ATOM 2974 C CA . VAL A 1 397 ? 27.951 20.685 -20.637 1.00 96.56 397 VAL A CA 1
ATOM 2975 C C . VAL A 1 397 ? 28.305 21.535 -19.408 1.00 96.56 397 VAL A C 1
ATOM 2977 O O . VAL A 1 397 ? 29.458 21.548 -18.989 1.00 96.56 397 VAL A O 1
ATOM 2980 N N . HIS A 1 398 ? 27.318 22.147 -18.739 1.00 95.06 398 HIS A N 1
ATOM 2981 C CA . HIS A 1 398 ? 27.537 22.919 -17.503 1.00 95.06 398 HIS A CA 1
ATOM 2982 C C . HIS A 1 398 ? 28.180 22.098 -16.371 1.00 95.06 398 HIS A C 1
ATOM 2984 O O . HIS A 1 398 ? 28.951 22.628 -15.578 1.00 95.06 398 HIS A O 1
ATOM 2990 N N . THR A 1 399 ? 27.884 20.797 -16.305 1.00 93.88 399 THR A N 1
ATOM 2991 C CA . THR A 1 399 ? 28.395 19.888 -15.262 1.00 93.88 399 THR A CA 1
ATOM 2992 C C . THR A 1 399 ? 29.792 19.341 -15.575 1.00 93.88 399 THR A C 1
ATOM 2994 O O . THR A 1 399 ? 30.473 18.849 -14.679 1.00 93.88 399 THR A O 1
ATOM 2997 N N . SER A 1 400 ? 30.216 19.383 -16.840 1.00 92.56 400 SER A N 1
ATOM 2998 C CA . SER A 1 400 ? 31.458 18.761 -17.320 1.00 92.56 400 SER A CA 1
ATOM 2999 C C . SER A 1 400 ? 32.521 19.760 -17.781 1.00 92.56 400 SER A C 1
ATOM 3001 O O . SER A 1 400 ? 33.700 19.418 -17.764 1.00 92.56 400 SER A O 1
ATOM 3003 N N . GLY A 1 401 ? 32.127 20.971 -18.190 1.00 93.94 401 GLY A N 1
ATOM 3004 C CA . GLY A 1 401 ? 33.004 21.918 -18.887 1.00 93.94 401 GLY A CA 1
ATOM 3005 C C . GLY A 1 401 ? 33.358 21.491 -20.320 1.00 93.94 401 GLY A C 1
ATOM 3006 O O . GLY A 1 401 ? 34.276 22.049 -20.911 1.00 93.94 401 GLY A O 1
ATOM 3007 N N . ASP A 1 402 ? 32.656 20.495 -20.866 1.00 92.94 402 ASP A N 1
ATOM 3008 C CA . ASP A 1 402 ? 33.003 19.752 -22.080 1.00 92.94 402 ASP A CA 1
ATOM 3009 C C . ASP A 1 402 ? 31.862 19.893 -23.104 1.00 92.94 402 ASP A C 1
ATOM 3011 O O . ASP A 1 402 ? 30.744 19.447 -22.852 1.00 92.94 402 ASP A O 1
ATOM 3015 N N . PHE A 1 403 ? 32.118 20.544 -24.246 1.00 93.50 403 PHE A N 1
ATOM 3016 C CA . PHE A 1 403 ? 31.136 20.703 -25.333 1.00 93.50 403 PHE A CA 1
ATOM 3017 C C . PHE A 1 403 ? 31.058 19.476 -26.259 1.00 93.50 403 PHE A C 1
ATOM 3019 O O . PHE A 1 403 ? 30.009 19.228 -26.861 1.00 93.50 403 PHE A O 1
ATOM 3026 N N . ASP A 1 404 ? 32.126 18.678 -26.332 1.00 90.88 404 ASP A N 1
ATOM 3027 C CA . ASP A 1 404 ? 32.228 17.481 -27.180 1.00 90.88 404 ASP A CA 1
ATOM 3028 C C . ASP A 1 404 ? 31.403 16.316 -26.612 1.00 90.88 404 ASP A C 1
ATOM 3030 O O . ASP A 1 404 ? 31.237 15.271 -27.245 1.00 90.88 404 ASP A O 1
ATOM 3034 N N . ILE A 1 405 ? 30.883 16.463 -25.390 1.00 90.56 405 ILE A N 1
ATOM 3035 C CA . ILE A 1 405 ? 29.900 15.565 -24.777 1.00 90.56 405 ILE A CA 1
ATOM 3036 C C . ILE A 1 405 ? 28.666 15.358 -25.667 1.00 90.56 405 ILE A C 1
ATOM 3038 O O . ILE A 1 405 ? 28.092 14.267 -25.680 1.00 90.56 405 ILE A O 1
ATOM 3042 N N . VAL A 1 406 ? 28.266 16.392 -26.420 1.00 91.69 406 VAL A N 1
ATOM 3043 C CA . VAL A 1 406 ? 26.998 16.445 -27.162 1.00 91.69 406 VAL A CA 1
ATOM 3044 C C . VAL A 1 406 ? 26.907 15.343 -28.217 1.00 91.69 406 VAL A C 1
ATOM 3046 O O . VAL A 1 406 ? 25.851 14.730 -28.367 1.00 91.69 406 VAL A O 1
ATOM 3049 N N . ASP A 1 407 ? 28.016 15.037 -28.889 1.00 89.75 407 ASP A N 1
ATOM 3050 C CA . ASP A 1 407 ? 28.072 14.086 -30.006 1.00 89.75 407 ASP A CA 1
ATOM 3051 C C . ASP A 1 407 ? 28.175 12.611 -29.558 1.00 89.75 407 ASP A C 1
ATOM 3053 O O . ASP A 1 407 ? 27.951 11.689 -30.351 1.00 89.75 407 ASP A O 1
ATOM 3057 N N . ASP A 1 408 ? 28.472 12.370 -28.274 1.00 90.56 408 ASP A N 1
ATOM 3058 C CA . ASP A 1 408 ? 28.471 11.035 -27.662 1.00 90.56 408 ASP A CA 1
ATOM 3059 C C . ASP A 1 408 ? 27.091 10.631 -27.107 1.00 90.56 408 ASP A C 1
ATOM 3061 O O . ASP A 1 408 ? 26.855 9.435 -26.906 1.00 90.56 408 ASP A O 1
ATOM 3065 N N . LEU A 1 409 ? 26.184 11.577 -26.823 1.00 95.38 409 LEU A N 1
ATOM 3066 C CA . LEU A 1 409 ? 24.882 11.283 -26.206 1.00 95.38 409 LEU A CA 1
ATOM 3067 C C . LEU A 1 409 ? 23.936 10.507 -27.139 1.00 95.38 409 LEU A C 1
ATOM 3069 O O . LEU A 1 409 ? 23.901 10.676 -28.356 1.00 95.38 409 LEU A O 1
ATOM 3073 N N . TYR A 1 410 ? 23.092 9.677 -26.530 1.00 96.69 410 TYR A N 1
ATOM 3074 C CA . TYR A 1 410 ? 21.995 8.975 -27.180 1.00 96.69 410 TYR A CA 1
ATOM 3075 C C . TYR A 1 410 ? 20.724 9.058 -26.334 1.00 96.69 410 TYR A C 1
ATOM 3077 O O . TYR A 1 410 ? 20.706 8.666 -25.166 1.00 96.69 410 TYR A O 1
ATOM 3085 N N . PHE A 1 411 ? 19.640 9.474 -26.980 1.00 97.81 411 PHE A N 1
ATOM 3086 C CA . PHE A 1 411 ? 18.280 9.467 -26.456 1.00 97.81 411 PHE A CA 1
ATOM 3087 C C . PHE A 1 411 ? 17.460 8.476 -27.292 1.00 97.81 411 PHE A C 1
ATOM 3089 O O . PHE A 1 411 ? 17.560 8.472 -28.520 1.00 97.81 411 PHE A O 1
ATOM 3096 N N . SER A 1 412 ? 16.642 7.630 -26.663 1.00 96.81 412 SER A N 1
ATOM 3097 C CA . SER A 1 412 ? 15.587 6.925 -27.404 1.00 96.81 412 SER A CA 1
ATOM 3098 C C . SER A 1 412 ? 14.454 7.891 -27.784 1.00 96.81 412 SER A C 1
ATOM 3100 O O . SER A 1 412 ? 14.262 8.880 -27.075 1.00 96.81 412 SER A O 1
ATOM 3102 N N . PRO A 1 413 ? 13.643 7.595 -28.819 1.00 92.31 413 PRO A N 1
ATOM 3103 C CA . PRO A 1 413 ? 12.471 8.406 -29.153 1.00 92.31 413 PRO A CA 1
ATOM 3104 C C . PRO A 1 413 ? 11.597 8.692 -27.923 1.00 92.31 413 PRO A C 1
ATOM 3106 O O . PRO A 1 413 ? 11.290 7.775 -27.159 1.00 92.31 413 PRO A O 1
ATOM 3109 N N . GLY A 1 414 ? 11.252 9.964 -27.707 1.00 89.31 414 GLY A N 1
ATOM 3110 C CA . GLY A 1 414 ? 10.423 10.412 -26.583 1.00 89.31 414 GLY A CA 1
ATOM 3111 C C . GLY A 1 414 ? 11.051 10.279 -25.187 1.00 89.31 414 GLY A C 1
ATOM 3112 O O . GLY A 1 414 ? 10.320 10.385 -24.204 1.00 89.3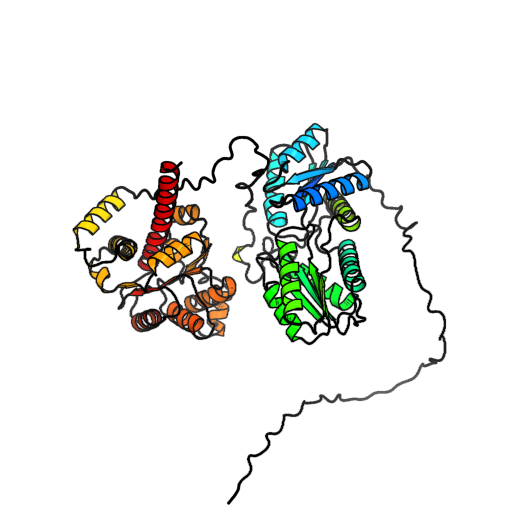1 414 GLY A O 1
ATOM 3113 N N . ALA A 1 415 ? 12.364 10.037 -25.050 1.00 93.88 415 ALA A N 1
ATOM 3114 C CA . ALA A 1 415 ? 12.997 9.815 -23.741 1.00 93.88 415 ALA A CA 1
ATOM 3115 C C . ALA A 1 415 ? 12.863 11.009 -22.779 1.00 93.88 415 ALA A C 1
ATOM 3117 O O . ALA A 1 415 ? 12.607 10.803 -21.594 1.00 93.88 415 ALA A O 1
ATOM 3118 N N . VAL A 1 416 ? 13.015 12.242 -23.278 1.00 94.56 416 VAL A N 1
ATOM 3119 C CA . VAL A 1 416 ? 12.911 13.465 -22.462 1.00 94.56 416 VAL A CA 1
ATOM 3120 C C . VAL A 1 416 ? 11.468 13.688 -22.014 1.00 94.56 416 VAL A C 1
ATOM 3122 O O . VAL A 1 416 ? 11.212 13.805 -20.818 1.00 94.56 416 VAL A O 1
ATOM 3125 N N . GLU A 1 417 ? 10.517 13.664 -22.952 1.00 89.50 417 GLU A N 1
ATOM 3126 C CA . GLU A 1 417 ? 9.092 13.843 -22.652 1.00 89.50 417 GLU A CA 1
ATOM 3127 C C . GLU A 1 417 ? 8.566 12.754 -21.702 1.00 89.50 417 GLU A C 1
ATOM 3129 O O . GLU A 1 417 ? 7.871 13.049 -20.730 1.00 89.50 417 GLU A O 1
ATOM 3134 N N . THR A 1 418 ? 8.951 11.493 -21.928 1.00 87.19 418 THR A N 1
ATOM 3135 C CA . THR A 1 418 ? 8.573 10.381 -21.043 1.00 87.19 418 THR A CA 1
ATOM 3136 C C . THR A 1 418 ? 9.246 10.507 -19.678 1.00 87.19 418 THR A C 1
ATOM 3138 O O . THR A 1 418 ? 8.608 10.211 -18.676 1.00 87.19 418 THR A O 1
ATOM 3141 N N . GLY A 1 419 ? 10.482 11.012 -19.608 1.00 89.44 419 GLY A N 1
ATOM 3142 C CA . GLY A 1 419 ? 11.173 11.322 -18.355 1.00 89.44 419 GLY A CA 1
ATOM 3143 C C . GLY A 1 419 ? 10.462 12.385 -17.522 1.00 89.44 419 GLY A C 1
ATOM 3144 O O . GLY A 1 419 ? 10.184 12.159 -16.348 1.00 89.44 419 GLY A O 1
ATOM 3145 N N . ILE A 1 420 ? 10.103 13.511 -18.140 1.00 90.88 420 ILE A N 1
ATOM 3146 C CA . ILE A 1 420 ? 9.323 14.584 -17.504 1.00 90.88 420 ILE A CA 1
ATOM 3147 C C . ILE A 1 420 ? 7.963 14.047 -17.033 1.00 90.88 420 ILE A C 1
ATOM 3149 O O . ILE A 1 420 ? 7.597 14.186 -15.867 1.00 90.88 420 ILE A O 1
ATOM 3153 N N . ARG A 1 421 ? 7.239 13.342 -17.913 1.00 85.12 421 ARG A N 1
ATOM 3154 C CA . ARG A 1 421 ? 5.942 12.721 -17.605 1.00 85.12 421 ARG A CA 1
ATOM 3155 C C . ARG A 1 421 ? 6.046 11.652 -16.507 1.00 85.12 421 ARG A C 1
ATOM 3157 O O . ARG A 1 421 ? 5.091 11.472 -15.756 1.00 85.12 421 ARG A O 1
ATOM 3164 N N . ALA A 1 422 ? 7.174 10.948 -16.408 1.00 82.25 422 ALA A N 1
ATOM 3165 C CA . ALA A 1 422 ? 7.448 9.992 -15.342 1.00 82.25 422 ALA A CA 1
ATOM 3166 C C . ALA A 1 422 ? 7.673 10.706 -14.008 1.00 82.25 422 ALA A C 1
ATOM 3168 O O . ALA A 1 422 ? 7.050 10.327 -13.026 1.00 82.25 422 ALA A O 1
ATOM 3169 N N . LEU A 1 423 ? 8.483 11.765 -13.972 1.00 87.62 423 LEU A N 1
ATOM 3170 C CA . LEU A 1 423 ? 8.757 12.541 -12.755 1.00 87.62 423 LEU A CA 1
ATOM 3171 C C . LEU A 1 423 ? 7.508 13.264 -12.215 1.00 87.62 423 LEU A C 1
ATOM 3173 O O . LEU A 1 423 ? 7.368 13.406 -11.009 1.00 87.62 423 LEU A O 1
ATOM 3177 N N . LEU A 1 424 ? 6.554 13.624 -13.082 1.00 83.12 424 LEU A N 1
ATOM 3178 C CA . LEU A 1 424 ? 5.236 14.162 -12.697 1.00 83.12 424 LEU A CA 1
ATOM 3179 C C . LEU A 1 424 ? 4.214 13.098 -12.235 1.00 83.12 424 LEU A C 1
ATOM 3181 O O . LEU A 1 424 ? 3.079 13.442 -11.906 1.00 83.12 424 LEU A O 1
ATOM 3185 N N . ARG A 1 425 ? 4.555 11.801 -12.263 1.00 74.75 425 ARG A N 1
ATOM 3186 C CA . ARG A 1 425 ? 3.627 10.687 -11.950 1.00 74.75 425 ARG A CA 1
ATOM 3187 C C . ARG A 1 425 ? 4.173 9.675 -10.944 1.00 74.75 425 ARG A C 1
ATOM 3189 O O . ARG A 1 425 ? 3.402 9.065 -10.207 1.00 74.75 425 ARG A O 1
ATOM 3196 N N . CYS A 1 426 ? 5.481 9.458 -10.951 1.00 63.00 426 CYS A N 1
ATOM 3197 C CA . CYS A 1 426 ? 6.174 8.418 -10.204 1.00 63.00 426 CYS A CA 1
ATOM 3198 C C . CYS A 1 426 ? 6.819 9.033 -8.973 1.00 63.00 426 CYS A C 1
ATOM 3200 O O . CYS A 1 426 ? 7.502 10.045 -9.068 1.00 63.00 426 CYS A O 1
ATOM 3202 N N . ARG A 1 427 ? 6.665 8.383 -7.821 1.00 75.19 427 ARG A N 1
ATOM 3203 C CA . ARG A 1 427 ? 7.153 8.920 -6.545 1.00 75.19 427 ARG A CA 1
ATOM 3204 C C . ARG A 1 427 ? 8.607 8.573 -6.231 1.00 75.19 427 ARG A C 1
ATOM 3206 O O . ARG A 1 427 ? 9.025 8.820 -5.107 1.00 75.19 427 ARG A O 1
ATOM 3213 N N . ARG A 1 428 ? 9.370 7.946 -7.142 1.00 90.00 428 ARG A N 1
ATOM 3214 C CA . ARG A 1 428 ? 10.723 7.469 -6.806 1.00 90.00 428 ARG A CA 1
ATOM 3215 C C . ARG A 1 428 ? 11.725 7.438 -7.961 1.00 90.00 428 ARG A C 1
ATOM 3217 O O . ARG A 1 428 ? 11.446 6.911 -9.041 1.00 90.00 428 ARG A O 1
ATOM 3224 N N . ILE A 1 429 ? 12.930 7.929 -7.673 1.00 97.69 429 ILE A N 1
ATOM 3225 C CA . ILE A 1 429 ? 14.146 7.731 -8.471 1.00 97.69 429 ILE A CA 1
ATOM 3226 C C . ILE A 1 429 ? 15.015 6.656 -7.801 1.00 97.69 429 ILE A C 1
ATOM 3228 O O . ILE A 1 429 ? 15.238 6.685 -6.591 1.00 97.69 429 ILE A O 1
ATOM 3232 N N . VAL A 1 430 ? 15.522 5.713 -8.592 1.00 97.81 430 VAL A N 1
ATOM 3233 C CA . VAL A 1 430 ? 16.428 4.634 -8.171 1.00 97.81 430 VAL A CA 1
ATOM 3234 C C . VAL A 1 430 ? 17.844 4.954 -8.640 1.00 97.81 430 VAL A C 1
ATOM 3236 O O . VAL A 1 430 ? 18.046 5.184 -9.830 1.00 97.81 430 VAL A O 1
ATOM 3239 N N . ALA A 1 431 ? 18.818 4.924 -7.732 1.00 98.25 431 ALA A N 1
ATOM 3240 C CA . ALA A 1 431 ? 20.239 5.124 -8.015 1.00 98.25 431 ALA A CA 1
ATOM 3241 C C . ALA A 1 431 ? 21.048 3.814 -7.907 1.00 98.25 431 ALA A C 1
ATOM 3243 O O . ALA A 1 431 ? 20.716 2.936 -7.109 1.00 98.25 431 ALA A O 1
ATOM 3244 N N . ASP A 1 432 ? 22.129 3.691 -8.686 1.00 97.69 432 ASP A N 1
ATOM 3245 C CA . ASP A 1 432 ? 23.086 2.571 -8.610 1.00 97.69 432 ASP A CA 1
ATOM 3246 C C . ASP A 1 432 ? 24.150 2.735 -7.513 1.00 97.69 432 ASP A C 1
ATOM 3248 O O . ASP A 1 432 ? 24.659 1.739 -6.987 1.00 97.69 432 ASP A O 1
ATOM 3252 N N . VAL A 1 433 ? 24.490 3.987 -7.191 1.00 97.06 433 VAL A N 1
ATOM 3253 C CA . VAL A 1 433 ? 25.397 4.383 -6.110 1.00 97.06 433 VAL A CA 1
ATOM 3254 C C . VAL A 1 433 ? 24.943 5.680 -5.440 1.00 97.06 433 VAL A C 1
ATOM 3256 O O . VAL A 1 433 ? 24.323 6.556 -6.047 1.00 97.06 433 VAL A O 1
ATOM 3259 N N . THR A 1 434 ? 25.328 5.843 -4.176 1.00 96.38 434 THR A N 1
ATOM 3260 C CA . THR A 1 434 ? 24.930 6.963 -3.310 1.00 96.38 434 THR A CA 1
ATOM 3261 C C . THR A 1 434 ? 25.345 8.329 -3.868 1.00 96.38 434 THR A C 1
ATOM 3263 O O . THR A 1 434 ? 24.641 9.309 -3.653 1.00 96.38 434 THR A O 1
ATOM 3266 N N . MET A 1 435 ? 26.427 8.401 -4.656 1.00 95.19 435 MET A N 1
ATOM 3267 C CA . MET A 1 435 ? 26.859 9.637 -5.331 1.00 95.19 435 MET A CA 1
ATOM 3268 C C . MET A 1 435 ? 25.874 10.145 -6.397 1.00 95.19 435 MET A C 1
ATOM 3270 O O . MET A 1 435 ? 25.812 11.349 -6.634 1.00 95.19 435 MET A O 1
ATOM 3274 N N . VAL A 1 436 ? 25.094 9.266 -7.041 1.00 97.75 436 VAL A N 1
ATOM 3275 C CA . VAL A 1 436 ? 24.011 9.700 -7.943 1.00 97.75 436 VAL A CA 1
ATOM 3276 C C . VAL A 1 436 ? 22.883 10.310 -7.121 1.00 97.75 436 VAL A C 1
ATOM 3278 O O . VAL A 1 436 ? 22.412 11.395 -7.444 1.00 97.75 436 VAL A O 1
ATOM 3281 N N . GLN A 1 437 ? 22.493 9.647 -6.028 1.00 95.56 437 GLN A N 1
ATOM 3282 C CA . GLN A 1 437 ? 21.428 10.104 -5.136 1.00 95.56 437 GLN A CA 1
ATOM 3283 C C . GLN A 1 437 ? 21.742 11.469 -4.502 1.00 95.56 437 GLN A C 1
ATOM 3285 O O . GLN A 1 437 ? 20.887 12.352 -4.503 1.00 95.56 437 GLN A O 1
ATOM 3290 N N . THR A 1 438 ? 22.964 11.677 -3.999 1.00 94.00 438 THR A N 1
ATOM 3291 C CA . THR A 1 438 ? 23.370 12.956 -3.386 1.00 94.00 438 THR A CA 1
ATOM 3292 C C . THR A 1 438 ? 23.576 14.084 -4.396 1.00 94.00 438 THR A C 1
ATOM 3294 O O . THR A 1 438 ? 23.523 15.249 -4.009 1.00 94.00 438 THR A O 1
ATOM 3297 N N . GLY A 1 439 ? 23.765 13.769 -5.682 1.00 94.88 439 GLY A N 1
ATOM 3298 C CA . GLY A 1 439 ? 23.834 14.755 -6.762 1.00 94.88 439 GLY A CA 1
ATOM 3299 C C . GLY A 1 439 ? 22.477 15.334 -7.188 1.00 94.88 439 GLY A C 1
ATOM 3300 O O . GLY A 1 439 ? 22.443 16.279 -7.980 1.00 94.88 439 GLY A O 1
ATOM 3301 N N . LEU A 1 440 ? 21.355 14.789 -6.707 1.00 96.75 440 LEU A N 1
ATOM 3302 C CA . LEU A 1 440 ? 20.012 15.278 -7.031 1.00 96.75 440 LEU A CA 1
ATOM 3303 C C . LEU A 1 440 ? 19.651 16.507 -6.178 1.00 96.75 440 LEU A C 1
ATOM 3305 O O . LEU A 1 440 ? 19.871 16.535 -4.965 1.00 96.75 440 LEU A O 1
ATOM 3309 N N . LYS A 1 441 ? 19.088 17.551 -6.802 1.00 93.62 441 LYS A N 1
ATOM 3310 C CA . LYS A 1 441 ? 18.755 18.811 -6.117 1.00 93.62 441 LYS A CA 1
ATOM 3311 C C . LYS A 1 441 ? 17.565 18.610 -5.166 1.00 93.62 441 LYS A C 1
ATOM 3313 O O . LYS A 1 441 ? 16.429 18.588 -5.622 1.00 93.62 441 LYS A O 1
ATOM 3318 N N . ARG A 1 442 ? 17.826 18.529 -3.851 1.00 90.19 442 ARG A N 1
ATOM 3319 C CA . ARG A 1 442 ? 16.810 18.330 -2.789 1.00 90.19 442 ARG A CA 1
ATOM 3320 C C . ARG A 1 442 ? 15.555 19.185 -2.968 1.00 90.19 442 ARG A C 1
ATOM 3322 O O . ARG A 1 442 ? 14.512 18.619 -3.240 1.00 90.19 442 ARG A O 1
ATOM 3329 N N . ALA A 1 443 ? 15.678 20.514 -3.000 1.00 87.31 443 ALA A N 1
ATOM 3330 C CA . ALA A 1 443 ? 14.525 21.411 -3.155 1.00 87.31 443 ALA A CA 1
ATOM 3331 C C . ALA A 1 443 ? 13.641 21.112 -4.391 1.00 87.31 443 ALA A C 1
ATOM 3333 O O . ALA A 1 443 ? 12.443 21.364 -4.364 1.00 87.31 443 ALA A O 1
ATOM 3334 N N . VAL A 1 444 ? 14.216 20.544 -5.459 1.00 90.62 444 VAL A N 1
ATOM 3335 C CA . VAL A 1 444 ? 13.490 20.130 -6.672 1.00 90.62 444 VAL A CA 1
ATOM 3336 C C . VAL A 1 444 ? 12.784 18.779 -6.467 1.00 90.62 444 VAL A C 1
ATOM 3338 O O . VAL A 1 444 ? 11.653 18.611 -6.915 1.00 90.62 444 VAL A O 1
ATOM 3341 N N . LEU A 1 445 ? 13.416 17.828 -5.767 1.00 90.56 445 LEU A N 1
ATOM 3342 C CA . LEU A 1 445 ? 12.783 16.573 -5.331 1.00 90.56 445 LEU A CA 1
ATOM 3343 C C . LEU A 1 445 ? 11.605 16.849 -4.387 1.00 90.56 445 LEU A C 1
ATOM 3345 O O . LEU A 1 445 ? 10.523 16.297 -4.577 1.00 90.56 445 LEU A O 1
ATOM 3349 N N . ASP A 1 446 ? 11.820 17.739 -3.415 1.00 86.75 446 ASP A N 1
ATOM 3350 C CA . ASP A 1 446 ? 10.845 18.143 -2.403 1.00 86.75 446 ASP A CA 1
ATOM 3351 C C . ASP A 1 446 ? 9.628 18.822 -3.065 1.00 86.75 446 ASP A C 1
ATOM 3353 O O . ASP A 1 446 ? 8.488 18.456 -2.788 1.00 86.75 446 ASP A O 1
ATOM 3357 N N . GLN A 1 447 ? 9.861 19.742 -4.015 1.00 85.00 447 GLN A N 1
ATOM 3358 C CA . GLN A 1 447 ? 8.808 20.427 -4.780 1.00 85.00 447 GLN A CA 1
ATOM 3359 C C . GLN A 1 447 ? 7.988 19.475 -5.672 1.00 85.00 447 GLN A C 1
ATOM 3361 O O . GLN A 1 447 ? 6.781 19.670 -5.817 1.00 85.00 447 GLN A O 1
ATOM 3366 N N . LEU A 1 448 ? 8.615 18.438 -6.243 1.00 83.81 448 LEU A N 1
ATOM 3367 C CA . LEU A 1 448 ? 7.936 17.408 -7.042 1.00 83.81 448 LEU A CA 1
ATOM 3368 C C . LEU A 1 448 ? 7.284 16.294 -6.197 1.00 83.81 448 LEU A C 1
ATOM 3370 O O . LEU A 1 448 ? 6.498 15.512 -6.732 1.00 83.81 448 LEU A O 1
ATOM 3374 N N . GLY A 1 449 ? 7.615 16.174 -4.907 1.00 84.94 449 GLY A N 1
ATOM 3375 C CA . GLY A 1 449 ? 7.205 15.042 -4.067 1.00 84.94 449 GLY A CA 1
ATOM 3376 C C . GLY A 1 449 ? 7.831 13.703 -4.489 1.00 84.94 449 GLY A C 1
ATOM 3377 O O . GLY A 1 449 ? 7.187 12.656 -4.377 1.00 84.94 449 GLY A O 1
ATOM 3378 N N . VAL A 1 450 ? 9.062 13.730 -5.015 1.00 87.75 450 VAL A N 1
ATOM 3379 C CA . VAL A 1 450 ? 9.770 12.556 -5.555 1.00 87.75 450 VAL A CA 1
ATOM 3380 C C . VAL A 1 450 ? 10.842 12.080 -4.576 1.00 87.75 450 VAL A C 1
ATOM 3382 O O . VAL A 1 450 ? 11.839 12.752 -4.333 1.00 87.75 450 VAL A O 1
ATOM 3385 N N . GLU A 1 451 ? 10.666 10.873 -4.048 1.00 89.81 451 GLU A N 1
ATOM 3386 C CA . GLU A 1 451 ? 11.648 10.212 -3.193 1.00 89.81 451 GLU A CA 1
ATOM 3387 C C . GLU A 1 451 ? 12.852 9.686 -3.996 1.00 89.81 451 GLU A C 1
ATOM 3389 O O . GLU A 1 451 ? 12.817 9.518 -5.219 1.00 89.81 451 GLU A O 1
ATOM 3394 N N . THR A 1 452 ? 13.923 9.324 -3.289 1.00 95.62 452 THR A N 1
ATOM 3395 C CA . THR A 1 452 ? 15.107 8.686 -3.878 1.00 95.62 452 THR A CA 1
ATOM 3396 C C . THR A 1 452 ? 15.491 7.434 -3.095 1.00 95.62 452 THR A C 1
ATOM 3398 O O . THR A 1 452 ? 15.316 7.391 -1.880 1.00 95.62 452 THR A O 1
ATOM 3401 N N . TRP A 1 453 ? 16.020 6.414 -3.773 1.00 96.00 453 TRP A N 1
ATOM 3402 C CA . TRP A 1 453 ? 16.508 5.191 -3.129 1.00 96.00 453 TRP A CA 1
ATOM 3403 C C . TRP A 1 453 ? 17.784 4.668 -3.797 1.00 96.00 453 TRP A C 1
ATOM 3405 O O . TRP A 1 453 ? 17.888 4.659 -5.025 1.00 96.00 453 TRP A O 1
ATOM 3415 N N . CYS A 1 454 ? 18.735 4.200 -2.987 1.00 96.31 454 CYS A N 1
ATOM 3416 C CA . CYS A 1 454 ? 19.998 3.617 -3.429 1.00 96.31 454 CYS A CA 1
ATOM 3417 C C . CYS A 1 454 ? 20.367 2.428 -2.535 1.00 96.31 454 CYS A C 1
ATOM 3419 O O . CYS A 1 454 ? 20.983 2.600 -1.486 1.00 96.31 454 CYS A O 1
ATOM 3421 N N . GLY A 1 455 ? 20.039 1.212 -2.969 1.00 92.06 455 GLY A N 1
ATOM 3422 C CA . GLY A 1 455 ? 20.230 0.016 -2.148 1.00 92.06 455 GLY A CA 1
ATOM 3423 C C . GLY A 1 455 ? 21.677 -0.417 -1.886 1.00 92.06 455 GLY A C 1
ATOM 3424 O O . GLY A 1 455 ? 21.881 -1.514 -1.381 1.00 92.06 455 GLY A O 1
ATOM 3425 N N . VAL A 1 456 ? 22.702 0.335 -2.305 1.00 91.19 456 VAL A N 1
ATOM 3426 C CA . VAL A 1 456 ? 24.097 -0.155 -2.392 1.00 91.19 456 VAL A CA 1
ATOM 3427 C C . VAL A 1 456 ? 24.756 -0.428 -1.026 1.00 91.19 456 VAL A C 1
ATOM 3429 O O . VAL A 1 456 ? 25.781 -1.116 -0.958 1.00 91.19 456 VAL A O 1
ATOM 3432 N N . HIS A 1 457 ? 24.170 0.096 0.053 1.00 89.06 457 HIS A N 1
ATOM 3433 C CA . HIS A 1 457 ? 24.625 -0.095 1.432 1.00 89.06 457 HIS A CA 1
ATOM 3434 C C . HIS A 1 457 ? 23.762 -1.085 2.235 1.00 89.06 457 HIS A C 1
ATOM 3436 O O . HIS A 1 457 ? 24.201 -1.516 3.297 1.00 89.06 457 HIS A O 1
ATOM 3442 N N . ASP A 1 458 ? 22.582 -1.464 1.737 1.00 86.31 458 ASP A N 1
ATOM 3443 C CA . ASP A 1 458 ? 21.632 -2.334 2.432 1.00 86.31 458 ASP A CA 1
ATOM 3444 C C . ASP A 1 458 ? 22.195 -3.747 2.640 1.00 86.31 458 ASP A C 1
ATOM 3446 O O . ASP A 1 458 ? 22.775 -4.351 1.730 1.00 86.31 458 ASP A O 1
ATOM 3450 N N . GLU A 1 459 ? 21.921 -4.330 3.805 1.00 80.69 459 GLU A N 1
ATOM 3451 C CA . GLU A 1 459 ? 22.355 -5.689 4.144 1.00 80.69 459 GLU A CA 1
ATOM 3452 C C . GLU A 1 459 ? 21.758 -6.743 3.195 1.00 80.69 459 GLU A C 1
ATOM 3454 O O . GLU A 1 459 ? 22.472 -7.608 2.691 1.00 80.69 459 GLU A O 1
ATOM 3459 N N . GLU A 1 460 ? 20.475 -6.630 2.836 1.00 78.56 460 GLU A N 1
ATOM 3460 C CA . GLU A 1 460 ? 19.854 -7.530 1.854 1.00 78.56 460 GLU A CA 1
ATOM 3461 C C . GLU A 1 460 ? 20.480 -7.374 0.450 1.00 78.56 460 GLU A C 1
ATOM 3463 O O . GLU A 1 460 ? 20.606 -8.354 -0.282 1.00 78.56 460 GLU A O 1
ATOM 3468 N N . THR A 1 461 ? 20.962 -6.181 0.071 1.00 88.50 461 THR A N 1
ATOM 3469 C CA . THR A 1 461 ? 21.738 -6.004 -1.173 1.00 88.50 461 THR A CA 1
ATOM 3470 C C . THR A 1 461 ? 23.095 -6.695 -1.089 1.00 88.50 461 THR A C 1
ATOM 3472 O O . THR A 1 461 ? 23.529 -7.287 -2.077 1.00 88.50 461 THR A O 1
ATOM 3475 N N . ARG A 1 462 ? 23.774 -6.640 0.065 1.00 90.75 462 ARG A N 1
ATOM 3476 C CA . ARG A 1 462 ? 25.043 -7.347 0.294 1.00 90.75 462 ARG A CA 1
ATOM 3477 C C . ARG A 1 462 ? 24.849 -8.864 0.193 1.00 90.75 462 ARG A C 1
ATOM 3479 O O . ARG A 1 462 ? 25.542 -9.510 -0.589 1.00 90.75 462 ARG A O 1
ATOM 3486 N N . LEU A 1 463 ? 23.855 -9.406 0.895 1.00 75.69 463 LEU A N 1
ATOM 3487 C CA . LEU A 1 463 ? 23.508 -10.830 0.866 1.00 75.69 463 LEU A CA 1
ATOM 3488 C C . LEU A 1 463 ? 23.101 -11.297 -0.542 1.00 75.69 463 LEU A C 1
ATOM 3490 O O . LEU A 1 463 ? 23.557 -12.342 -0.999 1.00 75.69 463 LEU A O 1
ATOM 3494 N N . LEU A 1 464 ? 22.301 -10.508 -1.268 1.00 78.38 464 LEU A N 1
ATOM 3495 C CA . LEU A 1 464 ? 21.887 -10.821 -2.641 1.00 78.38 464 LEU A CA 1
ATOM 3496 C C . LEU A 1 464 ? 23.049 -10.703 -3.648 1.00 78.38 464 LEU A C 1
ATOM 3498 O O . LEU A 1 464 ? 23.093 -11.456 -4.623 1.00 78.38 464 LEU A O 1
ATOM 3502 N N . ALA A 1 465 ? 24.004 -9.797 -3.419 1.00 92.31 465 ALA A N 1
ATOM 3503 C CA . ALA A 1 465 ? 25.236 -9.706 -4.200 1.00 92.31 465 ALA A CA 1
ATOM 3504 C C . ALA A 1 465 ? 26.103 -10.964 -4.025 1.00 92.31 465 ALA A C 1
ATOM 3506 O O . ALA A 1 465 ? 26.512 -11.572 -5.016 1.00 92.31 465 ALA A O 1
ATOM 3507 N N . GLU A 1 466 ? 26.314 -11.393 -2.779 1.00 89.94 466 GLU A N 1
ATOM 3508 C CA . GLU A 1 466 ? 27.099 -12.581 -2.426 1.00 89.94 466 GLU A CA 1
ATOM 3509 C C . GLU A 1 466 ? 26.442 -13.877 -2.926 1.00 89.94 466 GLU A C 1
ATOM 3511 O O . GLU A 1 466 ? 27.082 -14.650 -3.640 1.00 89.94 466 GLU A O 1
ATOM 3516 N N . ALA A 1 467 ? 25.149 -14.083 -2.652 1.00 84.75 467 ALA A N 1
ATOM 3517 C CA . ALA A 1 467 ? 24.416 -15.299 -3.021 1.00 84.75 467 ALA A CA 1
ATOM 3518 C C . ALA A 1 467 ? 24.301 -15.538 -4.540 1.00 84.75 467 ALA A C 1
ATOM 3520 O O . ALA A 1 467 ? 24.081 -16.670 -4.971 1.00 84.75 467 ALA A O 1
ATOM 3521 N N . HIS A 1 468 ? 24.448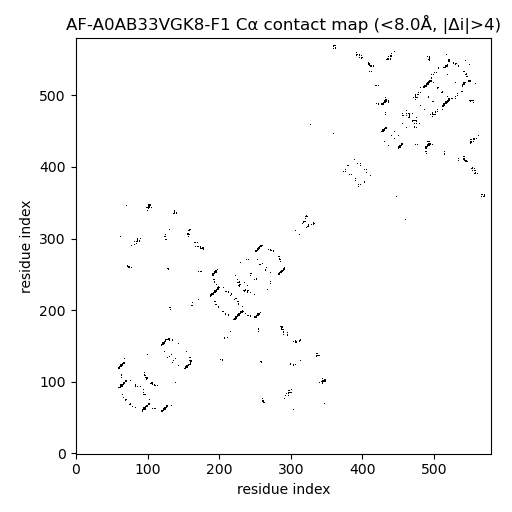 -14.492 -5.361 1.00 85.69 468 HIS A N 1
ATOM 3522 C CA . HIS A 1 468 ? 24.399 -14.587 -6.825 1.00 85.69 468 HIS A CA 1
ATOM 3523 C C . HIS A 1 468 ? 25.725 -14.262 -7.531 1.00 85.69 468 HIS A C 1
ATOM 3525 O O . HIS A 1 468 ? 25.757 -14.286 -8.762 1.00 85.69 468 HIS A O 1
ATOM 3531 N N . GLY A 1 469 ? 26.800 -13.947 -6.801 1.00 93.81 469 GLY A N 1
ATOM 3532 C CA . GLY A 1 469 ? 28.096 -13.584 -7.389 1.00 93.81 469 GLY A CA 1
ATOM 3533 C C . GLY A 1 469 ? 28.069 -12.308 -8.246 1.00 93.81 469 GLY A C 1
ATOM 3534 O O . GLY A 1 469 ? 28.763 -12.235 -9.259 1.00 93.81 469 GLY A O 1
ATOM 3535 N N . ILE A 1 470 ? 27.253 -11.315 -7.875 1.00 96.00 470 ILE A N 1
ATOM 3536 C CA . ILE A 1 470 ? 27.102 -10.038 -8.600 1.00 96.00 470 ILE A CA 1
ATOM 3537 C C . ILE A 1 470 ? 27.592 -8.846 -7.766 1.00 96.00 470 ILE A C 1
ATOM 3539 O O . ILE A 1 470 ? 27.852 -8.959 -6.573 1.00 96.00 470 ILE A O 1
ATOM 3543 N N . THR A 1 471 ? 27.729 -7.668 -8.381 1.00 96.81 471 THR A N 1
ATOM 3544 C CA . THR A 1 471 ? 28.122 -6.444 -7.660 1.00 96.81 471 THR A CA 1
ATOM 3545 C C . THR A 1 471 ? 26.976 -5.899 -6.803 1.00 96.81 471 THR A C 1
ATOM 3547 O O . THR A 1 471 ? 25.804 -6.095 -7.126 1.00 96.81 471 THR A O 1
ATOM 3550 N N . ARG A 1 472 ? 27.295 -5.128 -5.752 1.00 95.81 472 ARG A N 1
ATOM 3551 C CA . ARG A 1 472 ? 26.278 -4.461 -4.913 1.00 95.81 472 ARG A CA 1
ATOM 3552 C C . ARG A 1 472 ? 25.356 -3.533 -5.711 1.00 95.81 472 ARG A C 1
ATOM 3554 O O . ARG A 1 472 ? 24.159 -3.529 -5.464 1.00 95.81 472 ARG A O 1
ATOM 3561 N N . SER A 1 473 ? 25.859 -2.812 -6.713 1.00 97.12 473 SER A N 1
ATOM 3562 C CA . SER A 1 473 ? 25.008 -1.970 -7.570 1.00 97.12 473 SER A CA 1
ATOM 3563 C C . SER A 1 473 ? 24.101 -2.789 -8.500 1.00 97.12 473 SER A C 1
ATOM 3565 O O . SER A 1 473 ? 22.949 -2.417 -8.699 1.00 97.12 473 SER A O 1
ATOM 3567 N N . ALA A 1 474 ? 24.555 -3.939 -9.016 1.00 97.00 474 ALA A N 1
ATOM 3568 C CA . ALA A 1 474 ? 23.679 -4.867 -9.739 1.00 97.00 474 ALA A CA 1
ATOM 3569 C C . ALA A 1 474 ? 22.600 -5.460 -8.812 1.00 97.00 474 ALA A C 1
ATOM 3571 O O . ALA A 1 474 ? 21.418 -5.461 -9.152 1.00 97.00 474 ALA A O 1
ATOM 3572 N N . ALA A 1 475 ? 22.983 -5.892 -7.608 1.00 93.06 475 ALA A N 1
ATOM 3573 C CA . ALA A 1 475 ? 22.056 -6.366 -6.586 1.00 93.06 475 ALA A CA 1
ATOM 3574 C C . ALA A 1 475 ? 21.031 -5.289 -6.173 1.00 93.06 475 ALA A C 1
ATOM 3576 O O . ALA A 1 475 ? 19.845 -5.591 -6.048 1.00 93.06 475 ALA A O 1
ATOM 3577 N N . GLY A 1 476 ? 21.455 -4.026 -6.055 1.00 95.75 476 GLY A N 1
ATOM 3578 C CA . GLY A 1 476 ? 20.583 -2.882 -5.783 1.00 95.75 476 GLY A CA 1
ATOM 3579 C C . GLY A 1 476 ? 19.546 -2.665 -6.888 1.00 95.75 476 GLY A C 1
ATOM 3580 O O . GLY A 1 476 ? 18.364 -2.509 -6.593 1.00 95.75 476 GLY A O 1
ATOM 3581 N N . ILE A 1 477 ? 19.944 -2.759 -8.161 1.00 97.94 477 ILE A N 1
ATOM 3582 C CA . ILE A 1 477 ? 19.009 -2.730 -9.298 1.00 97.94 477 ILE A CA 1
ATOM 3583 C C . ILE A 1 477 ? 18.023 -3.912 -9.265 1.00 97.94 477 ILE A C 1
ATOM 3585 O O . ILE A 1 477 ? 16.832 -3.712 -9.516 1.00 97.94 477 ILE A O 1
ATOM 3589 N N . ARG A 1 478 ? 18.466 -5.126 -8.901 1.00 93.50 478 ARG A N 1
ATOM 3590 C CA . ARG A 1 478 ? 17.562 -6.281 -8.743 1.00 93.50 478 ARG A CA 1
ATOM 3591 C C . ARG A 1 478 ? 16.542 -6.057 -7.623 1.00 93.50 478 ARG A C 1
ATOM 3593 O O . ARG A 1 478 ? 15.354 -6.288 -7.844 1.00 93.50 478 ARG A O 1
ATOM 3600 N N . ARG A 1 479 ? 16.975 -5.525 -6.476 1.00 92.94 479 ARG A N 1
ATOM 3601 C CA . ARG A 1 479 ? 16.076 -5.175 -5.365 1.00 92.94 479 ARG A CA 1
ATOM 3602 C C . ARG A 1 479 ? 15.139 -4.017 -5.702 1.00 92.94 479 ARG A C 1
ATOM 3604 O O . ARG A 1 479 ? 13.982 -4.068 -5.307 1.00 92.94 479 ARG A O 1
ATOM 3611 N N . ALA A 1 480 ? 15.559 -3.033 -6.499 1.00 92.25 480 ALA A N 1
ATOM 3612 C CA . ALA A 1 480 ? 14.666 -1.981 -6.994 1.00 92.25 480 ALA A CA 1
ATOM 3613 C C . ALA A 1 480 ? 13.515 -2.540 -7.846 1.00 92.25 480 ALA A C 1
ATOM 3615 O O . ALA A 1 480 ? 12.359 -2.169 -7.638 1.00 92.25 480 ALA A O 1
ATOM 3616 N N . TRP A 1 481 ? 13.817 -3.460 -8.770 1.00 91.69 481 TRP A N 1
ATOM 3617 C CA . TRP A 1 481 ? 12.802 -4.168 -9.556 1.00 91.69 481 TRP A CA 1
ATOM 3618 C C . TRP A 1 481 ? 11.811 -4.918 -8.652 1.00 91.69 481 TRP A C 1
ATOM 3620 O O . TRP A 1 481 ? 10.600 -4.763 -8.820 1.00 91.69 481 TRP A O 1
ATOM 3630 N N . GLN A 1 482 ? 12.314 -5.665 -7.663 1.00 82.19 482 GLN A N 1
ATOM 3631 C CA . GLN A 1 482 ? 11.497 -6.433 -6.714 1.00 82.19 482 GLN A CA 1
ATOM 3632 C C . GLN A 1 482 ? 10.637 -5.541 -5.794 1.00 82.19 482 GLN A C 1
ATOM 3634 O O . GLN A 1 482 ? 9.464 -5.841 -5.581 1.00 82.19 482 GLN A O 1
ATOM 3639 N N . LYS A 1 483 ? 11.202 -4.447 -5.259 1.00 81.44 483 LYS A N 1
ATOM 3640 C CA . LYS A 1 483 ? 10.583 -3.570 -4.242 1.00 81.44 483 LYS A CA 1
ATOM 3641 C C . LYS A 1 483 ? 9.626 -2.528 -4.840 1.00 81.44 483 LYS A C 1
ATOM 3643 O O . LYS A 1 483 ? 8.691 -2.115 -4.157 1.00 81.44 483 LYS A O 1
ATOM 3648 N N . PHE A 1 484 ? 9.837 -2.092 -6.089 1.00 81.38 484 PHE A N 1
ATOM 3649 C CA . PHE A 1 484 ? 9.103 -0.957 -6.680 1.00 81.38 484 PHE A CA 1
ATOM 3650 C C . PHE A 1 484 ? 8.418 -1.234 -8.029 1.00 81.38 484 PHE A C 1
ATOM 3652 O O . PHE A 1 484 ? 7.548 -0.462 -8.431 1.00 81.38 484 PHE A O 1
ATOM 3659 N N . GLY A 1 485 ? 8.761 -2.314 -8.738 1.00 81.31 485 GLY A N 1
ATOM 3660 C CA . GLY A 1 485 ? 8.170 -2.604 -10.047 1.00 81.31 485 GLY A CA 1
ATOM 3661 C C . GLY A 1 485 ? 8.495 -1.536 -11.101 1.00 81.31 485 GLY A C 1
ATOM 3662 O O . GLY A 1 485 ? 9.641 -1.113 -11.230 1.00 81.31 485 GLY A O 1
ATOM 3663 N N . ASN A 1 486 ? 7.505 -1.141 -11.905 1.00 84.56 486 ASN A N 1
ATOM 3664 C CA . ASN A 1 486 ? 7.712 -0.309 -13.100 1.00 84.56 486 ASN A CA 1
ATOM 3665 C C . ASN A 1 486 ? 7.732 1.206 -12.833 1.00 84.56 486 ASN A C 1
ATOM 3667 O O . ASN A 1 486 ? 8.309 1.946 -13.628 1.00 84.56 486 ASN A O 1
ATOM 3671 N N . ASP A 1 487 ? 7.133 1.681 -11.739 1.00 82.44 487 ASP A N 1
ATOM 3672 C CA . ASP A 1 487 ? 6.842 3.107 -11.509 1.00 82.44 487 ASP A CA 1
ATOM 3673 C C . ASP A 1 487 ? 8.029 3.867 -10.895 1.00 82.44 487 ASP A C 1
ATOM 3675 O O . ASP A 1 487 ? 7.932 4.529 -9.860 1.00 82.44 487 ASP A O 1
ATOM 3679 N N . VAL A 1 488 ? 9.176 3.733 -11.564 1.00 92.38 488 VAL A N 1
ATOM 3680 C CA . VAL A 1 488 ? 10.474 4.298 -11.191 1.00 92.38 488 VAL A CA 1
ATOM 3681 C C . VAL A 1 488 ? 11.189 4.911 -12.395 1.00 92.38 488 VAL A C 1
ATOM 3683 O O . VAL A 1 488 ? 11.099 4.417 -13.524 1.00 92.38 488 VAL A O 1
ATOM 3686 N N . VAL A 1 489 ? 11.969 5.957 -12.124 1.00 97.69 489 VAL A N 1
ATOM 3687 C CA . VAL A 1 489 ? 13.054 6.421 -13.001 1.00 97.69 489 VAL A CA 1
ATOM 3688 C C . VAL A 1 489 ? 14.361 5.846 -12.462 1.00 97.69 489 VAL A C 1
ATOM 3690 O O . VAL A 1 489 ? 14.642 5.981 -11.275 1.00 97.69 489 VAL A O 1
ATOM 3693 N N . VAL A 1 490 ? 15.165 5.199 -13.306 1.00 98.50 490 VAL A N 1
ATOM 3694 C CA . VAL A 1 490 ? 16.438 4.583 -12.895 1.00 98.50 490 VAL A CA 1
ATOM 3695 C C . VAL A 1 490 ? 17.608 5.422 -13.405 1.00 98.50 490 VAL A C 1
ATOM 3697 O O . VAL A 1 490 ? 17.690 5.703 -14.599 1.00 98.50 490 VAL A O 1
ATOM 3700 N N . ALA A 1 491 ? 18.524 5.793 -12.516 1.00 98.56 491 ALA A N 1
ATOM 3701 C CA . ALA A 1 491 ? 19.729 6.560 -12.803 1.00 98.56 491 ALA A CA 1
ATOM 3702 C C . ALA A 1 491 ? 20.974 5.742 -12.421 1.00 98.56 491 ALA A C 1
ATOM 3704 O O . ALA A 1 491 ? 21.152 5.362 -11.267 1.00 98.56 491 ALA A O 1
ATOM 3705 N N . ILE A 1 492 ? 21.827 5.456 -13.405 1.00 98.69 492 ILE A N 1
ATOM 3706 C CA . ILE A 1 492 ? 23.036 4.641 -13.256 1.00 98.69 492 ILE A CA 1
ATOM 3707 C C . ILE A 1 492 ? 24.230 5.498 -13.668 1.00 98.69 492 ILE A C 1
ATOM 3709 O O . ILE A 1 492 ? 24.398 5.801 -14.852 1.00 98.69 492 ILE A O 1
ATOM 3713 N N . GLY A 1 493 ? 25.026 5.926 -12.690 1.00 96.62 493 GLY A N 1
ATOM 3714 C CA . GLY A 1 493 ? 26.120 6.879 -12.877 1.00 96.62 493 GLY A CA 1
ATOM 3715 C C . GLY A 1 493 ? 27.517 6.309 -12.661 1.00 96.62 493 GLY A C 1
ATOM 3716 O O . GLY A 1 493 ? 28.483 6.948 -13.069 1.00 96.62 493 GLY A O 1
ATOM 3717 N N . ASP A 1 494 ? 27.660 5.126 -12.071 1.00 95.81 494 ASP A N 1
ATOM 3718 C CA . ASP A 1 494 ? 28.970 4.557 -11.749 1.00 95.81 494 ASP A CA 1
ATOM 3719 C C . ASP A 1 494 ? 29.147 3.148 -12.320 1.00 95.81 494 ASP A C 1
ATOM 3721 O O . ASP A 1 494 ? 30.055 2.921 -13.115 1.00 95.81 494 ASP A O 1
ATOM 3725 N N . ALA A 1 495 ? 28.244 2.219 -12.000 1.00 95.88 495 ALA A N 1
ATOM 3726 C CA . ALA A 1 495 ? 28.462 0.791 -12.200 1.00 95.88 495 ALA A CA 1
ATOM 3727 C C . ALA A 1 495 ? 27.985 0.273 -13.579 1.00 95.88 495 ALA A C 1
ATOM 3729 O O . ALA A 1 495 ? 26.778 0.137 -13.808 1.00 95.88 495 ALA A O 1
ATOM 3730 N N . PRO A 1 496 ? 28.883 -0.190 -14.478 1.00 97.38 496 PRO A N 1
ATOM 3731 C CA . PRO A 1 496 ? 28.486 -0.846 -15.734 1.00 97.38 496 PRO A CA 1
ATOM 3732 C C . PRO A 1 496 ? 27.653 -2.116 -15.498 1.00 97.38 496 PRO A C 1
ATOM 3734 O O . PRO A 1 496 ? 26.758 -2.455 -16.273 1.00 97.38 496 PRO A O 1
ATOM 3737 N N . THR A 1 497 ? 27.913 -2.806 -14.385 1.00 97.50 497 THR A N 1
ATOM 3738 C CA . THR A 1 497 ? 27.205 -4.022 -13.960 1.00 97.50 497 THR A CA 1
ATOM 3739 C C . THR A 1 497 ? 25.751 -3.767 -13.553 1.00 97.50 497 THR A C 1
ATOM 3741 O O . THR A 1 497 ? 24.915 -4.648 -13.749 1.00 97.50 497 THR A O 1
ATOM 3744 N N . ALA A 1 498 ? 25.411 -2.558 -13.089 1.00 98.19 498 ALA A N 1
ATOM 3745 C CA . ALA A 1 498 ? 24.024 -2.160 -12.843 1.00 98.19 498 ALA A CA 1
ATOM 3746 C C . ALA A 1 498 ? 23.221 -2.060 -14.155 1.00 98.19 498 ALA A C 1
ATOM 3748 O O . ALA A 1 498 ? 22.076 -2.509 -14.209 1.00 98.19 498 ALA A O 1
ATOM 3749 N N . ILE A 1 499 ? 23.836 -1.570 -15.245 1.00 98.50 499 ILE A N 1
ATOM 3750 C CA . ILE A 1 499 ? 23.211 -1.605 -16.579 1.00 98.50 499 ILE A CA 1
ATOM 3751 C C . ILE A 1 499 ? 23.038 -3.049 -17.068 1.00 98.50 499 ILE A C 1
ATOM 3753 O O . ILE A 1 499 ? 21.987 -3.372 -17.617 1.00 98.50 499 ILE A O 1
ATOM 3757 N N . VAL A 1 500 ? 24.036 -3.922 -16.884 1.00 98.12 500 VAL A N 1
ATOM 3758 C CA . VAL A 1 500 ? 23.952 -5.330 -17.326 1.00 98.12 500 VAL A CA 1
ATOM 3759 C C . VAL A 1 500 ? 22.783 -6.054 -16.652 1.00 98.12 500 VAL A C 1
ATOM 3761 O O . VAL A 1 500 ? 21.989 -6.698 -17.338 1.00 98.12 500 VAL A O 1
ATOM 3764 N N . GLU A 1 501 ? 22.620 -5.898 -15.336 1.00 98.19 501 GLU A N 1
ATOM 3765 C CA . GLU A 1 501 ? 21.491 -6.486 -14.607 1.00 98.19 501 GLU A CA 1
ATOM 3766 C C . GLU A 1 501 ? 20.148 -5.853 -15.008 1.00 98.19 501 GLU A C 1
ATOM 3768 O O . GLU A 1 501 ? 19.181 -6.580 -15.220 1.00 98.19 501 GLU A O 1
ATOM 3773 N N . LEU A 1 502 ? 20.075 -4.533 -15.225 1.00 98.50 502 LEU A N 1
ATOM 3774 C CA . LEU A 1 502 ? 18.865 -3.890 -15.754 1.00 98.50 502 LEU A CA 1
ATOM 3775 C C . LEU A 1 502 ? 18.477 -4.446 -17.133 1.00 98.50 502 LEU A C 1
ATOM 3777 O O . LEU A 1 502 ? 17.320 -4.803 -17.353 1.00 98.50 502 LEU A O 1
ATOM 3781 N N . VAL A 1 503 ? 19.436 -4.562 -18.057 1.00 98.38 503 VAL A N 1
ATOM 3782 C CA . VAL A 1 503 ? 19.234 -5.149 -19.394 1.00 98.38 503 VAL A CA 1
ATOM 3783 C C . VAL A 1 503 ? 18.705 -6.582 -19.280 1.00 98.38 503 VAL A C 1
ATOM 3785 O O . VAL A 1 503 ? 17.804 -6.957 -20.035 1.00 98.38 503 VAL A O 1
ATOM 3788 N N . ARG A 1 504 ? 19.222 -7.364 -18.324 1.00 97.00 504 ARG A N 1
ATOM 3789 C CA . ARG A 1 504 ? 18.762 -8.725 -18.026 1.00 97.00 504 ARG A CA 1
ATOM 3790 C C . ARG A 1 504 ? 17.308 -8.734 -17.539 1.00 97.00 504 ARG A C 1
ATOM 3792 O O . ARG A 1 504 ? 16.471 -9.409 -18.132 1.00 97.00 504 ARG A O 1
ATOM 3799 N N . LEU A 1 505 ? 16.978 -7.932 -16.527 1.00 94.12 505 LEU A N 1
ATOM 3800 C CA . LEU A 1 505 ? 15.637 -7.845 -15.929 1.00 94.12 505 LEU A CA 1
ATOM 3801 C C . LEU A 1 505 ? 14.565 -7.351 -16.911 1.00 94.12 505 LEU A C 1
ATOM 3803 O O . LEU A 1 505 ? 13.452 -7.877 -16.937 1.00 94.12 505 LEU A O 1
ATOM 3807 N N . VAL A 1 506 ? 14.900 -6.390 -17.774 1.00 92.88 506 VAL A N 1
ATOM 3808 C CA . VAL A 1 506 ? 13.996 -5.901 -18.827 1.00 92.88 506 VAL A CA 1
ATOM 3809 C C . VAL A 1 506 ? 13.724 -6.985 -19.886 1.00 92.88 506 VAL A C 1
ATOM 3811 O O . VAL A 1 506 ? 12.607 -7.067 -20.407 1.00 92.88 506 VAL A O 1
ATOM 3814 N N . ARG A 1 507 ? 14.708 -7.835 -20.211 1.00 89.56 507 ARG A N 1
ATOM 3815 C CA . ARG A 1 507 ? 14.573 -8.894 -21.231 1.00 89.56 507 ARG A CA 1
ATOM 3816 C C . ARG A 1 507 ? 13.915 -10.168 -20.705 1.00 89.56 507 ARG A C 1
ATOM 3818 O O . ARG A 1 507 ? 12.980 -10.653 -21.330 1.00 89.56 507 ARG A O 1
ATOM 3825 N N . GLU A 1 508 ? 14.401 -10.696 -19.587 1.00 89.38 508 GLU A N 1
ATOM 3826 C CA . GLU A 1 508 ? 13.999 -12.000 -19.038 1.00 89.38 508 GLU A CA 1
ATOM 3827 C C . GLU A 1 508 ? 12.774 -11.904 -18.122 1.00 89.38 508 GLU A C 1
ATOM 3829 O O . GLU A 1 508 ? 11.917 -12.780 -18.150 1.00 89.38 508 GLU A O 1
ATOM 3834 N N . HIS A 1 509 ? 12.675 -10.830 -17.328 1.00 78.12 509 HIS A N 1
ATOM 3835 C CA . HIS A 1 509 ? 11.661 -10.670 -16.271 1.00 78.12 509 HIS A CA 1
ATOM 3836 C C . HIS A 1 509 ? 10.608 -9.602 -16.601 1.00 78.12 509 HIS A C 1
ATOM 3838 O O . HIS A 1 509 ? 9.790 -9.239 -15.760 1.00 78.12 509 HIS A O 1
ATOM 3844 N N . GLY A 1 510 ? 10.619 -9.080 -17.832 1.00 80.31 510 GLY A N 1
ATOM 3845 C CA . GLY A 1 510 ? 9.599 -8.157 -18.332 1.00 80.31 510 GLY A CA 1
ATOM 3846 C C . GLY A 1 510 ? 9.571 -6.775 -17.669 1.00 80.31 510 GLY A C 1
ATOM 3847 O O . GLY A 1 510 ? 8.606 -6.046 -17.882 1.00 80.31 510 GLY A O 1
ATOM 3848 N N . TRP A 1 511 ? 10.599 -6.386 -16.905 1.00 91.19 511 TRP A N 1
ATOM 3849 C CA . TRP A 1 511 ? 10.639 -5.096 -16.198 1.00 91.19 511 TRP A CA 1
ATOM 3850 C C . TRP A 1 511 ? 10.547 -3.903 -17.164 1.00 91.19 511 TRP A C 1
ATOM 3852 O O . TRP A 1 511 ? 11.154 -3.924 -18.238 1.00 91.19 511 TRP A O 1
ATOM 3862 N N . ARG A 1 512 ? 9.791 -2.858 -16.810 1.00 91.44 512 ARG A N 1
ATOM 3863 C CA . ARG A 1 512 ? 9.622 -1.637 -17.617 1.00 91.44 512 ARG A CA 1
ATOM 3864 C C . ARG A 1 512 ? 9.702 -0.373 -16.740 1.00 91.44 512 ARG A C 1
ATOM 3866 O O . ARG A 1 512 ? 8.661 0.217 -16.466 1.00 91.44 512 ARG A O 1
ATOM 3873 N N . PRO A 1 513 ? 10.901 0.063 -16.307 1.00 92.88 513 PRO A N 1
ATOM 3874 C CA . PRO A 1 513 ? 11.096 1.419 -15.795 1.00 92.88 513 PRO A CA 1
ATOM 3875 C C . PRO A 1 513 ? 10.565 2.468 -16.774 1.00 92.88 513 PRO A C 1
ATOM 3877 O O . PRO A 1 513 ? 10.702 2.305 -17.990 1.00 92.88 513 PRO A O 1
ATOM 3880 N N . GLN A 1 514 ? 10.028 3.566 -16.247 1.00 93.19 514 GLN A N 1
ATOM 3881 C CA . GLN A 1 514 ? 9.478 4.650 -17.068 1.00 93.19 514 GLN A CA 1
ATOM 3882 C C . GLN A 1 514 ? 10.584 5.414 -17.824 1.00 93.19 514 GLN A C 1
ATOM 3884 O O . GLN A 1 514 ? 10.364 5.896 -18.933 1.00 93.19 514 GLN A O 1
ATOM 3889 N N . LEU A 1 515 ? 11.792 5.495 -17.251 1.00 97.75 515 LEU A N 1
ATOM 3890 C CA . LEU A 1 515 ? 13.004 5.996 -17.908 1.00 97.75 515 LEU A CA 1
ATOM 3891 C C . LEU A 1 515 ? 14.259 5.358 -17.291 1.00 97.75 515 LEU A C 1
ATOM 3893 O O . LEU A 1 515 ? 14.317 5.142 -16.080 1.00 97.75 515 LEU A O 1
ATOM 3897 N N . VAL A 1 516 ? 15.286 5.124 -18.116 1.00 98.50 516 VAL A N 1
ATOM 3898 C CA . VAL A 1 516 ? 16.626 4.692 -17.684 1.00 98.50 516 VAL A CA 1
ATOM 3899 C C . VAL A 1 516 ? 17.705 5.678 -18.153 1.00 98.50 516 VAL A C 1
ATOM 3901 O O . VAL A 1 516 ? 18.015 5.750 -19.340 1.00 98.50 516 VAL A O 1
ATOM 3904 N N . VAL A 1 517 ? 18.319 6.413 -17.227 1.00 98.69 517 VAL A N 1
ATOM 3905 C CA . VAL A 1 517 ? 19.492 7.270 -17.465 1.00 98.69 517 VAL A CA 1
ATOM 3906 C C . VAL A 1 517 ? 20.750 6.472 -17.115 1.00 98.69 517 VAL A C 1
ATOM 3908 O O . VAL A 1 517 ? 21.122 6.379 -15.951 1.00 98.69 517 VAL A O 1
ATOM 3911 N N . GLY A 1 518 ? 21.396 5.857 -18.107 1.00 98.38 518 GLY A N 1
ATOM 3912 C CA . GLY A 1 518 ? 22.593 5.032 -1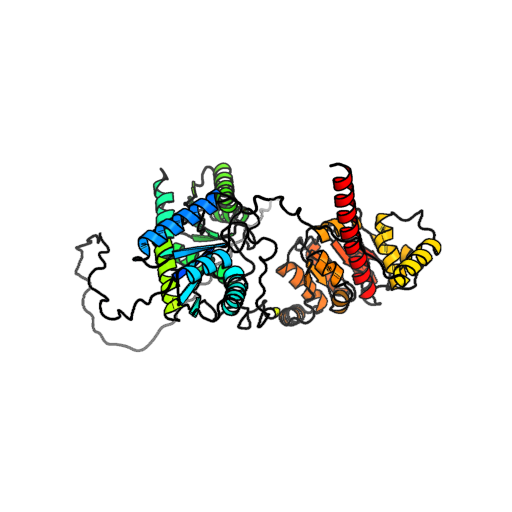7.919 1.00 98.38 518 GLY A CA 1
ATOM 3913 C C . GLY A 1 518 ? 23.852 5.706 -18.454 1.00 98.38 518 GLY A C 1
ATOM 3914 O O . GLY A 1 518 ? 24.172 5.557 -19.632 1.00 98.38 518 GLY A O 1
ATOM 3915 N N . LEU A 1 519 ? 24.584 6.411 -17.591 1.00 98.00 519 LEU A N 1
ATOM 3916 C CA . LEU A 1 519 ? 25.794 7.175 -17.918 1.00 98.00 519 LEU A CA 1
ATOM 3917 C C . LEU A 1 519 ? 27.018 6.787 -17.044 1.00 98.00 519 LEU A C 1
ATOM 3919 O O . LEU A 1 519 ? 27.711 7.689 -16.572 1.00 98.00 519 LEU A O 1
ATOM 3923 N N . PRO A 1 520 ? 27.335 5.490 -16.812 1.00 97.56 520 PRO A N 1
ATOM 3924 C CA . PRO A 1 520 ? 28.484 5.094 -15.994 1.00 97.56 520 PRO A CA 1
ATOM 3925 C C . PRO A 1 520 ? 29.820 5.559 -16.586 1.00 97.56 520 PRO A C 1
ATOM 3927 O O . PRO A 1 520 ? 29.975 5.668 -17.806 1.00 97.56 520 PRO A O 1
ATOM 3930 N N . VAL A 1 521 ? 30.803 5.817 -15.728 1.00 95.56 521 VAL A N 1
ATOM 3931 C CA . VAL A 1 521 ? 32.181 6.140 -16.134 1.00 95.56 521 VAL A CA 1
ATOM 3932 C C . VAL A 1 521 ? 33.028 4.862 -16.275 1.00 95.56 521 VAL A C 1
ATOM 3934 O O . VAL A 1 521 ? 32.566 3.746 -16.028 1.00 95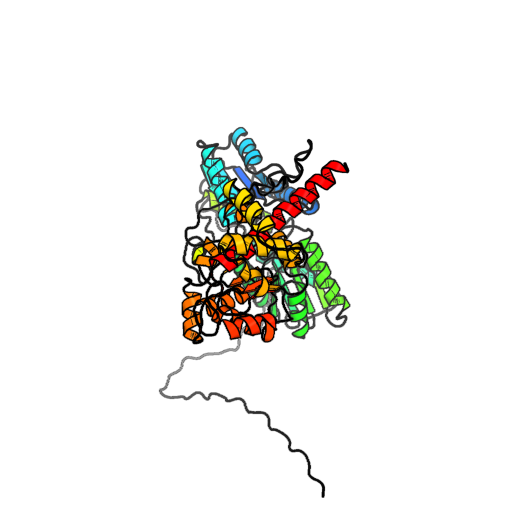.56 521 VAL A O 1
ATOM 3937 N N . GLY A 1 522 ? 34.278 5.000 -16.711 1.00 93.81 522 GLY A N 1
ATOM 3938 C CA . GLY A 1 522 ? 35.292 3.946 -16.622 1.00 93.81 522 GLY A CA 1
ATOM 3939 C C . GLY A 1 522 ? 35.545 3.179 -17.919 1.00 93.81 522 GLY A C 1
ATOM 3940 O O . GLY A 1 522 ? 34.977 3.475 -18.969 1.00 93.81 522 GLY A O 1
ATOM 3941 N N . PHE A 1 523 ? 36.462 2.212 -17.843 1.00 93.12 523 PHE A N 1
ATOM 3942 C CA . PHE A 1 523 ? 37.058 1.545 -19.010 1.00 93.12 523 PHE A CA 1
ATOM 3943 C C . PHE A 1 523 ? 36.691 0.059 -19.154 1.00 93.12 523 PHE A C 1
ATOM 3945 O O . PHE A 1 523 ? 36.880 -0.498 -20.230 1.00 93.12 523 PHE A O 1
ATOM 3952 N N . VAL A 1 524 ? 36.165 -0.584 -18.105 1.00 92.06 524 VAL A N 1
ATOM 3953 C CA . VAL A 1 524 ? 35.907 -2.036 -18.065 1.00 92.06 524 VAL A CA 1
ATOM 3954 C C . VAL A 1 524 ? 34.403 -2.292 -18.106 1.00 92.06 524 VAL A C 1
ATOM 3956 O O . VAL A 1 524 ? 33.686 -1.945 -17.172 1.00 92.06 524 VAL A O 1
ATOM 3959 N N . GLY A 1 525 ? 33.901 -2.870 -19.200 1.00 91.75 525 GLY A N 1
ATOM 3960 C CA . GLY A 1 525 ? 32.470 -3.149 -19.395 1.00 91.75 525 GLY A CA 1
ATOM 3961 C C . GLY A 1 525 ? 31.606 -1.914 -19.701 1.00 91.75 525 GLY A C 1
ATOM 3962 O O . GLY A 1 525 ? 30.440 -2.052 -20.078 1.00 91.75 525 GLY A O 1
ATOM 3963 N N . THR A 1 526 ? 32.136 -0.698 -19.529 1.00 96.00 526 THR A N 1
ATOM 3964 C CA . THR A 1 526 ? 31.406 0.571 -19.683 1.00 96.00 526 THR A CA 1
ATOM 3965 C C . THR A 1 526 ? 30.913 0.806 -21.114 1.00 96.00 526 THR A C 1
ATOM 3967 O O . THR A 1 526 ? 29.817 1.328 -21.296 1.00 96.00 526 THR A O 1
ATOM 3970 N N . ARG A 1 527 ? 31.667 0.401 -22.147 1.00 96.81 527 ARG A N 1
ATOM 3971 C CA . ARG A 1 527 ? 31.241 0.566 -23.552 1.00 96.81 527 ARG A CA 1
ATOM 3972 C C . ARG A 1 527 ? 30.178 -0.466 -23.933 1.00 96.81 527 ARG A C 1
ATOM 3974 O O . ARG A 1 527 ? 29.190 -0.143 -24.587 1.00 96.81 527 ARG A O 1
ATOM 3981 N N . GLU A 1 528 ? 30.379 -1.697 -23.485 1.00 97.19 528 GLU A N 1
ATOM 3982 C CA . GLU A 1 528 ? 29.584 -2.884 -23.793 1.00 97.19 528 GLU A CA 1
ATOM 3983 C C . GLU A 1 528 ? 28.192 -2.781 -23.158 1.00 97.19 528 GLU A C 1
ATOM 3985 O O . GLU A 1 528 ? 27.177 -2.987 -23.823 1.00 97.19 528 GLU A O 1
ATOM 3990 N N . SER A 1 529 ? 28.146 -2.394 -21.881 1.00 97.69 529 SER A N 1
ATOM 3991 C CA . SER A 1 529 ? 26.915 -2.157 -21.122 1.00 97.69 529 SER A CA 1
ATOM 3992 C C . SER A 1 529 ? 26.091 -1.002 -21.695 1.00 97.69 529 SER A C 1
ATOM 3994 O O . SER A 1 529 ? 24.901 -1.181 -21.958 1.00 97.69 529 SER A O 1
ATOM 3996 N N . LYS A 1 530 ? 26.705 0.157 -21.971 1.00 98.12 530 LYS A N 1
ATOM 3997 C CA . LYS A 1 530 ? 26.010 1.295 -22.595 1.00 98.12 530 LYS A CA 1
ATOM 3998 C C . LYS A 1 530 ? 25.463 0.957 -23.974 1.00 98.12 530 LYS A C 1
ATOM 4000 O O . LYS A 1 530 ? 24.325 1.307 -24.266 1.00 98.12 530 LYS A O 1
ATOM 4005 N N . GLU A 1 531 ? 26.203 0.226 -24.807 1.00 97.81 531 GLU A N 1
ATOM 4006 C CA . GLU A 1 531 ? 25.692 -0.213 -26.111 1.00 97.81 531 GLU A CA 1
ATOM 4007 C C . GLU A 1 531 ? 24.585 -1.284 -25.967 1.00 97.81 531 GLU A C 1
ATOM 4009 O O . GLU A 1 531 ? 23.620 -1.285 -26.737 1.00 97.81 531 GLU A O 1
ATOM 4014 N N . ALA A 1 532 ? 24.638 -2.142 -24.940 1.00 97.69 532 ALA A N 1
ATOM 4015 C CA . ALA A 1 532 ? 23.551 -3.066 -24.608 1.00 97.69 532 ALA A CA 1
ATOM 4016 C C . ALA A 1 532 ? 22.270 -2.334 -24.158 1.00 97.69 532 ALA A C 1
ATOM 4018 O O . ALA A 1 532 ? 21.179 -2.703 -24.605 1.00 97.69 532 ALA A O 1
ATOM 4019 N N . LEU A 1 533 ? 22.395 -1.269 -23.353 1.00 98.19 533 LEU A N 1
ATOM 4020 C CA . LEU A 1 533 ? 21.298 -0.356 -23.012 1.00 98.19 533 LEU A CA 1
ATOM 4021 C C . LEU A 1 533 ? 20.807 0.401 -24.250 1.00 98.19 533 LEU A C 1
ATOM 4023 O O . LEU A 1 533 ? 19.612 0.443 -24.516 1.00 98.19 533 LEU A O 1
ATOM 4027 N N . ARG A 1 534 ? 21.703 0.944 -25.074 1.00 97.38 534 ARG A N 1
ATOM 4028 C CA . ARG A 1 534 ? 21.364 1.657 -26.315 1.00 97.38 534 ARG A CA 1
ATOM 4029 C C . ARG A 1 534 ? 20.515 0.797 -27.258 1.00 97.38 534 ARG A C 1
ATOM 4031 O O . ARG A 1 534 ? 19.566 1.311 -27.847 1.00 97.38 534 ARG A O 1
ATOM 4038 N N . ARG A 1 535 ? 20.744 -0.522 -27.298 1.00 96.50 535 ARG A N 1
ATOM 4039 C CA . ARG A 1 535 ? 19.945 -1.518 -28.047 1.00 96.50 535 ARG A CA 1
ATOM 4040 C C . ARG A 1 535 ? 18.677 -2.027 -27.327 1.00 96.50 535 ARG A C 1
ATOM 4042 O O . ARG A 1 535 ? 17.932 -2.815 -27.905 1.00 96.50 535 ARG A O 1
ATOM 4049 N N . LEU A 1 536 ? 18.405 -1.613 -26.088 1.00 94.88 536 LEU A N 1
ATOM 4050 C CA . LEU A 1 536 ? 17.282 -2.085 -25.262 1.00 94.88 536 LEU A CA 1
ATOM 4051 C C . LEU A 1 536 ? 15.957 -1.385 -25.625 1.00 94.88 536 LEU A C 1
ATOM 4053 O O . LEU A 1 536 ? 15.470 -0.517 -24.904 1.00 94.88 536 LEU A O 1
ATOM 4057 N N . MET A 1 537 ? 15.374 -1.750 -26.770 1.00 91.94 537 MET A N 1
ATOM 4058 C CA . MET A 1 537 ? 14.179 -1.104 -27.343 1.00 91.94 537 MET A CA 1
ATOM 4059 C C . MET A 1 537 ? 12.918 -1.142 -26.460 1.00 91.94 537 MET A C 1
ATOM 4061 O O . MET A 1 537 ? 11.974 -0.412 -26.735 1.00 91.94 537 MET A O 1
ATOM 4065 N N . GLN A 1 538 ? 12.892 -1.967 -25.413 1.00 91.12 538 GLN A N 1
ATOM 4066 C CA . GLN A 1 538 ? 11.744 -2.169 -24.527 1.00 91.12 538 GLN A CA 1
ATOM 4067 C C . GLN A 1 538 ? 11.477 -1.012 -23.547 1.00 91.12 538 GLN A C 1
ATOM 4069 O O . GLN A 1 538 ? 10.412 -1.005 -22.933 1.00 91.12 538 GLN A O 1
ATOM 4074 N N . VAL A 1 539 ? 12.425 -0.084 -23.353 1.00 93.75 539 VAL A N 1
ATOM 4075 C CA . VAL A 1 539 ? 12.320 1.004 -22.358 1.00 93.75 539 VAL A CA 1
ATOM 4076 C C . VAL A 1 539 ? 12.826 2.351 -22.901 1.00 93.75 539 VAL A C 1
ATOM 4078 O O . VAL A 1 539 ? 13.789 2.369 -23.683 1.00 93.75 539 VAL A O 1
ATOM 4081 N N . PRO A 1 540 ? 12.238 3.488 -22.478 1.00 96.44 540 PRO A N 1
ATOM 4082 C CA . PRO A 1 540 ? 12.806 4.815 -22.703 1.00 96.44 540 PRO A CA 1
ATOM 4083 C C . PRO A 1 540 ? 14.151 4.948 -21.985 1.00 96.44 540 PRO A C 1
ATOM 4085 O O . PRO A 1 540 ? 14.305 4.493 -20.849 1.00 96.44 540 PRO A O 1
ATOM 4088 N N . ARG A 1 541 ? 15.147 5.551 -22.640 1.00 98.00 541 ARG A N 1
ATOM 4089 C CA . ARG A 1 541 ? 16.513 5.615 -22.102 1.00 98.00 541 ARG A CA 1
ATOM 4090 C C . ARG A 1 541 ? 17.358 6.762 -22.644 1.00 98.00 541 ARG A C 1
ATOM 4092 O O . ARG A 1 541 ? 17.223 7.157 -23.803 1.00 98.00 541 ARG A O 1
ATOM 4099 N N . ILE A 1 542 ? 18.282 7.215 -21.802 1.00 98.44 542 ILE A N 1
ATOM 4100 C CA . ILE A 1 542 ? 19.358 8.158 -22.113 1.00 98.44 542 ILE A CA 1
ATOM 4101 C C . ILE A 1 542 ? 20.676 7.467 -21.753 1.00 98.44 542 ILE A C 1
ATOM 4103 O O . ILE A 1 542 ? 20.813 6.915 -20.663 1.00 98.44 542 ILE A O 1
ATOM 4107 N N . THR A 1 543 ? 21.639 7.450 -22.667 1.00 98.25 543 THR A N 1
ATOM 4108 C CA . THR A 1 543 ? 22.982 6.888 -22.447 1.00 98.25 543 THR A CA 1
ATOM 4109 C C . THR A 1 543 ? 23.991 7.595 -23.354 1.00 98.25 543 THR A C 1
ATOM 4111 O O . THR A 1 543 ? 23.617 8.523 -24.065 1.00 98.25 543 THR A O 1
ATOM 4114 N N . ASN A 1 544 ? 25.261 7.197 -23.354 1.00 96.44 544 ASN A N 1
ATOM 4115 C CA . ASN A 1 544 ? 26.271 7.766 -24.244 1.00 96.44 544 ASN A CA 1
ATOM 4116 C C . ASN A 1 544 ? 27.189 6.698 -24.852 1.00 96.44 544 ASN A C 1
ATOM 4118 O O . ASN A 1 544 ? 27.196 5.536 -24.449 1.00 96.44 544 ASN A O 1
ATOM 4122 N N . ARG A 1 545 ? 27.972 7.092 -25.850 1.00 94.12 545 ARG A N 1
ATOM 4123 C CA . ARG A 1 545 ? 29.087 6.306 -26.378 1.00 94.12 545 ARG A CA 1
ATOM 4124 C C . ARG A 1 545 ? 30.323 6.465 -25.487 1.00 94.12 545 ARG A C 1
ATOM 4126 O O . ARG A 1 545 ? 30.493 7.455 -24.784 1.00 94.12 545 ARG A O 1
ATOM 4133 N N . GLY A 1 546 ? 31.208 5.471 -25.529 1.00 92.25 546 GLY A N 1
ATOM 4134 C CA . GLY A 1 546 ? 32.520 5.556 -24.888 1.00 92.25 546 GLY A CA 1
ATOM 4135 C C . GLY A 1 546 ? 32.522 5.508 -23.353 1.00 92.25 546 GLY A C 1
ATOM 4136 O O . GLY A 1 546 ? 31.597 5.026 -22.696 1.00 92.25 546 GLY A O 1
ATOM 4137 N N . THR A 1 547 ? 33.644 5.956 -22.790 1.00 93.94 547 THR A N 1
ATOM 4138 C CA . THR A 1 547 ? 34.034 5.783 -21.379 1.00 93.94 547 THR A CA 1
ATOM 4139 C C . THR A 1 547 ? 33.753 7.007 -20.503 1.00 93.94 547 THR A C 1
ATOM 4141 O O . THR A 1 547 ? 33.752 6.884 -19.280 1.00 93.94 547 THR A O 1
ATOM 4144 N N . ARG A 1 548 ? 33.480 8.176 -21.109 1.00 94.81 548 ARG A N 1
ATOM 4145 C CA . ARG A 1 548 ? 33.033 9.384 -20.392 1.00 94.81 548 ARG A CA 1
ATOM 4146 C C . ARG A 1 548 ? 31.664 9.138 -19.744 1.00 94.81 548 ARG A C 1
ATOM 4148 O O . ARG A 1 548 ? 30.861 8.381 -20.290 1.00 94.81 548 ARG A O 1
ATOM 4155 N N . GLY A 1 549 ? 31.400 9.741 -18.592 1.00 95.44 549 GLY A N 1
ATOM 4156 C CA . GLY A 1 549 ? 30.228 9.457 -17.762 1.00 95.44 549 GLY A CA 1
ATOM 4157 C C . GLY A 1 549 ? 30.465 9.901 -16.323 1.00 95.44 549 GLY A C 1
ATOM 4158 O O . GLY A 1 549 ? 31.405 10.645 -16.049 1.00 95.44 549 GLY A O 1
ATOM 4159 N N . GLY A 1 550 ? 29.661 9.386 -15.398 1.00 96.62 550 GLY A N 1
ATOM 4160 C CA . GLY A 1 550 ? 29.873 9.528 -13.961 1.00 96.62 550 GLY A CA 1
ATOM 4161 C C . GLY A 1 550 ? 28.592 9.841 -13.198 1.00 96.62 550 GLY A C 1
ATOM 4162 O O . GLY A 1 550 ? 27.585 10.270 -13.768 1.00 96.62 550 GLY A O 1
ATOM 4163 N N . SER A 1 551 ? 28.659 9.698 -11.873 1.00 97.69 551 SER A N 1
ATOM 4164 C CA . SER A 1 551 ? 27.562 10.084 -10.979 1.00 97.69 551 SER A CA 1
ATOM 4165 C C . SER A 1 551 ? 27.082 11.532 -11.194 1.00 97.69 551 SER A C 1
ATOM 4167 O O . SER A 1 551 ? 25.866 11.725 -11.267 1.00 97.69 551 SER A O 1
ATOM 4169 N N . PRO A 1 552 ? 27.966 12.534 -11.421 1.00 97.12 552 PRO A N 1
ATOM 4170 C CA . PRO A 1 552 ? 27.536 13.890 -11.766 1.00 97.12 552 PRO A CA 1
ATOM 4171 C C . PRO A 1 552 ? 26.727 13.970 -13.067 1.00 97.12 552 PRO A C 1
ATOM 4173 O O . PRO A 1 552 ? 25.780 14.746 -13.140 1.00 97.12 552 PRO A O 1
ATOM 4176 N N . TRP A 1 553 ? 27.049 13.164 -14.086 1.00 97.38 553 TRP A N 1
ATOM 4177 C CA . TRP A 1 553 ? 26.334 13.180 -15.368 1.00 97.38 553 TRP A CA 1
ATOM 4178 C C . TRP A 1 553 ? 24.938 12.562 -15.228 1.00 97.38 553 TRP A C 1
ATOM 4180 O O . TRP A 1 553 ? 23.955 13.163 -15.657 1.00 97.38 553 TRP A O 1
ATOM 4190 N N . ALA A 1 554 ? 24.827 11.400 -14.575 1.00 98.12 554 ALA A N 1
ATOM 4191 C CA . ALA A 1 554 ? 23.531 10.768 -14.319 1.00 98.12 554 ALA A CA 1
ATOM 4192 C C . ALA A 1 554 ? 22.618 11.666 -13.464 1.00 98.12 554 ALA A C 1
ATOM 4194 O O . ALA A 1 554 ? 21.462 11.890 -13.827 1.00 98.12 554 ALA A O 1
ATOM 4195 N N . ALA A 1 555 ? 23.150 12.250 -12.384 1.00 98.06 555 ALA A N 1
ATOM 4196 C CA . ALA A 1 555 ? 22.406 13.178 -11.538 1.00 98.06 555 ALA A CA 1
ATOM 4197 C C . ALA A 1 555 ? 22.017 14.469 -12.282 1.00 98.06 555 ALA A C 1
ATOM 4199 O O . ALA A 1 555 ? 20.877 14.914 -12.181 1.00 98.06 555 ALA A O 1
ATOM 4200 N N . SER A 1 556 ? 22.921 15.058 -13.074 1.00 97.44 556 SER A N 1
ATOM 4201 C CA . SER A 1 556 ? 22.652 16.281 -13.845 1.00 97.44 556 SER A CA 1
ATOM 4202 C C . SER A 1 556 ? 21.580 16.089 -14.920 1.00 97.44 556 SER A C 1
ATOM 4204 O O . SER A 1 556 ? 20.679 16.921 -15.043 1.00 97.44 556 SER A O 1
ATOM 4206 N N . ALA A 1 557 ? 21.597 14.955 -15.629 1.00 98.12 557 ALA A N 1
ATOM 4207 C CA . ALA A 1 557 ? 20.553 14.614 -16.591 1.00 98.12 557 ALA A CA 1
ATOM 4208 C C . ALA A 1 557 ? 19.170 14.487 -15.923 1.00 98.12 557 ALA A C 1
ATOM 4210 O O . ALA A 1 557 ? 18.194 15.038 -16.430 1.00 98.12 557 ALA A O 1
ATOM 4211 N N . VAL A 1 558 ? 19.077 13.842 -14.753 1.00 98.12 558 VAL A N 1
ATOM 4212 C CA . VAL A 1 558 ? 17.817 13.767 -13.988 1.00 98.12 558 VAL A CA 1
ATOM 4213 C C . VAL A 1 558 ? 17.408 15.143 -13.442 1.00 98.12 558 VAL A C 1
ATOM 4215 O O . VAL A 1 558 ? 16.254 15.535 -13.595 1.00 98.12 558 VAL A O 1
ATOM 4218 N N . ASN A 1 559 ? 18.343 15.932 -12.903 1.00 97.44 559 ASN A N 1
ATOM 4219 C CA . ASN A 1 559 ? 18.105 17.314 -12.458 1.00 97.44 559 ASN A CA 1
ATOM 4220 C C . ASN A 1 559 ? 17.597 18.234 -13.582 1.00 97.44 559 ASN A C 1
ATOM 4222 O O . ASN A 1 559 ? 16.887 19.199 -13.303 1.00 97.44 559 ASN A O 1
ATOM 4226 N N . ALA A 1 560 ? 17.975 17.985 -14.838 1.00 96.94 560 ALA A N 1
ATOM 4227 C CA . ALA A 1 560 ? 17.466 18.720 -15.992 1.00 96.94 560 ALA A CA 1
ATOM 4228 C C . ALA A 1 560 ? 16.000 18.359 -16.291 1.00 96.94 560 ALA A C 1
ATOM 4230 O O . ALA A 1 560 ? 15.173 19.250 -16.467 1.00 96.94 560 ALA A O 1
ATOM 4231 N N . LEU A 1 561 ? 15.662 17.065 -16.263 1.00 97.38 561 LEU A N 1
ATOM 4232 C CA . LEU A 1 561 ? 14.291 16.581 -16.466 1.00 97.38 561 LEU A CA 1
ATOM 4233 C C . LEU A 1 561 ? 13.342 17.022 -15.340 1.00 97.38 561 LEU A C 1
ATOM 4235 O O . LEU A 1 561 ? 12.211 17.411 -15.617 1.00 97.38 561 LEU A O 1
ATOM 4239 N N . MET A 1 562 ? 13.799 17.011 -14.084 1.00 95.69 562 MET A N 1
ATOM 4240 C CA . MET A 1 562 ? 12.998 17.459 -12.937 1.00 95.69 562 MET A CA 1
ATOM 4241 C C . MET A 1 562 ? 12.663 18.957 -12.998 1.00 95.69 562 MET A C 1
ATOM 4243 O O . MET A 1 562 ? 11.544 19.353 -12.689 1.00 95.69 562 MET A O 1
ATOM 4247 N N . ILE A 1 563 ? 13.603 19.795 -13.439 1.00 94.38 563 ILE A N 1
ATOM 4248 C CA . ILE A 1 563 ? 13.359 21.236 -13.595 1.00 94.38 563 ILE A CA 1
ATOM 4249 C C . ILE A 1 563 ? 12.435 21.515 -14.783 1.00 94.38 563 ILE A C 1
ATOM 4251 O O . ILE A 1 563 ? 11.459 22.245 -14.634 1.00 94.38 563 ILE A O 1
ATOM 4255 N N . ALA A 1 564 ? 12.636 20.835 -15.915 1.00 92.81 564 ALA A N 1
ATOM 4256 C CA . ALA A 1 564 ? 11.717 20.934 -17.047 1.00 92.81 564 ALA A CA 1
ATOM 4257 C C . ALA A 1 564 ? 10.280 20.492 -16.702 1.00 92.81 564 ALA A C 1
ATOM 4259 O O . ALA A 1 564 ? 9.332 21.031 -17.271 1.00 92.81 564 ALA A O 1
ATOM 4260 N N . ALA A 1 565 ? 10.107 19.565 -15.751 1.00 90.69 565 ALA A N 1
ATOM 4261 C CA . ALA A 1 565 ? 8.803 19.177 -15.217 1.00 90.69 565 ALA A CA 1
ATOM 4262 C C . ALA A 1 565 ? 8.123 20.305 -14.418 1.00 90.69 565 ALA A C 1
ATOM 4264 O O . ALA A 1 565 ? 6.945 20.583 -14.651 1.00 90.69 565 ALA A O 1
ATOM 4265 N N . ILE A 1 566 ? 8.864 20.991 -13.539 1.00 89.31 566 ILE A N 1
ATOM 4266 C CA . ILE A 1 566 ? 8.372 22.169 -12.801 1.00 89.31 566 ILE A CA 1
ATOM 4267 C C . ILE A 1 566 ? 7.990 23.283 -13.780 1.00 89.31 566 ILE A C 1
ATOM 4269 O O . ILE A 1 566 ? 6.856 23.760 -13.766 1.00 89.31 566 ILE A O 1
ATOM 4273 N N . ASP A 1 567 ? 8.899 23.642 -14.688 1.00 87.88 567 ASP A N 1
ATOM 4274 C CA . ASP A 1 567 ? 8.687 24.730 -15.646 1.00 87.88 567 ASP A CA 1
ATOM 4275 C C . ASP A 1 567 ? 7.560 24.410 -16.644 1.00 87.88 567 ASP A C 1
ATOM 4277 O O . ASP A 1 567 ? 6.931 25.318 -17.192 1.00 87.88 567 ASP A O 1
ATOM 4281 N N . GLN A 1 568 ? 7.289 23.130 -16.927 1.00 84.44 568 GLN A N 1
ATOM 4282 C CA . GLN A 1 568 ? 6.124 22.711 -17.709 1.00 84.44 568 GLN A CA 1
ATOM 4283 C C . GLN A 1 568 ? 4.817 22.956 -16.943 1.00 84.44 568 GLN A C 1
ATOM 4285 O O . GLN A 1 568 ? 3.907 23.561 -17.510 1.00 84.44 568 GLN A O 1
ATOM 4290 N N . VAL A 1 569 ? 4.721 22.529 -15.680 1.00 83.38 569 VAL A N 1
ATOM 4291 C CA . VAL A 1 569 ? 3.514 22.734 -14.860 1.00 83.38 569 VAL A CA 1
ATOM 4292 C C . VAL A 1 569 ? 3.268 24.221 -14.610 1.00 83.38 569 VAL A C 1
ATOM 4294 O O . VAL A 1 569 ? 2.152 24.682 -14.829 1.00 83.38 569 VAL A O 1
ATOM 4297 N N . TYR A 1 570 ? 4.302 25.002 -14.279 1.00 83.31 570 TYR A N 1
ATOM 4298 C CA . TYR A 1 570 ? 4.179 26.455 -14.108 1.00 83.31 570 TYR A CA 1
ATOM 4299 C C . TYR A 1 570 ? 3.588 27.136 -15.356 1.00 83.31 570 TYR A C 1
ATOM 4301 O O . TYR A 1 570 ? 2.603 27.869 -15.260 1.00 83.31 570 TYR A O 1
ATOM 4309 N N . ARG A 1 571 ? 4.116 26.835 -16.554 1.00 81.19 571 ARG A N 1
ATOM 4310 C CA . ARG A 1 571 ? 3.579 27.376 -17.819 1.00 81.19 571 ARG A CA 1
ATOM 4311 C C . ARG A 1 571 ? 2.140 26.933 -18.093 1.00 81.19 571 ARG A C 1
ATOM 4313 O O . ARG A 1 571 ? 1.366 27.725 -18.626 1.00 81.19 571 ARG A O 1
ATOM 4320 N N . GLN A 1 572 ? 1.765 25.708 -17.718 1.00 77.19 572 GLN A N 1
ATOM 4321 C CA . GLN A 1 572 ? 0.383 25.234 -17.830 1.00 77.19 572 GLN A CA 1
ATOM 4322 C C . GLN A 1 572 ? -0.552 26.031 -16.906 1.00 77.19 572 GLN A C 1
ATOM 4324 O O . GLN A 1 572 ? -1.540 26.577 -17.398 1.00 77.19 572 GLN A O 1
ATOM 4329 N N . THR A 1 573 ? -0.203 26.199 -15.626 1.00 74.81 573 THR A N 1
ATOM 4330 C CA . THR A 1 573 ? -0.964 27.016 -14.660 1.00 74.81 573 THR A CA 1
ATOM 4331 C C . THR A 1 573 ? -1.133 28.459 -15.146 1.00 74.81 573 THR A C 1
ATOM 4333 O O . THR A 1 573 ? -2.256 28.958 -15.199 1.00 74.81 573 THR A O 1
ATOM 4336 N N . GLN A 1 574 ? -0.051 29.108 -15.591 1.00 75.12 574 GLN A N 1
ATOM 4337 C CA . GLN A 1 574 ? -0.101 30.478 -16.122 1.00 75.12 574 GLN A CA 1
ATOM 4338 C C . GLN A 1 574 ? -0.993 30.590 -17.371 1.00 75.12 574 GLN A C 1
ATOM 4340 O O . GLN A 1 574 ? -1.775 31.529 -17.487 1.00 75.12 574 GLN A O 1
ATOM 4345 N N . SER A 1 575 ? -0.942 29.613 -18.287 1.00 70.44 575 SER A N 1
ATOM 4346 C CA . SER A 1 575 ? -1.801 29.619 -19.482 1.00 70.44 575 SER A CA 1
ATOM 4347 C C . SER A 1 575 ? -3.293 29.455 -19.168 1.00 70.44 575 SER A C 1
ATOM 4349 O O . SER A 1 575 ? -4.124 30.008 -19.881 1.00 70.44 575 SER A O 1
ATOM 4351 N N . GLN A 1 576 ? -3.637 28.749 -18.085 1.00 61.16 576 GLN A N 1
ATOM 4352 C CA . GLN A 1 576 ? -5.019 28.591 -17.620 1.00 61.16 576 GLN A CA 1
ATOM 4353 C C . GLN A 1 576 ? -5.515 29.857 -16.905 1.00 61.16 576 GLN A C 1
ATOM 4355 O O . GLN A 1 576 ? -6.639 30.286 -17.139 1.00 61.16 576 GLN A O 1
ATOM 4360 N N . GLN A 1 577 ? -4.657 30.508 -16.111 1.00 59.47 577 GLN A N 1
ATOM 4361 C CA . GLN A 1 577 ? -4.944 31.797 -15.461 1.00 59.47 577 GLN A CA 1
ATOM 4362 C C . GLN A 1 577 ? -5.117 32.967 -16.449 1.00 59.47 577 GLN A C 1
ATOM 4364 O O . GLN A 1 577 ? -5.656 34.000 -16.073 1.00 59.47 577 GLN A O 1
ATOM 4369 N N . GLN A 1 578 ? -4.675 32.819 -17.703 1.00 57.94 578 GLN A N 1
ATOM 4370 C CA . GLN A 1 578 ? -4.879 33.795 -18.786 1.00 57.94 578 GLN A CA 1
ATOM 4371 C C . GLN A 1 578 ? -6.085 33.468 -19.691 1.00 57.94 578 GLN A C 1
ATOM 4373 O O . GLN A 1 578 ? -6.318 34.168 -20.677 1.00 57.94 578 GLN A O 1
ATOM 4378 N N . GLN A 1 579 ? -6.828 32.396 -19.393 1.00 50.88 579 GLN A N 1
ATOM 4379 C CA . GLN A 1 579 ? -7.995 31.925 -20.159 1.00 50.88 579 GLN A CA 1
ATOM 4380 C C . GLN A 1 579 ? -9.283 31.850 -19.315 1.00 50.88 579 GLN A C 1
ATOM 4382 O O . GLN A 1 579 ? -10.307 31.382 -19.816 1.00 50.88 579 GLN A O 1
ATOM 4387 N N . ALA A 1 580 ? -9.223 32.303 -18.059 1.00 44.22 580 ALA A N 1
ATOM 4388 C CA . ALA A 1 580 ? -10.318 32.372 -17.090 1.00 44.22 580 ALA A CA 1
ATOM 4389 C C . ALA A 1 580 ? -10.585 33.828 -16.673 1.00 44.22 580 ALA A C 1
ATOM 4391 O O . ALA A 1 580 ? -11.758 34.115 -16.349 1.00 44.22 580 ALA A O 1
#